Protein AF-A0A397AWR5-F1 (afdb_monomer_lite)

pLDDT: mean 70.23, std 21.74, range [22.42, 97.38]

Organism: Aphanomyces astaci (NCBI:txid112090)

Structure (mmCIF, N/CA/C/O backbone):
data_AF-A0A397AWR5-F1
#
_entry.id   AF-A0A397AWR5-F1
#
loop_
_atom_site.group_PDB
_atom_site.id
_atom_site.type_symbol
_atom_site.label_atom_id
_atom_site.label_alt_id
_atom_site.label_comp_id
_atom_site.label_asym_id
_atom_site.label_entity_id
_atom_site.label_seq_id
_atom_site.pdbx_PDB_ins_code
_atom_site.Cartn_x
_atom_site.Cartn_y
_atom_site.Cartn_z
_atom_site.occupancy
_atom_site.B_iso_or_equiv
_atom_site.auth_seq_id
_atom_site.auth_comp_id
_atom_site.auth_asym_id
_atom_site.auth_atom_id
_atom_site.pdbx_PDB_model_num
ATOM 1 N N . MET A 1 1 ? -27.448 18.896 12.924 1.00 33.09 1 MET A N 1
ATOM 2 C CA . MET A 1 1 ? -27.321 17.685 12.079 1.00 33.09 1 MET A CA 1
ATOM 3 C C . MET A 1 1 ? -27.452 18.061 10.604 1.00 33.09 1 MET A C 1
ATOM 5 O O . MET A 1 1 ? -28.469 18.652 10.256 1.00 33.09 1 MET A O 1
ATOM 9 N N . PRO A 1 2 ? -26.480 17.767 9.723 1.00 41.34 2 PRO A N 1
ATOM 10 C CA . PRO A 1 2 ? -26.682 17.944 8.291 1.00 41.34 2 PRO A CA 1
ATOM 11 C C . PRO A 1 2 ? -27.610 16.835 7.778 1.00 41.34 2 PRO A C 1
ATOM 13 O O . PRO A 1 2 ? -27.373 15.653 8.018 1.00 41.34 2 PRO A O 1
ATOM 16 N N . HIS A 1 3 ? -28.692 17.216 7.099 1.00 42.22 3 HIS A N 1
ATOM 17 C CA . HIS A 1 3 ? -29.672 16.297 6.518 1.00 42.22 3 HIS A CA 1
ATOM 18 C C . HIS A 1 3 ? -29.003 15.268 5.588 1.00 42.22 3 HIS A C 1
ATOM 20 O O . HIS A 1 3 ? -28.651 15.581 4.448 1.00 42.22 3 HIS A O 1
ATOM 26 N N . CYS A 1 4 ? -28.864 14.017 6.040 1.00 51.31 4 CYS A N 1
ATOM 27 C CA . CYS A 1 4 ? -28.499 12.908 5.159 1.00 51.31 4 CYS A CA 1
ATOM 28 C C . CYS A 1 4 ? -29.597 12.717 4.104 1.00 51.31 4 CYS A C 1
ATOM 30 O O . CYS A 1 4 ? -30.763 12.490 4.431 1.00 51.31 4 CYS A O 1
ATOM 32 N N . ARG A 1 5 ? -29.232 12.818 2.820 1.00 63.28 5 ARG A N 1
ATOM 33 C CA . ARG A 1 5 ? -30.176 12.642 1.708 1.00 63.28 5 ARG A CA 1
ATOM 34 C C . ARG A 1 5 ? -30.764 11.220 1.740 1.00 63.28 5 ARG A C 1
ATOM 36 O O . ARG A 1 5 ? -30.012 10.265 1.931 1.00 63.28 5 ARG A O 1
ATOM 43 N N . PRO A 1 6 ? -32.064 11.025 1.460 1.00 59.66 6 PRO A N 1
ATOM 44 C CA . PRO A 1 6 ? -32.711 9.707 1.505 1.00 59.66 6 PRO A CA 1
ATOM 45 C C . PRO A 1 6 ? -32.096 8.663 0.549 1.00 59.66 6 PRO A C 1
ATOM 47 O O . PRO A 1 6 ? -32.238 7.461 0.770 1.00 59.66 6 PRO A O 1
ATOM 50 N N . SER A 1 7 ? -31.374 9.094 -0.492 1.00 64.94 7 SER A N 1
ATOM 51 C CA . SER A 1 7 ? -30.586 8.211 -1.363 1.00 64.94 7 SER A CA 1
ATOM 52 C C . SER A 1 7 ? -29.365 7.600 -0.662 1.00 64.94 7 SER A C 1
ATOM 54 O O . SER A 1 7 ? -29.052 6.435 -0.894 1.00 64.94 7 SER A O 1
ATOM 56 N N . HIS A 1 8 ? -28.707 8.344 0.230 1.00 70.38 8 HIS A N 1
ATOM 57 C CA . HIS A 1 8 ? -27.519 7.892 0.961 1.00 70.38 8 HIS A CA 1
ATOM 58 C C . HIS A 1 8 ? -27.850 6.768 1.947 1.00 70.38 8 HIS A C 1
ATOM 60 O O . HIS A 1 8 ? -27.151 5.758 1.995 1.00 70.38 8 HIS A O 1
ATOM 66 N N . VAL A 1 9 ? -28.982 6.878 2.645 1.00 69.56 9 VAL A N 1
ATOM 67 C CA . VAL A 1 9 ? -29.452 5.857 3.596 1.00 69.56 9 VAL A CA 1
ATOM 68 C C . VAL A 1 9 ? -29.705 4.515 2.897 1.00 69.56 9 VAL A C 1
ATOM 70 O O . VAL A 1 9 ? -29.320 3.463 3.410 1.00 69.56 9 VAL A O 1
ATOM 73 N N . LYS A 1 10 ? -30.297 4.534 1.693 1.00 72.12 10 LYS A N 1
ATOM 74 C CA . LYS A 1 10 ? -30.529 3.317 0.893 1.00 72.12 10 LYS A CA 1
ATOM 75 C C . LYS A 1 10 ? -29.219 2.664 0.444 1.00 72.12 10 LYS A C 1
ATOM 77 O O . LYS A 1 10 ? -29.082 1.444 0.553 1.00 72.12 10 LYS A O 1
ATOM 82 N N . ILE A 1 11 ? -28.255 3.460 -0.022 1.00 75.19 11 ILE A N 1
ATOM 83 C CA . ILE A 1 11 ? -26.947 2.958 -0.468 1.00 75.19 11 ILE A CA 1
ATOM 84 C C . ILE A 1 11 ? -26.172 2.373 0.718 1.00 75.19 11 ILE A C 1
ATOM 86 O O . ILE A 1 11 ? -25.715 1.238 0.642 1.00 75.19 11 ILE A O 1
ATOM 90 N N . THR A 1 12 ? -26.116 3.080 1.846 1.00 73.12 12 THR A N 1
ATOM 91 C CA . THR A 1 12 ? -25.430 2.620 3.063 1.00 73.12 12 THR A CA 1
ATOM 92 C C . THR A 1 12 ? -26.022 1.319 3.608 1.00 73.12 12 THR A C 1
ATOM 94 O O . THR A 1 12 ? -25.282 0.417 4.000 1.00 73.12 12 THR A O 1
ATOM 97 N N . LYS A 1 13 ? -27.354 1.173 3.590 1.00 72.38 13 LYS A N 1
ATOM 98 C CA . LYS A 1 13 ? -28.022 -0.073 4.000 1.00 72.38 13 LYS A CA 1
ATOM 99 C C . LYS A 1 13 ? -27.678 -1.241 3.069 1.00 72.38 13 LYS A C 1
ATOM 101 O O . LYS A 1 13 ? -27.449 -2.351 3.540 1.00 72.38 13 LYS A O 1
ATOM 106 N N . THR A 1 14 ? -27.589 -0.972 1.768 1.00 73.88 14 THR A N 1
ATOM 107 C CA . THR A 1 14 ? -27.179 -1.966 0.765 1.00 73.88 14 THR A CA 1
ATOM 108 C C . THR A 1 14 ? -25.717 -2.373 0.966 1.00 73.88 14 THR A C 1
ATOM 110 O O . THR A 1 14 ? -25.419 -3.561 1.025 1.00 73.88 14 THR A O 1
ATOM 113 N N . LEU A 1 15 ? -24.813 -1.414 1.172 1.00 71.50 15 LEU A N 1
ATOM 114 C CA . LEU A 1 15 ? -23.390 -1.678 1.409 1.00 71.50 15 LEU A CA 1
ATOM 115 C C . LEU A 1 15 ? -23.154 -2.509 2.678 1.00 71.50 15 LEU A C 1
ATOM 117 O O . LEU A 1 15 ? -22.419 -3.489 2.621 1.00 71.50 15 LEU A O 1
ATOM 121 N N . ARG A 1 16 ? -23.838 -2.203 3.791 1.00 69.00 16 ARG A N 1
ATOM 122 C CA . ARG A 1 16 ? -23.760 -3.036 5.009 1.00 69.00 16 ARG A CA 1
ATOM 123 C C . ARG A 1 16 ? -24.299 -4.447 4.801 1.00 69.00 16 ARG A C 1
ATOM 125 O O . ARG A 1 16 ? -23.754 -5.392 5.351 1.00 69.00 16 ARG A O 1
ATOM 132 N N . SER A 1 17 ? -25.342 -4.621 3.987 1.00 71.12 17 SER A N 1
ATOM 133 C CA . SER A 1 17 ? -25.860 -5.966 3.688 1.00 71.12 17 SER A CA 1
ATOM 134 C C . SER A 1 17 ? -24.877 -6.834 2.888 1.00 71.12 17 SER A C 1
ATOM 136 O O . SER A 1 17 ? -24.981 -8.057 2.916 1.00 71.12 17 SER A O 1
ATOM 138 N N . LEU A 1 18 ? -23.909 -6.208 2.208 1.00 69.19 18 LEU A N 1
ATOM 139 C CA . LEU A 1 18 ? -22.863 -6.876 1.429 1.00 69.19 18 LEU A CA 1
ATOM 140 C C . LEU A 1 18 ? -21.582 -7.143 2.236 1.00 69.19 18 LEU A C 1
ATOM 142 O O . LEU A 1 18 ? -20.739 -7.914 1.787 1.00 69.19 18 LEU A O 1
ATOM 146 N N . GLU A 1 19 ? -21.440 -6.559 3.427 1.00 69.56 19 GLU A N 1
ATOM 147 C CA . GLU A 1 19 ? -20.264 -6.709 4.294 1.00 69.56 19 GLU A CA 1
ATOM 148 C C . GLU A 1 19 ? -19.907 -8.177 4.610 1.00 69.56 19 GLU A C 1
ATOM 150 O O . GLU A 1 19 ? -18.731 -8.526 4.466 1.00 69.56 19 GLU A O 1
ATOM 155 N N . PRO A 1 20 ? -20.864 -9.087 4.908 1.00 70.62 20 PRO A N 1
ATOM 156 C CA . PRO A 1 20 ? -20.555 -10.502 5.147 1.00 70.62 20 PRO A CA 1
ATOM 157 C C . PRO A 1 20 ? -19.980 -11.224 3.921 1.00 70.62 20 PRO A C 1
ATOM 159 O O . PRO A 1 20 ? -19.280 -12.224 4.054 1.00 70.62 20 PRO A O 1
ATOM 162 N N . TYR A 1 21 ? -20.268 -10.715 2.721 1.00 76.19 21 TYR A N 1
ATOM 163 C CA . TYR A 1 21 ? -19.825 -11.285 1.448 1.00 76.19 21 TYR A CA 1
ATOM 164 C C . TYR A 1 21 ? -18.586 -10.582 0.884 1.00 76.19 21 TYR A C 1
ATOM 166 O O . TYR A 1 21 ? -18.094 -10.974 -0.174 1.00 76.19 21 TYR A O 1
ATOM 174 N N . SER A 1 22 ? -18.067 -9.562 1.576 1.00 74.19 22 SER A N 1
ATOM 175 C CA . SER A 1 22 ? -16.965 -8.722 1.098 1.00 74.19 22 SER A CA 1
ATOM 176 C C . SER A 1 22 ? -15.702 -9.527 0.782 1.00 74.19 22 SER A C 1
ATOM 178 O O . SER A 1 22 ? -15.158 -9.381 -0.306 1.00 74.19 22 SER A O 1
ATOM 180 N N . GLY A 1 23 ? -15.283 -10.440 1.664 1.00 77.56 23 GLY A N 1
ATOM 181 C CA . GLY A 1 23 ? -14.113 -11.299 1.447 1.00 77.56 23 GLY A CA 1
ATOM 182 C C . GLY A 1 23 ? -14.228 -12.170 0.185 1.00 77.56 23 GLY A C 1
ATOM 183 O O . GLY A 1 23 ? -13.424 -12.006 -0.734 1.00 77.56 23 GLY A O 1
ATOM 184 N N . PRO A 1 24 ? -15.234 -13.062 0.080 1.00 82.12 24 PRO A N 1
ATOM 185 C CA . PRO A 1 24 ? -15.447 -13.872 -1.121 1.00 82.12 24 PRO A CA 1
ATOM 186 C C . PRO A 1 24 ? -15.609 -13.041 -2.399 1.00 82.12 24 PRO A C 1
ATOM 188 O O . PRO A 1 24 ? -15.050 -13.400 -3.434 1.00 82.12 24 PRO A O 1
ATOM 191 N N . ALA A 1 25 ? -16.320 -11.910 -2.332 1.00 83.62 25 ALA A N 1
ATOM 192 C CA . ALA A 1 25 ? -16.476 -11.006 -3.469 1.00 83.62 25 ALA A CA 1
ATOM 193 C C . ALA A 1 25 ? -15.140 -10.372 -3.892 1.00 83.62 25 ALA A C 1
ATOM 195 O O . ALA A 1 25 ? -14.872 -10.261 -5.090 1.00 83.62 25 ALA A O 1
ATOM 196 N N . MET A 1 26 ? -14.275 -10.003 -2.938 1.00 84.75 26 MET A N 1
ATOM 197 C CA . MET A 1 26 ? -12.928 -9.504 -3.226 1.00 84.75 26 MET A CA 1
ATOM 198 C C . MET A 1 26 ? -12.089 -10.561 -3.943 1.00 84.75 26 MET A C 1
ATOM 200 O O . MET A 1 26 ? -11.548 -10.274 -5.008 1.00 84.75 26 MET A O 1
ATOM 204 N N . PHE A 1 27 ? -12.033 -11.792 -3.428 1.00 85.75 27 PHE A N 1
ATOM 205 C CA . PHE A 1 27 ? -11.290 -12.879 -4.077 1.00 85.75 27 PHE A CA 1
ATOM 206 C C . PHE A 1 27 ? -11.827 -13.208 -5.471 1.00 85.75 27 PHE A C 1
ATOM 208 O O . PHE A 1 27 ? -11.045 -13.347 -6.411 1.00 85.75 27 PHE A O 1
ATOM 215 N N . ALA A 1 28 ? -13.151 -13.279 -5.629 1.00 89.00 28 ALA A N 1
ATOM 216 C CA . ALA A 1 28 ? -13.778 -13.507 -6.927 1.00 89.00 28 ALA A CA 1
ATOM 217 C C . ALA A 1 28 ? -13.440 -12.389 -7.924 1.00 89.00 28 ALA A C 1
ATOM 219 O O . ALA A 1 28 ? -13.155 -12.671 -9.088 1.00 89.00 28 ALA A O 1
ATOM 220 N N . THR A 1 29 ? -13.414 -11.133 -7.468 1.00 90.12 29 THR A N 1
ATOM 221 C CA . THR A 1 29 ? -13.026 -9.982 -8.295 1.00 90.12 29 THR A CA 1
ATOM 222 C C . THR A 1 29 ? -11.561 -10.078 -8.709 1.00 90.12 29 THR A C 1
ATOM 224 O O . THR A 1 29 ? -11.267 -9.951 -9.894 1.00 90.12 29 THR A O 1
ATOM 227 N N . ILE A 1 30 ? -10.653 -10.370 -7.772 1.00 93.00 30 ILE A N 1
ATOM 228 C CA . ILE A 1 30 ? -9.217 -10.529 -8.048 1.00 93.00 30 ILE A CA 1
ATOM 229 C C . ILE A 1 30 ? -8.986 -11.623 -9.091 1.00 93.00 30 ILE A C 1
ATOM 231 O O . ILE A 1 30 ? -8.312 -11.389 -10.092 1.00 93.00 30 ILE A O 1
ATOM 235 N N . PHE A 1 31 ? -9.593 -12.793 -8.888 1.00 92.12 31 PHE A N 1
ATOM 236 C CA . PHE A 1 31 ? -9.473 -13.919 -9.808 1.00 92.12 31 PHE A CA 1
ATOM 237 C C . PHE A 1 31 ? -10.040 -13.588 -11.193 1.00 92.12 31 PHE A C 1
ATOM 239 O O . PHE A 1 31 ? -9.384 -13.813 -12.208 1.00 92.12 31 PHE A O 1
ATOM 246 N N . THR A 1 32 ? -11.243 -13.012 -11.244 1.00 93.69 32 THR A N 1
ATOM 247 C CA . THR A 1 32 ? -11.913 -12.693 -12.511 1.00 93.69 32 THR A CA 1
ATOM 248 C C . THR A 1 32 ? -11.140 -11.637 -13.289 1.00 93.69 32 THR A C 1
ATOM 250 O O . THR A 1 32 ? -10.882 -11.830 -14.472 1.00 93.69 32 THR A O 1
ATOM 253 N N . VAL A 1 33 ? -10.733 -10.543 -12.641 1.00 93.44 33 VAL A N 1
ATOM 254 C CA . VAL A 1 33 ? -9.966 -9.469 -13.287 1.00 93.44 33 VAL A CA 1
ATOM 255 C C . VAL A 1 33 ? -8.600 -9.983 -13.741 1.00 93.44 33 VAL A C 1
ATOM 257 O O . VAL A 1 33 ? -8.220 -9.728 -14.881 1.00 93.44 33 VAL A O 1
ATOM 260 N N . GLY A 1 34 ? -7.900 -10.750 -12.900 1.00 93.12 34 GLY A N 1
ATOM 261 C CA . GLY A 1 34 ? -6.592 -11.316 -13.228 1.00 93.12 34 GLY A CA 1
ATOM 262 C C . GLY A 1 34 ? -6.623 -12.240 -14.444 1.00 93.12 34 GLY A C 1
ATOM 263 O O . GLY A 1 34 ? -5.813 -12.087 -15.357 1.00 93.12 34 GLY A O 1
ATOM 264 N N . ILE A 1 35 ? -7.602 -13.147 -14.509 1.00 93.62 35 ILE A N 1
ATOM 265 C CA . ILE A 1 35 ? -7.776 -14.050 -15.653 1.00 93.62 35 ILE A CA 1
ATOM 266 C C . ILE A 1 35 ? -8.260 -13.283 -16.886 1.00 93.62 35 ILE A C 1
ATOM 268 O O . ILE A 1 35 ? -7.649 -13.384 -17.947 1.00 93.62 35 ILE A O 1
ATOM 272 N N . VAL A 1 36 ? -9.336 -12.500 -16.775 1.00 94.69 36 VAL A N 1
ATOM 273 C CA . VAL A 1 36 ? -9.930 -11.822 -17.936 1.00 94.69 36 VAL A CA 1
ATOM 274 C C . VAL A 1 36 ? -8.934 -10.857 -18.565 1.00 94.69 36 VAL A C 1
ATOM 276 O O . VAL A 1 36 ? -8.697 -10.955 -19.764 1.00 94.69 36 VAL A O 1
ATOM 279 N N . LEU A 1 37 ? -8.316 -9.966 -17.786 1.00 93.31 37 LEU A N 1
ATOM 280 C CA . LEU A 1 37 ? -7.349 -9.011 -18.332 1.00 93.31 37 LEU A CA 1
ATOM 281 C C . LEU A 1 37 ? -6.042 -9.694 -18.748 1.00 93.31 37 LEU A C 1
ATOM 283 O O . LEU A 1 37 ? -5.503 -9.353 -19.797 1.00 93.31 37 LEU A O 1
ATOM 287 N N . GLY A 1 38 ? -5.588 -10.710 -18.007 1.00 91.12 38 GLY A N 1
ATOM 288 C CA . GLY A 1 38 ? -4.396 -11.489 -18.353 1.00 91.12 38 GLY A CA 1
ATOM 289 C C . GLY A 1 38 ? -4.481 -12.222 -19.691 1.00 91.12 38 GLY A C 1
ATOM 290 O O . GLY A 1 38 ? -3.471 -12.371 -20.383 1.00 91.12 38 GLY A O 1
ATOM 291 N N . PHE A 1 39 ? -5.677 -12.653 -20.096 1.00 91.88 39 PHE A N 1
ATOM 292 C CA . PHE A 1 39 ? -5.900 -13.261 -21.412 1.00 91.88 39 PHE A CA 1
ATOM 293 C C . PHE A 1 39 ? -6.364 -12.264 -22.481 1.00 91.88 39 PHE A C 1
ATOM 295 O O . PHE A 1 39 ? -6.053 -12.469 -23.652 1.00 91.88 39 PHE A O 1
ATOM 302 N N . ALA A 1 40 ? -7.097 -11.211 -22.110 1.00 90.69 40 ALA A N 1
ATOM 303 C CA . ALA A 1 40 ? -7.646 -10.247 -23.065 1.00 90.69 40 ALA A CA 1
ATOM 304 C C . ALA A 1 40 ? -6.628 -9.205 -23.544 1.00 90.69 40 ALA A C 1
ATOM 306 O O . ALA A 1 40 ? -6.765 -8.701 -24.656 1.00 90.69 40 ALA A O 1
ATOM 307 N N . LEU A 1 41 ? -5.644 -8.857 -22.713 1.00 88.69 41 LEU A N 1
ATOM 308 C CA . LEU A 1 41 ? -4.614 -7.877 -23.049 1.00 88.69 41 LEU A CA 1
ATOM 309 C C . LEU A 1 41 ? -3.351 -8.567 -23.564 1.00 88.69 41 LEU A C 1
ATOM 311 O O . LEU A 1 41 ? -3.155 -9.773 -23.375 1.00 88.69 41 LEU A O 1
ATOM 315 N N . ASP A 1 42 ? -2.507 -7.804 -24.255 1.00 81.31 42 ASP A N 1
ATOM 316 C CA . ASP A 1 42 ? -1.298 -8.340 -24.871 1.00 81.31 42 ASP A CA 1
ATOM 317 C C . ASP A 1 42 ? -0.385 -8.999 -23.827 1.00 81.31 42 ASP A C 1
ATOM 319 O O . ASP A 1 42 ? -0.245 -8.534 -22.692 1.00 81.31 42 ASP A O 1
ATOM 323 N N . ALA A 1 43 ? 0.206 -10.134 -24.213 1.00 78.38 43 ALA A N 1
ATOM 324 C CA . ALA A 1 43 ? 1.238 -10.777 -23.412 1.00 78.38 43 ALA A CA 1
ATOM 325 C C . ALA A 1 43 ? 2.477 -9.880 -23.367 1.00 78.38 43 ALA A C 1
ATOM 327 O O . ALA A 1 43 ? 2.726 -9.116 -24.301 1.00 78.38 43 ALA A O 1
ATOM 328 N N . THR A 1 44 ? 3.266 -9.991 -22.300 1.00 75.81 44 THR A N 1
ATOM 329 C CA . THR A 1 44 ? 4.487 -9.202 -22.137 1.00 75.81 44 THR A CA 1
ATOM 330 C C . THR A 1 44 ? 5.449 -9.522 -23.291 1.00 75.81 44 THR A C 1
ATOM 332 O O . THR A 1 44 ? 6.008 -10.619 -23.323 1.00 75.81 44 THR A O 1
ATOM 335 N N . PRO A 1 45 ? 5.659 -8.600 -24.253 1.00 71.12 45 PRO A N 1
ATOM 336 C CA . PRO A 1 45 ? 6.239 -8.940 -25.558 1.00 71.12 45 PRO A CA 1
ATOM 337 C C . PRO A 1 45 ? 7.719 -9.333 -25.486 1.00 71.12 45 PRO A C 1
ATOM 339 O O . PRO A 1 45 ? 8.264 -9.882 -26.438 1.00 71.12 45 PRO A O 1
ATOM 342 N N . ASN A 1 46 ? 8.370 -9.055 -24.356 1.00 78.50 46 ASN A N 1
ATOM 343 C CA . ASN A 1 46 ? 9.785 -9.331 -24.119 1.00 78.50 46 ASN A CA 1
ATOM 344 C C . ASN A 1 46 ? 10.027 -10.701 -23.468 1.00 78.50 46 ASN A C 1
ATOM 346 O O . ASN A 1 46 ? 11.174 -11.037 -23.192 1.00 78.50 46 ASN A O 1
ATOM 350 N N . ILE A 1 47 ? 8.970 -11.473 -23.200 1.00 84.62 47 ILE A N 1
ATOM 351 C CA . ILE A 1 47 ? 9.050 -12.748 -22.489 1.00 84.62 47 ILE A CA 1
ATOM 352 C C . ILE A 1 47 ? 8.637 -13.880 -23.440 1.00 84.62 47 ILE A C 1
ATOM 354 O O . ILE A 1 47 ? 7.557 -13.809 -24.031 1.00 84.62 47 ILE A O 1
ATOM 358 N N . PRO A 1 48 ? 9.455 -14.940 -23.584 1.00 87.38 48 PRO A N 1
ATOM 359 C CA . PRO A 1 48 ? 9.121 -16.105 -24.396 1.00 87.38 48 PRO A CA 1
ATOM 360 C C . PRO A 1 48 ? 7.772 -16.736 -24.023 1.00 87.38 48 PRO A C 1
ATOM 362 O O . PRO A 1 48 ? 7.434 -16.880 -22.847 1.00 87.38 48 PRO A O 1
ATOM 365 N N . GLU A 1 49 ? 7.009 -17.183 -25.020 1.00 86.38 49 GLU A N 1
ATOM 366 C CA . GLU A 1 49 ? 5.808 -17.996 -24.789 1.00 86.38 49 GLU A CA 1
ATOM 367 C C . GLU A 1 49 ? 6.196 -19.392 -24.254 1.00 86.38 49 GLU A C 1
ATOM 369 O O . GLU A 1 49 ? 7.190 -19.961 -24.715 1.00 86.38 49 GLU A O 1
ATOM 374 N N . PRO A 1 50 ? 5.443 -19.983 -23.301 1.00 89.50 50 PRO A N 1
ATOM 375 C CA . PRO A 1 50 ? 4.164 -19.525 -22.736 1.00 89.50 50 PRO A CA 1
ATOM 376 C C . PRO A 1 50 ? 4.294 -18.550 -21.546 1.00 89.50 50 PRO A C 1
ATOM 378 O O . PRO A 1 50 ? 3.289 -18.117 -20.975 1.00 89.50 50 PRO A O 1
ATOM 381 N N . TYR A 1 51 ? 5.519 -18.231 -21.122 1.00 90.56 51 TYR A N 1
ATOM 382 C CA . TYR A 1 51 ? 5.780 -17.456 -19.908 1.00 90.56 51 TYR A CA 1
ATOM 383 C C . TYR A 1 51 ? 5.308 -16.006 -20.017 1.00 90.56 51 TYR A C 1
ATOM 385 O O . TYR A 1 51 ? 4.860 -15.457 -19.015 1.00 90.56 51 TYR A O 1
ATOM 393 N N . GLY A 1 52 ? 5.298 -15.411 -21.214 1.00 90.44 52 GLY A N 1
ATOM 394 C CA . GLY A 1 52 ? 4.729 -14.075 -21.429 1.00 90.44 52 GLY A CA 1
ATOM 395 C C . GLY A 1 52 ? 3.239 -13.996 -21.079 1.00 90.44 52 GLY A C 1
ATOM 396 O O . GLY A 1 52 ? 2.795 -13.031 -20.448 1.00 90.44 52 GLY A O 1
ATOM 397 N N . ARG A 1 53 ? 2.459 -15.040 -21.396 1.00 92.69 53 ARG A N 1
ATOM 398 C CA . ARG A 1 53 ? 1.047 -15.118 -20.996 1.00 92.69 53 ARG A CA 1
ATOM 399 C C . ARG A 1 53 ? 0.885 -15.326 -19.493 1.00 92.69 53 ARG A C 1
ATOM 401 O O . ARG A 1 53 ? 0.032 -14.686 -18.881 1.00 92.69 53 ARG A O 1
ATOM 408 N N . ILE A 1 54 ? 1.703 -16.192 -18.897 1.00 92.50 54 ILE A N 1
ATOM 409 C CA . ILE A 1 54 ? 1.697 -16.434 -17.446 1.00 92.50 54 ILE A CA 1
ATOM 410 C C . ILE A 1 54 ? 2.050 -15.143 -16.695 1.00 92.50 54 ILE A C 1
ATOM 412 O O . ILE A 1 54 ? 1.357 -14.782 -15.746 1.00 92.50 54 ILE A O 1
ATOM 416 N N . SER A 1 55 ? 3.065 -14.415 -17.166 1.00 91.88 55 SER A N 1
ATOM 417 C CA . SER A 1 55 ? 3.494 -13.134 -16.605 1.00 91.88 55 SER A CA 1
ATOM 418 C C . SER A 1 55 ? 2.363 -12.116 -16.661 1.00 91.88 55 SER A C 1
ATOM 420 O O . SER A 1 55 ? 2.063 -11.500 -15.643 1.00 91.88 55 SER A O 1
ATOM 422 N N . SER A 1 56 ? 1.650 -12.017 -17.789 1.00 92.88 56 SER A N 1
ATOM 423 C CA . SER A 1 56 ? 0.477 -11.142 -17.916 1.00 92.88 56 SER A CA 1
ATOM 424 C C . SER A 1 56 ? -0.633 -11.504 -16.917 1.00 92.88 56 SER A C 1
ATOM 426 O O . SER A 1 56 ? -1.127 -10.633 -16.200 1.00 92.88 56 SER A O 1
ATOM 428 N N . VAL A 1 57 ? -0.987 -12.788 -16.778 1.00 94.44 57 VAL A N 1
ATOM 429 C CA . VAL A 1 57 ? -2.010 -13.233 -15.808 1.00 94.44 57 VAL A CA 1
ATOM 430 C C . VAL A 1 57 ? -1.604 -12.915 -14.368 1.00 94.44 57 VAL A C 1
ATOM 432 O O . VAL A 1 57 ? -2.417 -12.377 -13.613 1.00 94.44 57 VAL A O 1
ATOM 435 N N . ILE A 1 58 ? -0.359 -13.198 -13.976 1.00 94.06 58 ILE A N 1
ATOM 436 C CA . ILE A 1 58 ? 0.156 -12.834 -12.646 1.00 94.06 58 ILE A CA 1
ATOM 437 C C . ILE A 1 58 ? 0.092 -11.311 -12.466 1.00 94.06 58 ILE A C 1
ATOM 439 O O . ILE A 1 58 ? -0.423 -10.835 -11.452 1.00 94.06 58 ILE A O 1
ATOM 443 N N . GLY A 1 59 ? 0.524 -10.575 -13.492 1.00 92.81 59 GLY A N 1
ATOM 444 C CA . GLY A 1 59 ? 0.496 -9.124 -13.616 1.00 92.81 59 GLY A CA 1
ATOM 445 C C . GLY A 1 59 ? -0.844 -8.494 -13.259 1.00 92.81 59 GLY A C 1
ATOM 446 O O . GLY A 1 59 ? -0.965 -7.664 -12.351 1.00 92.81 59 GLY A O 1
ATOM 447 N N . TRP A 1 60 ? -1.881 -8.924 -13.969 1.00 95.56 60 TRP A N 1
ATOM 448 C CA . TRP A 1 60 ? -3.241 -8.433 -13.774 1.00 95.56 60 TRP A CA 1
ATOM 449 C C . TRP A 1 60 ? -3.881 -8.942 -12.482 1.00 95.56 60 TRP A C 1
ATOM 451 O O . TRP A 1 60 ? -4.731 -8.257 -11.909 1.00 95.56 60 TRP A O 1
ATOM 461 N N . THR A 1 61 ? -3.450 -10.102 -11.978 1.00 94.88 61 THR A N 1
ATOM 462 C CA . THR A 1 61 ? -3.919 -10.629 -10.689 1.00 94.88 61 THR A CA 1
ATOM 463 C C . THR A 1 61 ? -3.403 -9.784 -9.527 1.00 94.88 61 THR A C 1
ATOM 465 O O . THR A 1 61 ? -4.197 -9.414 -8.660 1.00 94.88 61 THR A O 1
ATOM 468 N N . TYR A 1 62 ? -2.116 -9.413 -9.501 1.00 94.00 62 TYR A N 1
ATOM 469 C CA . TYR A 1 62 ? -1.621 -8.540 -8.431 1.00 94.00 62 TYR A CA 1
ATOM 470 C C . TYR A 1 62 ? -2.122 -7.107 -8.563 1.00 94.00 62 TYR A C 1
ATOM 472 O O . TYR A 1 62 ? -2.419 -6.483 -7.545 1.00 94.00 62 TYR A O 1
ATOM 480 N N . PHE A 1 63 ? -2.290 -6.602 -9.793 1.00 94.31 63 PHE A N 1
ATOM 481 C CA . PHE A 1 63 ? -2.971 -5.329 -10.032 1.00 94.31 63 PHE A CA 1
ATOM 482 C C . PHE A 1 63 ? -4.348 -5.334 -9.362 1.00 94.31 63 PHE A C 1
ATOM 484 O O . PHE A 1 63 ? -4.683 -4.402 -8.627 1.00 94.31 63 PHE A O 1
ATOM 491 N N . ALA A 1 64 ? -5.133 -6.393 -9.585 1.00 94.00 64 ALA A N 1
ATOM 492 C CA . ALA A 1 64 ? -6.459 -6.520 -9.001 1.00 94.00 64 ALA A CA 1
ATOM 493 C C . ALA A 1 64 ? -6.387 -6.639 -7.475 1.00 94.00 64 ALA A C 1
ATOM 495 O O . ALA A 1 64 ? -7.134 -5.950 -6.786 1.00 94.00 64 ALA A O 1
ATOM 496 N N . ALA A 1 65 ? -5.466 -7.449 -6.943 1.00 92.06 65 ALA A N 1
ATOM 497 C CA . ALA A 1 65 ? -5.251 -7.580 -5.505 1.00 92.06 65 ALA A CA 1
ATOM 498 C C . ALA A 1 65 ? -4.972 -6.214 -4.863 1.00 92.06 65 ALA A C 1
ATOM 500 O O . ALA A 1 65 ? -5.791 -5.716 -4.088 1.00 92.06 65 ALA A O 1
ATOM 501 N N . TRP A 1 66 ? -3.895 -5.535 -5.254 1.00 91.38 66 TRP A N 1
ATOM 502 C CA . TRP A 1 66 ? -3.573 -4.233 -4.676 1.00 91.38 66 TRP A CA 1
ATOM 503 C C . TRP A 1 66 ? -4.672 -3.189 -4.896 1.00 91.38 66 TRP A C 1
ATOM 505 O O . TRP A 1 66 ? -4.956 -2.415 -3.983 1.00 91.38 66 TRP A O 1
ATOM 515 N N . SER A 1 67 ? -5.355 -3.190 -6.043 1.00 91.56 67 SER A N 1
ATOM 516 C CA . SER A 1 67 ? -6.480 -2.276 -6.290 1.00 91.56 67 SER A CA 1
ATOM 517 C C . SER A 1 67 ? -7.639 -2.497 -5.314 1.00 91.56 67 SER A C 1
ATOM 519 O O . SER A 1 67 ? -8.219 -1.536 -4.806 1.00 91.56 67 SER A O 1
ATOM 521 N N . MET A 1 68 ? -7.953 -3.751 -4.979 1.00 88.12 68 MET A N 1
ATOM 522 C CA . MET A 1 68 ? -9.025 -4.069 -4.031 1.00 88.12 68 MET A CA 1
ATOM 523 C C . MET A 1 68 ? -8.734 -3.583 -2.606 1.00 88.12 68 MET A C 1
ATOM 525 O O . MET A 1 68 ? -9.679 -3.390 -1.843 1.00 88.12 68 MET A O 1
ATOM 529 N N . SER A 1 69 ? -7.473 -3.314 -2.252 1.00 84.75 69 SER A N 1
ATOM 530 C CA . SER A 1 69 ? -7.107 -2.809 -0.921 1.00 84.75 69 SER A CA 1
ATOM 531 C C . SER A 1 69 ? -7.621 -1.386 -0.630 1.00 84.75 69 SER A C 1
ATOM 533 O O . SER A 1 69 ? -7.874 -1.054 0.528 1.00 84.75 69 SER A O 1
ATOM 535 N N . PHE A 1 70 ? -7.847 -0.553 -1.656 1.00 85.50 70 PHE A N 1
ATOM 536 C CA . PHE A 1 70 ? -8.274 0.845 -1.476 1.00 85.50 70 PHE A CA 1
ATOM 537 C C . PHE A 1 70 ? -9.778 1.002 -1.225 1.00 85.50 70 PHE A C 1
ATOM 539 O O . PHE A 1 70 ? -10.222 1.930 -0.543 1.00 85.50 70 PHE A O 1
ATOM 546 N N . TRP A 1 71 ? -10.582 0.109 -1.800 1.00 85.62 71 TRP A N 1
ATOM 547 C CA . TRP A 1 71 ? -12.038 0.244 -1.832 1.00 85.62 71 TRP A CA 1
ATOM 548 C C . TRP A 1 71 ? -12.721 0.163 -0.463 1.00 85.62 71 TRP A C 1
ATOM 550 O O . TRP A 1 71 ? -13.614 0.981 -0.231 1.00 85.62 71 TRP A O 1
ATOM 560 N N . PRO A 1 72 ? -12.329 -0.729 0.472 1.00 82.12 72 PRO A N 1
ATOM 561 C CA . PRO A 1 72 ? -12.956 -0.796 1.790 1.00 82.12 72 PRO A CA 1
ATOM 562 C C . PRO A 1 72 ? -12.954 0.552 2.518 1.00 82.12 72 PRO A C 1
ATOM 564 O O . PRO A 1 72 ? -13.979 0.960 3.066 1.00 82.12 72 PRO A O 1
ATOM 567 N N . GLN A 1 73 ? -11.838 1.285 2.461 1.00 82.75 73 GLN A N 1
ATOM 568 C CA . GLN A 1 73 ? -11.728 2.581 3.125 1.00 82.75 73 GLN A CA 1
ATOM 569 C C . GLN A 1 73 ? -12.585 3.651 2.440 1.00 82.75 73 GLN A C 1
ATOM 571 O O . GLN A 1 73 ? -13.328 4.366 3.114 1.00 82.75 73 GLN A O 1
ATOM 576 N N . ILE A 1 74 ? -12.554 3.718 1.103 1.00 87.25 74 ILE A N 1
ATOM 577 C CA . ILE A 1 74 ? -13.378 4.651 0.314 1.00 87.25 74 ILE A CA 1
ATOM 578 C C . ILE A 1 74 ? -14.868 4.441 0.608 1.00 87.25 74 ILE A C 1
ATOM 580 O O . ILE A 1 74 ? -15.609 5.406 0.832 1.00 87.25 74 ILE A O 1
ATOM 584 N N . ILE A 1 75 ? -15.305 3.181 0.630 1.00 84.94 75 ILE A N 1
ATOM 585 C CA . ILE A 1 75 ? -16.695 2.795 0.883 1.00 84.94 75 ILE A CA 1
ATOM 586 C C . ILE A 1 75 ? -17.089 3.106 2.330 1.00 84.94 75 ILE A C 1
ATOM 588 O O . ILE A 1 75 ? -18.192 3.606 2.563 1.00 84.94 75 ILE A O 1
ATOM 592 N N . SER A 1 76 ? -16.206 2.851 3.299 1.00 79.12 76 SER A N 1
ATOM 593 C CA . SER A 1 76 ? -16.450 3.152 4.714 1.00 79.12 76 SER A CA 1
ATOM 594 C C . SER A 1 76 ? -16.617 4.654 4.949 1.00 79.12 76 SER A C 1
ATOM 596 O O . SER A 1 76 ? -17.621 5.078 5.525 1.00 79.12 76 SER A O 1
ATOM 598 N N . ASN A 1 77 ? -15.710 5.470 4.405 1.00 83.88 77 ASN A N 1
ATOM 599 C CA . ASN A 1 77 ? -15.790 6.931 4.471 1.00 83.88 77 ASN A CA 1
ATOM 600 C C . ASN A 1 77 ? -17.101 7.443 3.858 1.00 83.88 77 ASN A C 1
ATOM 602 O O . ASN A 1 77 ? -17.795 8.269 4.453 1.00 83.88 77 ASN A O 1
ATOM 606 N N . PHE A 1 78 ? -17.482 6.908 2.692 1.00 85.06 78 PHE A N 1
ATOM 607 C CA . PHE A 1 78 ? -18.743 7.251 2.039 1.00 85.06 78 PHE A CA 1
ATOM 608 C C . PHE A 1 78 ? -19.956 6.831 2.878 1.00 85.06 78 PHE A C 1
ATOM 610 O O . PHE A 1 78 ? -20.885 7.613 3.060 1.00 85.06 78 PHE A O 1
ATOM 617 N N . SER A 1 79 ? -19.956 5.624 3.435 1.00 80.69 79 SER A N 1
ATOM 618 C CA . SER A 1 79 ? -21.075 5.096 4.227 1.00 80.69 79 SER A CA 1
ATOM 619 C C . SER A 1 79 ? -21.266 5.851 5.541 1.00 80.69 79 SER A C 1
ATOM 621 O O . SER A 1 79 ? -22.397 6.082 5.966 1.00 80.69 79 SER A O 1
ATOM 623 N N . ARG A 1 80 ? -20.164 6.249 6.184 1.00 79.62 80 ARG A N 1
ATOM 624 C CA . ARG A 1 80 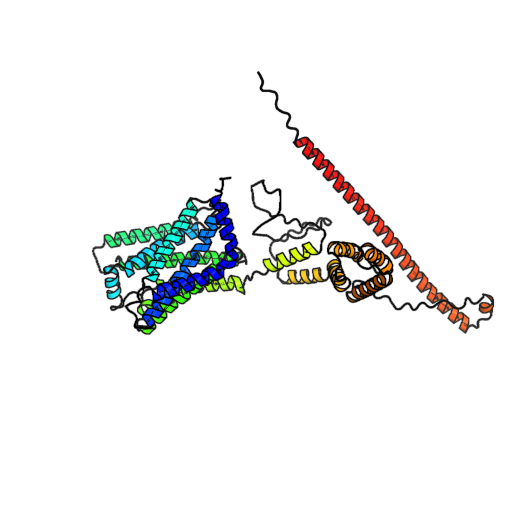? -20.171 6.972 7.462 1.00 79.62 80 ARG A CA 1
ATOM 625 C C . ARG A 1 80 ? -20.333 8.481 7.301 1.00 79.62 80 ARG A C 1
ATOM 627 O O . ARG A 1 80 ? -20.670 9.133 8.279 1.00 79.62 80 ARG A O 1
ATOM 634 N N . GLN A 1 81 ? -20.082 9.025 6.104 1.00 85.75 81 GLN A N 1
ATOM 635 C CA . GLN A 1 81 ? -19.970 10.474 5.869 1.00 85.75 81 GLN A CA 1
ATOM 636 C C . GLN A 1 81 ? -19.002 11.132 6.868 1.00 85.75 81 GLN A C 1
ATOM 638 O O . GLN A 1 81 ? -19.257 12.216 7.377 1.00 85.75 81 GLN A O 1
ATOM 643 N N . SER A 1 82 ? -17.915 10.438 7.206 1.00 79.44 82 SER A N 1
ATOM 644 C CA . SER A 1 82 ? -16.930 10.869 8.197 1.00 79.44 82 SER A CA 1
ATOM 645 C C . SER A 1 82 ? -15.595 10.196 7.907 1.00 79.44 82 SER A C 1
ATOM 647 O O . SER A 1 82 ? -15.564 9.012 7.559 1.00 79.44 82 SER A O 1
ATOM 649 N N . VAL A 1 83 ? -14.502 10.941 8.079 1.00 82.12 83 VAL A N 1
ATOM 650 C CA . VAL A 1 83 ? -13.125 10.439 7.938 1.00 82.12 83 VAL A CA 1
ATOM 651 C C . VAL A 1 83 ? -12.368 10.436 9.268 1.00 82.12 83 VAL A C 1
ATOM 653 O O . VAL A 1 83 ? -11.157 10.259 9.282 1.00 82.12 83 VAL A O 1
ATOM 656 N N . VAL A 1 84 ? -13.063 10.556 10.407 1.00 74.50 84 VAL A N 1
ATOM 657 C CA . VAL A 1 84 ? -12.447 10.494 11.753 1.00 74.50 84 VAL A CA 1
ATOM 658 C C . VAL A 1 84 ? -11.651 9.193 11.967 1.00 74.50 84 VAL A C 1
ATOM 660 O O . VAL A 1 84 ? -10.691 9.161 12.723 1.00 74.50 84 VAL A O 1
ATOM 663 N N . GLY A 1 85 ? -12.019 8.110 11.271 1.00 67.12 85 GLY A N 1
ATOM 664 C CA . GLY A 1 85 ? -11.292 6.835 11.323 1.00 67.12 85 GLY A CA 1
ATOM 665 C C . GLY A 1 85 ? -10.042 6.751 10.438 1.00 67.12 85 GLY A C 1
ATOM 666 O O . GLY A 1 85 ? -9.350 5.740 10.491 1.00 67.12 85 GLY A O 1
ATOM 667 N N . VAL A 1 86 ? -9.763 7.762 9.612 1.00 72.81 86 VAL A N 1
ATOM 668 C CA . VAL A 1 86 ? -8.605 7.804 8.710 1.00 72.81 86 VAL A CA 1
ATOM 669 C C . VAL A 1 86 ? -7.621 8.844 9.219 1.00 72.81 86 VAL A C 1
ATOM 671 O O . VAL A 1 86 ? -7.995 9.979 9.499 1.00 72.81 86 VAL A O 1
ATOM 674 N N . SER A 1 87 ? -6.347 8.464 9.306 1.00 83.31 87 SER A N 1
ATOM 675 C CA . SER A 1 87 ? -5.279 9.399 9.650 1.00 83.31 87 SER A CA 1
ATOM 676 C C . SER A 1 87 ? -5.000 10.348 8.479 1.00 83.31 87 SER A C 1
ATOM 678 O O . SER A 1 87 ? -4.673 9.909 7.373 1.00 83.31 87 SER A O 1
ATOM 680 N N . LEU A 1 88 ? -5.079 11.658 8.730 1.00 86.06 88 LEU A N 1
ATOM 681 C CA . LEU A 1 88 ? -4.738 12.678 7.730 1.00 86.06 88 LEU A CA 1
ATOM 682 C C . LEU A 1 88 ? -3.266 12.593 7.297 1.00 86.06 88 LEU A C 1
ATOM 684 O O . LEU A 1 88 ? -2.956 12.735 6.116 1.00 86.06 88 LEU A O 1
ATOM 688 N N . ASP A 1 89 ? -2.369 12.274 8.228 1.00 88.44 89 ASP A N 1
ATOM 689 C CA . ASP A 1 89 ? -0.949 12.053 7.944 1.00 88.44 89 ASP A CA 1
ATOM 690 C C . ASP A 1 89 ? -0.735 10.866 7.005 1.00 88.44 89 ASP A C 1
ATOM 692 O O . ASP A 1 89 ? 0.003 10.966 6.023 1.00 88.44 89 ASP A O 1
ATOM 696 N N . TYR A 1 90 ? -1.429 9.753 7.262 1.00 86.19 90 TYR A N 1
ATOM 697 C CA . TYR A 1 90 ? -1.408 8.589 6.378 1.00 86.19 90 TYR A CA 1
ATOM 698 C C . TYR A 1 90 ? -1.843 8.964 4.958 1.00 86.19 90 TYR A C 1
ATOM 700 O O . TYR A 1 90 ? -1.207 8.560 3.979 1.00 86.19 90 TYR A O 1
ATOM 708 N N . GLN A 1 91 ? -2.893 9.776 4.832 1.00 89.94 91 GLN A N 1
ATOM 709 C CA . GLN A 1 91 ? -3.374 10.240 3.537 1.00 89.94 91 GLN A CA 1
ATOM 710 C C . GLN A 1 91 ? -2.352 11.144 2.827 1.00 89.94 91 GLN A C 1
ATOM 712 O O . GLN A 1 91 ? -2.156 11.017 1.616 1.00 89.94 91 GLN A O 1
ATOM 717 N N . LEU A 1 92 ? -1.656 12.006 3.574 1.00 91.88 92 LEU A N 1
ATOM 718 C CA . LEU A 1 92 ? -0.618 12.891 3.044 1.00 91.88 92 LEU A CA 1
ATOM 719 C C . LEU A 1 92 ? 0.577 12.102 2.477 1.00 91.88 92 LEU A C 1
ATOM 721 O O . LEU A 1 92 ? 1.017 12.370 1.355 1.00 91.88 92 LEU A O 1
ATOM 725 N N . TYR A 1 93 ? 1.064 11.091 3.205 1.00 93.00 93 TYR A N 1
ATOM 726 C CA . TYR A 1 93 ? 2.149 10.224 2.729 1.00 93.00 93 TYR A CA 1
ATOM 727 C C . TYR A 1 93 ? 1.752 9.410 1.493 1.00 93.00 93 TYR A C 1
ATOM 729 O O . TYR A 1 93 ? 2.552 9.276 0.563 1.00 93.00 93 TYR A O 1
ATOM 737 N N . ASN A 1 94 ? 0.521 8.888 1.449 1.00 91.94 94 ASN A N 1
ATOM 738 C CA . ASN A 1 94 ? 0.035 8.153 0.279 1.00 91.94 94 ASN A CA 1
ATOM 739 C C . ASN A 1 94 ? -0.063 9.045 -0.956 1.00 91.94 94 ASN A C 1
ATOM 741 O O . ASN A 1 94 ? 0.325 8.604 -2.036 1.00 91.94 94 ASN A O 1
ATOM 745 N N . LEU A 1 95 ? -0.521 10.292 -0.807 1.00 94.25 95 LEU A N 1
ATOM 746 C CA . LEU A 1 95 ? -0.609 11.222 -1.929 1.00 94.25 95 LEU A CA 1
ATOM 747 C C . LEU A 1 95 ? 0.772 11.498 -2.534 1.00 94.25 95 LEU A C 1
ATOM 749 O O . LEU A 1 95 ? 0.947 11.312 -3.737 1.00 94.25 95 LEU A O 1
ATOM 753 N N . LEU A 1 96 ? 1.761 11.853 -1.704 1.00 95.12 96 LEU A N 1
ATOM 754 C CA . LEU A 1 96 ? 3.142 12.041 -2.162 1.00 95.12 96 LEU A CA 1
ATOM 755 C C . LEU A 1 96 ? 3.668 10.773 -2.847 1.00 95.12 96 LEU A C 1
ATOM 757 O O . LEU A 1 96 ? 4.176 10.830 -3.964 1.00 95.12 96 LEU A O 1
ATOM 761 N N . GLY A 1 97 ? 3.508 9.619 -2.196 1.00 94.50 97 GLY A N 1
ATOM 762 C CA . GLY A 1 97 ? 3.999 8.350 -2.713 1.00 94.50 97 GLY A CA 1
ATOM 763 C C . GLY A 1 97 ? 3.385 7.983 -4.066 1.00 94.50 97 GLY A C 1
ATOM 764 O O . GLY A 1 97 ? 4.119 7.663 -4.997 1.00 94.50 97 GLY A O 1
ATOM 765 N N . PHE A 1 98 ? 2.057 8.006 -4.200 1.00 95.25 98 PHE A N 1
ATOM 766 C CA . PHE A 1 98 ? 1.390 7.586 -5.437 1.00 95.25 98 PHE A CA 1
ATOM 767 C C . PHE A 1 98 ? 1.538 8.588 -6.582 1.00 95.25 98 PHE A C 1
ATOM 769 O O . PHE A 1 98 ? 1.566 8.150 -7.731 1.00 95.25 98 PHE A O 1
ATOM 776 N N . VAL A 1 99 ? 1.722 9.884 -6.308 1.00 97.06 99 VAL A N 1
ATOM 777 C CA . VAL A 1 99 ? 2.136 10.846 -7.345 1.00 97.06 99 VAL A CA 1
ATOM 778 C C . VAL A 1 99 ? 3.517 10.470 -7.883 1.00 97.06 99 VAL A C 1
ATOM 780 O O . VAL A 1 99 ? 3.658 10.257 -9.087 1.00 97.06 99 VAL A O 1
ATOM 783 N N . SER A 1 100 ? 4.509 10.297 -7.003 1.00 95.69 100 SER A N 1
ATOM 784 C CA . SER A 1 100 ? 5.870 9.914 -7.397 1.00 95.69 100 SER A CA 1
ATOM 785 C C . SER A 1 100 ? 5.904 8.587 -8.159 1.00 95.69 100 SER A C 1
ATOM 787 O O . SER A 1 100 ? 6.546 8.476 -9.201 1.00 95.69 100 SER A O 1
ATOM 789 N N . TYR A 1 101 ? 5.159 7.591 -7.676 1.00 94.81 101 TYR A N 1
ATOM 790 C CA . TYR A 1 101 ? 5.078 6.272 -8.300 1.00 94.81 101 TYR A CA 1
ATOM 791 C C . TYR A 1 101 ? 4.384 6.301 -9.665 1.00 94.81 101 TYR A C 1
ATOM 793 O O . TYR A 1 101 ? 4.801 5.591 -10.576 1.00 94.81 101 TYR A O 1
ATOM 801 N N . THR A 1 102 ? 3.353 7.133 -9.834 1.00 96.81 102 THR A N 1
ATOM 802 C CA . THR A 1 102 ? 2.674 7.296 -11.128 1.00 96.81 102 THR A CA 1
ATOM 803 C C . THR A 1 102 ? 3.600 7.928 -12.153 1.00 96.81 102 THR A C 1
ATOM 805 O O . THR A 1 102 ? 3.724 7.398 -13.251 1.00 96.81 102 THR A O 1
ATOM 808 N N . ILE A 1 103 ? 4.293 9.013 -11.792 1.00 96.50 103 ILE A N 1
ATOM 809 C CA . ILE A 1 103 ? 5.262 9.659 -12.689 1.00 96.50 103 ILE A CA 1
ATOM 810 C C . ILE A 1 103 ? 6.344 8.653 -13.099 1.00 96.50 103 ILE A C 1
ATOM 812 O O . ILE A 1 103 ? 6.596 8.490 -14.288 1.00 96.50 103 ILE A O 1
ATOM 816 N N . PHE A 1 104 ? 6.908 7.918 -12.135 1.00 94.31 104 PHE A N 1
ATOM 817 C CA . PHE A 1 104 ? 7.915 6.888 -12.388 1.00 94.31 104 PHE A CA 1
ATOM 818 C C . PHE A 1 104 ? 7.450 5.830 -13.401 1.00 94.31 104 PHE A C 1
ATOM 820 O O . PHE A 1 104 ? 8.089 5.662 -14.438 1.00 94.31 104 PHE A O 1
ATOM 827 N N . ASN A 1 105 ? 6.326 5.150 -13.140 1.00 94.19 105 ASN A N 1
ATOM 828 C CA . ASN A 1 105 ? 5.861 4.060 -14.007 1.00 94.19 105 ASN A CA 1
ATOM 829 C C . ASN A 1 105 ? 5.457 4.564 -15.397 1.00 94.19 105 ASN A C 1
ATOM 831 O O . ASN A 1 105 ? 5.801 3.939 -16.396 1.00 94.19 105 ASN A O 1
ATOM 835 N N . CYS A 1 106 ? 4.766 5.705 -15.479 1.00 96.12 106 CYS A N 1
ATOM 836 C CA . CYS A 1 106 ? 4.378 6.289 -16.762 1.00 96.12 106 CYS A CA 1
ATOM 837 C C . CYS A 1 106 ? 5.605 6.660 -17.607 1.00 96.12 106 CYS A C 1
ATOM 839 O O . CYS A 1 106 ? 5.631 6.357 -18.798 1.00 96.12 106 CYS A O 1
ATOM 841 N N . SER A 1 107 ? 6.628 7.278 -17.006 1.00 94.56 107 SER A N 1
ATOM 842 C CA . SER A 1 107 ? 7.861 7.637 -17.714 1.00 94.56 107 SER A CA 1
ATOM 843 C C . SER A 1 107 ? 8.644 6.405 -18.166 1.00 94.56 107 SER A C 1
ATOM 845 O O . SER A 1 107 ? 9.013 6.324 -19.331 1.00 94.56 107 SER A O 1
ATOM 847 N N . PHE A 1 108 ? 8.843 5.409 -17.299 1.00 91.94 108 PHE A N 1
ATOM 848 C CA . PHE A 1 108 ? 9.570 4.184 -17.657 1.00 91.94 108 PHE A CA 1
ATOM 849 C C . PHE A 1 108 ? 8.862 3.347 -18.736 1.00 91.94 108 PHE A C 1
ATOM 851 O O . PHE A 1 108 ? 9.522 2.662 -19.525 1.00 91.94 108 PHE A O 1
ATOM 858 N N . PHE A 1 109 ? 7.530 3.414 -18.798 1.00 92.12 109 PHE A N 1
ATOM 859 C CA . PHE A 1 109 ? 6.741 2.639 -19.753 1.00 92.12 109 PHE A CA 1
ATOM 860 C C . PHE A 1 109 ? 6.496 3.352 -21.095 1.00 92.12 109 PHE A C 1
ATOM 862 O O . PHE A 1 109 ? 6.525 2.695 -22.136 1.00 92.12 109 PHE A O 1
ATOM 869 N N . TRP A 1 110 ? 6.249 4.667 -21.108 1.00 94.06 110 TRP A N 1
ATOM 870 C CA . TRP A 1 110 ? 5.888 5.393 -22.338 1.00 94.06 110 TRP A CA 1
ATOM 871 C C . TRP A 1 110 ? 6.992 6.282 -22.914 1.00 94.06 110 TRP A C 1
ATOM 873 O O . TRP A 1 110 ? 6.967 6.542 -24.117 1.00 94.06 110 TRP A O 1
ATOM 883 N N . ASP A 1 111 ? 7.939 6.766 -22.108 1.00 93.88 111 ASP A N 1
ATOM 884 C CA . ASP A 1 111 ? 8.991 7.652 -22.609 1.00 93.88 111 ASP A CA 1
ATOM 885 C C . ASP A 1 111 ? 10.149 6.836 -23.197 1.00 93.88 111 ASP A C 1
ATOM 887 O O . ASP A 1 111 ? 10.944 6.216 -22.487 1.00 93.88 111 ASP A O 1
ATOM 891 N N . THR A 1 112 ? 10.263 6.859 -24.525 1.00 93.25 112 THR A N 1
ATOM 892 C CA . THR A 1 112 ? 11.317 6.146 -25.257 1.00 93.25 112 THR A CA 1
ATOM 893 C C . THR A 1 112 ? 12.717 6.661 -24.932 1.00 93.25 112 THR A C 1
ATOM 895 O O . THR A 1 112 ? 13.681 5.909 -25.049 1.00 93.25 112 THR A O 1
ATOM 898 N N . THR A 1 113 ? 12.845 7.927 -24.524 1.00 92.00 113 THR A N 1
ATOM 899 C CA . THR A 1 113 ? 14.129 8.526 -24.130 1.00 92.00 113 THR A CA 1
ATOM 900 C C . THR A 1 113 ? 14.583 7.942 -22.801 1.00 92.00 113 THR A C 1
ATOM 902 O O . THR A 1 113 ? 15.704 7.461 -22.694 1.00 92.00 113 THR A O 1
ATOM 905 N N . VAL A 1 114 ? 13.677 7.877 -21.821 1.00 91.44 114 VAL A N 1
ATOM 906 C CA . VAL A 1 114 ? 13.944 7.251 -20.514 1.00 91.44 114 VAL A CA 1
ATOM 907 C C . VAL A 1 114 ? 14.292 5.773 -20.678 1.00 91.44 114 VAL A C 1
ATOM 909 O O . VAL A 1 114 ? 15.205 5.280 -20.021 1.00 91.44 114 VAL A O 1
ATOM 912 N N . GLN A 1 115 ? 13.603 5.063 -21.574 1.00 91.38 115 GLN A N 1
ATOM 913 C CA . GLN A 1 115 ? 13.923 3.668 -21.887 1.00 91.38 115 GLN A CA 1
ATOM 914 C C . GLN A 1 115 ? 15.318 3.515 -22.495 1.00 91.38 115 GLN A C 1
ATOM 916 O O . GLN A 1 115 ? 16.052 2.612 -22.096 1.00 91.38 115 GLN A O 1
ATOM 921 N N . ALA A 1 116 ? 15.695 4.393 -23.427 1.00 90.94 116 ALA A N 1
ATOM 922 C CA . ALA A 1 116 ? 17.020 4.381 -24.036 1.00 90.94 116 ALA A CA 1
ATOM 923 C C . ALA A 1 116 ? 18.123 4.700 -23.012 1.00 90.94 116 ALA A C 1
ATOM 925 O O . ALA A 1 116 ? 19.120 3.983 -22.963 1.00 90.94 116 ALA A O 1
ATOM 926 N N . ASP A 1 117 ? 17.917 5.707 -22.160 1.00 89.56 117 ASP A N 1
ATOM 927 C CA . ASP A 1 117 ? 18.852 6.080 -21.092 1.00 89.56 117 ASP A CA 1
ATOM 928 C C . ASP A 1 117 ? 19.010 4.951 -20.064 1.00 89.56 117 ASP A C 1
ATOM 930 O O . ASP A 1 117 ? 20.122 4.646 -19.630 1.00 89.56 117 ASP A O 1
ATOM 934 N N . TYR A 1 118 ? 17.908 4.285 -19.700 1.00 88.31 118 TYR A N 1
ATOM 935 C CA . TYR A 1 118 ? 17.938 3.110 -18.830 1.00 88.31 118 TYR A CA 1
ATOM 936 C C . TYR A 1 118 ? 18.741 1.971 -19.464 1.00 88.31 118 TYR A C 1
ATOM 938 O O . TYR A 1 118 ? 19.638 1.425 -18.827 1.00 88.31 118 TYR A O 1
ATOM 946 N N . MET A 1 119 ? 18.457 1.637 -20.727 1.00 88.88 119 MET A N 1
ATOM 947 C CA . MET A 1 119 ? 19.184 0.591 -21.449 1.00 88.88 119 MET A CA 1
ATOM 948 C C . MET A 1 119 ? 20.674 0.925 -21.568 1.00 88.88 119 MET A C 1
ATOM 950 O O . MET A 1 119 ? 21.505 0.035 -21.428 1.00 88.88 119 MET A O 1
ATOM 954 N N . ALA A 1 120 ? 21.033 2.191 -21.788 1.00 89.12 120 ALA A N 1
ATOM 955 C CA . ALA A 1 120 ? 22.429 2.617 -21.843 1.00 89.12 120 ALA A CA 1
ATOM 956 C C . ALA A 1 120 ? 23.156 2.431 -20.499 1.00 89.12 120 ALA A C 1
ATOM 958 O O . ALA A 1 120 ? 24.342 2.105 -20.492 1.00 89.12 120 ALA A O 1
ATOM 959 N N . LEU A 1 121 ? 22.454 2.614 -19.375 1.00 85.25 121 LEU A N 1
ATOM 960 C CA . LEU A 1 121 ? 23.005 2.432 -18.030 1.00 85.25 121 LEU A CA 1
ATOM 961 C C . LEU A 1 121 ? 23.101 0.956 -17.607 1.00 85.25 121 LEU A C 1
ATOM 963 O O . LEU A 1 121 ? 23.977 0.607 -16.821 1.00 85.25 121 LEU A O 1
ATOM 967 N N . HIS A 1 122 ? 22.209 0.105 -18.114 1.00 84.88 122 HIS A N 1
ATOM 968 C CA . HIS A 1 122 ? 22.065 -1.297 -17.707 1.00 84.88 122 HIS A CA 1
ATOM 969 C C . HIS A 1 122 ? 22.463 -2.274 -18.820 1.00 84.88 122 HIS A C 1
ATOM 971 O O . HIS A 1 122 ? 21.761 -3.246 -19.063 1.00 84.88 122 HIS A O 1
ATOM 977 N N . ASP A 1 123 ? 23.567 -2.032 -19.532 1.00 85.38 123 ASP A N 1
ATOM 978 C CA . ASP A 1 123 ? 24.136 -2.954 -20.539 1.00 85.38 123 ASP A CA 1
ATOM 979 C C . ASP A 1 123 ? 23.155 -3.419 -21.642 1.00 85.38 123 ASP A C 1
ATOM 981 O O . ASP A 1 123 ? 23.238 -4.530 -22.165 1.00 85.38 123 ASP A O 1
ATOM 985 N N . GLY A 1 124 ? 22.208 -2.561 -22.018 1.00 83.88 124 GLY A N 1
ATOM 986 C CA . GLY A 1 124 ? 21.185 -2.838 -23.028 1.00 83.88 124 GLY A CA 1
ATOM 987 C C . GLY A 1 124 ? 19.933 -3.546 -22.501 1.00 83.88 124 GLY A C 1
ATOM 988 O O . GLY A 1 124 ? 19.011 -3.784 -23.286 1.00 83.88 124 GLY A O 1
ATOM 989 N N . HIS A 1 125 ? 19.861 -3.852 -21.203 1.00 84.31 125 HIS A N 1
ATOM 990 C CA . HIS A 1 125 ? 18.699 -4.494 -20.590 1.00 84.31 125 HIS A CA 1
ATOM 991 C C . HIS A 1 125 ? 17.516 -3.527 -20.478 1.00 84.31 125 HIS A C 1
ATOM 993 O O . HIS A 1 125 ? 17.665 -2.321 -20.260 1.00 84.31 125 HIS A O 1
ATOM 999 N N . ARG A 1 126 ? 16.306 -4.062 -20.661 1.00 84.25 126 ARG A N 1
ATOM 1000 C CA . ARG A 1 126 ? 15.064 -3.282 -20.585 1.00 84.25 126 ARG A CA 1
ATOM 1001 C C . ARG A 1 126 ? 14.608 -3.173 -19.137 1.00 84.25 126 ARG A C 1
ATOM 1003 O O . ARG A 1 126 ? 14.807 -4.084 -18.346 1.00 84.25 126 ARG A O 1
ATOM 1010 N N . ASN A 1 127 ? 13.934 -2.076 -18.808 1.00 85.50 127 ASN A N 1
ATOM 1011 C CA . ASN A 1 127 ? 13.327 -1.950 -17.490 1.00 85.50 127 ASN A CA 1
ATOM 1012 C C . ASN A 1 127 ? 12.169 -2.949 -17.310 1.00 85.50 127 ASN A C 1
ATOM 1014 O O . ASN A 1 127 ? 11.542 -3.385 -18.278 1.00 85.50 127 ASN A O 1
ATOM 1018 N N . ALA A 1 128 ? 11.872 -3.282 -16.055 1.00 84.75 128 ALA A N 1
ATOM 1019 C CA . ALA A 1 128 ? 10.863 -4.278 -15.693 1.00 84.75 128 ALA A CA 1
ATOM 1020 C C . ALA A 1 128 ? 9.451 -3.715 -15.468 1.00 84.75 128 ALA A C 1
ATOM 1022 O O . ALA A 1 128 ? 8.575 -4.439 -14.979 1.00 84.75 128 ALA A O 1
ATOM 1023 N N . VAL A 1 129 ? 9.220 -2.436 -15.788 1.00 88.88 129 VAL A N 1
ATOM 1024 C CA . VAL A 1 129 ? 7.893 -1.824 -15.671 1.00 88.88 129 VAL A CA 1
ATOM 1025 C C . VAL A 1 129 ? 7.001 -2.380 -16.773 1.00 88.88 129 VAL A C 1
ATOM 1027 O O . VAL A 1 129 ? 7.290 -2.254 -17.963 1.00 88.88 129 VAL A O 1
ATOM 1030 N N . GLN A 1 130 ? 5.890 -2.991 -16.372 1.00 89.31 130 GLN A N 1
ATOM 1031 C CA . GLN A 1 130 ? 4.890 -3.527 -17.288 1.00 89.31 130 GLN A CA 1
ATOM 1032 C C . GLN A 1 130 ? 3.623 -2.666 -17.288 1.00 89.31 130 GLN A C 1
ATOM 1034 O O . GLN A 1 130 ? 3.400 -1.826 -16.416 1.00 89.31 130 GLN A O 1
ATOM 1039 N N . ILE A 1 131 ? 2.750 -2.877 -18.275 1.00 91.94 131 ILE A N 1
ATOM 1040 C CA . ILE A 1 131 ? 1.536 -2.065 -18.438 1.00 91.94 131 ILE A CA 1
ATOM 1041 C C . ILE A 1 131 ? 0.610 -2.146 -17.216 1.00 91.94 131 ILE A C 1
ATOM 1043 O O . ILE A 1 131 ? 0.015 -1.151 -16.810 1.00 91.94 131 ILE A O 1
ATOM 1047 N N . ASN A 1 132 ? 0.517 -3.307 -16.577 1.00 92.50 132 ASN A N 1
ATOM 1048 C CA . ASN A 1 132 ? -0.281 -3.502 -15.372 1.00 92.50 132 ASN A CA 1
ATOM 1049 C C . ASN A 1 132 ? 0.271 -2.708 -14.167 1.00 92.50 132 ASN A C 1
ATOM 1051 O O . ASN A 1 132 ? -0.523 -2.269 -13.336 1.00 92.50 132 ASN A O 1
ATOM 1055 N N . ASP A 1 133 ? 1.582 -2.434 -14.108 1.00 92.06 133 ASP A N 1
ATOM 1056 C CA . ASP A 1 133 ? 2.177 -1.533 -13.105 1.00 92.06 133 ASP A CA 1
ATOM 1057 C C . ASP A 1 133 ? 1.732 -0.078 -13.324 1.00 92.06 133 ASP A C 1
ATOM 1059 O O . ASP A 1 133 ? 1.389 0.630 -12.374 1.00 92.06 133 ASP A O 1
ATOM 1063 N N . VAL A 1 134 ? 1.655 0.358 -14.586 1.00 93.69 134 VAL A N 1
ATOM 1064 C CA . VAL A 1 134 ? 1.147 1.690 -14.959 1.00 93.69 134 VAL A CA 1
ATOM 1065 C C . VAL A 1 134 ? -0.328 1.835 -14.585 1.00 93.69 134 VAL A C 1
ATOM 1067 O O . VAL A 1 134 ? -0.716 2.813 -13.941 1.00 93.69 134 VAL A O 1
ATOM 1070 N N . PHE A 1 135 ? -1.153 0.843 -14.936 1.00 94.62 135 PHE A N 1
ATOM 1071 C CA . PHE A 1 135 ? -2.567 0.822 -14.553 1.00 94.62 135 PHE A CA 1
ATOM 1072 C C . PHE A 1 135 ? -2.738 0.824 -13.034 1.00 94.62 135 PHE A C 1
ATOM 1074 O O . PHE A 1 135 ? -3.589 1.555 -12.520 1.00 94.62 135 PHE A O 1
ATOM 1081 N N . PHE A 1 136 ? -1.918 0.057 -12.311 1.00 93.94 136 PHE A N 1
ATOM 1082 C CA . PHE A 1 136 ? -1.924 0.053 -10.853 1.00 93.94 136 PHE A CA 1
ATOM 1083 C C . PHE A 1 136 ? -1.617 1.442 -10.290 1.00 93.94 136 PHE A C 1
ATOM 1085 O O . PHE A 1 136 ? -2.385 1.950 -9.473 1.00 93.94 136 PHE A O 1
ATOM 1092 N N . ALA A 1 137 ? -0.538 2.079 -10.747 1.00 94.88 137 ALA A N 1
ATOM 1093 C CA . ALA A 1 137 ? -0.124 3.385 -10.246 1.00 94.88 137 ALA A CA 1
ATOM 1094 C C . ALA A 1 137 ? -1.203 4.458 -10.484 1.00 94.88 137 ALA A C 1
ATOM 1096 O O . ALA A 1 137 ? -1.567 5.183 -9.554 1.00 94.88 137 ALA A O 1
ATOM 1097 N N . LEU A 1 138 ? -1.789 4.492 -11.686 1.00 96.94 138 LEU A N 1
ATOM 1098 C CA . LEU A 1 138 ? -2.878 5.410 -12.039 1.00 96.94 138 LEU A CA 1
ATOM 1099 C C . LEU A 1 138 ? -4.147 5.158 -11.216 1.00 96.94 138 LEU A C 1
ATOM 1101 O O . LEU A 1 138 ? -4.768 6.105 -10.718 1.00 96.94 138 LEU A O 1
ATOM 1105 N N . HIS A 1 139 ? -4.535 3.891 -11.047 1.00 96.19 139 HIS A N 1
ATOM 1106 C CA . HIS A 1 139 ? -5.685 3.525 -10.224 1.00 96.19 139 HIS A CA 1
ATOM 1107 C C . HIS A 1 139 ? -5.466 3.922 -8.760 1.00 96.19 139 HIS A C 1
ATOM 1109 O O . HIS A 1 139 ? -6.327 4.565 -8.160 1.00 96.19 139 HIS A O 1
ATOM 1115 N N . ALA A 1 140 ? -4.297 3.606 -8.203 1.00 94.50 140 ALA A N 1
ATOM 1116 C CA . ALA A 1 140 ? -3.946 3.915 -6.825 1.00 94.50 140 ALA A CA 1
ATOM 1117 C C . ALA A 1 140 ? -3.880 5.426 -6.561 1.00 94.50 140 ALA A C 1
ATOM 1119 O O . ALA A 1 140 ? -4.381 5.892 -5.535 1.00 94.50 140 ALA A O 1
ATOM 1120 N N . LEU A 1 141 ? -3.334 6.215 -7.494 1.00 97.00 141 LEU A N 1
ATOM 1121 C CA . LEU A 1 141 ? -3.383 7.675 -7.419 1.00 97.00 141 LEU A CA 1
ATOM 1122 C C . LEU A 1 141 ? -4.829 8.179 -7.448 1.00 97.00 141 LEU A C 1
ATOM 1124 O O . LEU A 1 141 ? -5.203 8.994 -6.610 1.00 97.00 141 LEU A O 1
ATOM 1128 N N . THR A 1 142 ? -5.663 7.655 -8.346 1.00 97.38 142 THR A N 1
ATOM 1129 C CA . THR A 1 142 ? -7.081 8.038 -8.436 1.00 97.38 142 THR A CA 1
ATOM 1130 C C . THR A 1 142 ? -7.827 7.718 -7.140 1.00 97.38 142 THR A C 1
ATOM 1132 O O . THR A 1 142 ? -8.510 8.578 -6.587 1.00 97.38 142 THR A O 1
ATOM 1135 N N . ALA A 1 143 ? -7.653 6.512 -6.601 1.00 94.94 143 ALA A N 1
ATOM 1136 C CA . ALA A 1 143 ? -8.247 6.091 -5.337 1.00 94.94 143 ALA A CA 1
ATOM 1137 C C . ALA A 1 143 ? -7.759 6.956 -4.159 1.00 94.94 143 ALA A C 1
ATOM 1139 O O . ALA A 1 143 ? -8.535 7.312 -3.270 1.00 94.94 143 ALA A O 1
ATOM 1140 N N . THR A 1 144 ? -6.484 7.348 -4.174 1.00 94.31 144 THR A N 1
ATOM 11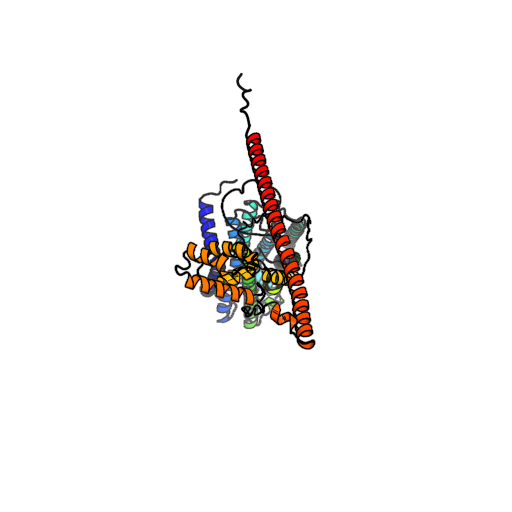41 C CA . THR A 1 144 ? -5.894 8.254 -3.180 1.00 94.31 144 THR A CA 1
ATOM 1142 C C . THR A 1 144 ? -6.468 9.664 -3.308 1.00 94.31 144 THR A C 1
ATOM 1144 O O . THR A 1 144 ? -6.797 10.274 -2.298 1.00 94.31 144 THR A O 1
ATOM 1147 N N . LEU A 1 145 ? -6.677 10.177 -4.520 1.00 96.50 145 LEU A N 1
ATOM 1148 C CA . LEU A 1 145 ? -7.332 11.470 -4.741 1.00 96.50 145 LEU A CA 1
ATOM 1149 C C . LEU A 1 145 ? -8.796 11.455 -4.291 1.00 96.50 145 LEU A C 1
ATOM 1151 O O . LEU A 1 145 ? -9.255 12.427 -3.695 1.00 96.50 145 LEU A O 1
ATOM 1155 N N . VAL A 1 146 ? -9.516 10.349 -4.503 1.00 95.31 146 VAL A N 1
ATOM 1156 C CA . VAL A 1 146 ? -10.880 10.172 -3.977 1.00 95.31 146 VAL A CA 1
ATOM 1157 C C . VAL A 1 146 ? -10.882 10.232 -2.451 1.00 95.31 146 VAL A C 1
ATOM 1159 O O . VAL A 1 146 ? -11.700 10.945 -1.874 1.00 95.31 146 VAL A O 1
ATOM 1162 N N . GLN A 1 147 ? -9.954 9.544 -1.784 1.00 91.19 147 GLN A N 1
ATOM 1163 C CA . GLN A 1 147 ? -9.837 9.610 -0.323 1.00 91.19 147 GLN A CA 1
ATOM 1164 C C . GLN A 1 147 ? -9.428 11.006 0.160 1.00 91.19 147 GLN A C 1
ATOM 1166 O O . GLN A 1 147 ? -9.999 11.507 1.122 1.00 91.19 147 GLN A O 1
ATOM 1171 N N . ALA A 1 148 ? -8.511 11.680 -0.539 1.00 92.19 148 ALA A N 1
ATOM 1172 C CA . ALA A 1 148 ? -8.140 13.059 -0.232 1.00 92.19 148 ALA A CA 1
ATOM 1173 C C . ALA A 1 148 ? -9.349 13.998 -0.354 1.00 92.19 148 ALA A C 1
ATOM 1175 O O . ALA A 1 148 ? -9.582 14.817 0.529 1.00 92.19 148 ALA A O 1
ATOM 1176 N N . TYR A 1 149 ? -10.166 13.832 -1.397 1.00 93.81 149 TYR A N 1
ATOM 1177 C CA . TYR A 1 149 ? -11.420 14.564 -1.553 1.00 93.81 149 TYR A CA 1
ATOM 1178 C C . TYR A 1 149 ? -12.404 14.272 -0.412 1.00 93.81 149 TYR A C 1
ATOM 1180 O O . TYR A 1 149 ? -12.993 15.201 0.138 1.00 93.81 149 TYR A O 1
ATOM 1188 N N . GLN A 1 150 ? -12.546 13.009 0.004 1.00 90.25 150 GLN A N 1
ATOM 1189 C CA . GLN A 1 150 ? -13.363 12.657 1.170 1.00 90.25 150 GLN A CA 1
ATOM 1190 C C . GLN A 1 150 ? -12.868 13.356 2.443 1.00 90.25 150 GLN A C 1
ATOM 1192 O O . GLN A 1 150 ? -13.697 13.832 3.211 1.00 90.25 150 GLN A O 1
ATOM 1197 N N . CYS A 1 151 ? -11.553 13.496 2.633 1.00 88.31 151 CYS A N 1
ATOM 1198 C CA . CYS A 1 151 ? -10.987 14.239 3.761 1.00 88.31 151 CYS A CA 1
ATOM 1199 C C . CYS A 1 151 ? -11.219 15.757 3.697 1.00 88.31 151 CYS A C 1
ATOM 1201 O O . CYS A 1 151 ? -11.121 16.424 4.720 1.00 88.31 151 CYS A O 1
ATOM 1203 N N . LEU A 1 152 ? -11.513 16.319 2.522 1.00 88.69 152 LEU A N 1
ATOM 1204 C CA . LEU A 1 152 ? -11.860 17.738 2.382 1.00 88.69 152 LEU A CA 1
ATOM 1205 C C . LEU A 1 152 ? -13.354 18.004 2.610 1.00 88.69 152 LEU A C 1
ATOM 1207 O O . LEU A 1 152 ? -13.728 19.107 2.997 1.00 88.69 152 LEU A O 1
ATOM 1211 N N . VAL A 1 153 ? -14.208 17.019 2.321 1.00 90.62 153 VAL A N 1
ATOM 1212 C CA . VAL A 1 153 ? -15.671 17.180 2.343 1.00 90.62 153 VAL A CA 1
ATOM 1213 C C . VAL A 1 153 ? -16.301 16.654 3.627 1.00 90.62 153 VAL A C 1
ATOM 1215 O O . VAL A 1 153 ? -17.276 17.230 4.110 1.00 90.62 153 VAL A O 1
ATOM 1218 N N . TYR A 1 154 ? -15.800 15.543 4.161 1.00 87.31 154 TYR A N 1
ATOM 1219 C CA . TYR A 1 154 ? -16.360 14.913 5.351 1.00 87.31 154 TYR A CA 1
ATOM 1220 C C . TYR A 1 154 ? -15.692 15.431 6.628 1.00 87.31 154 TYR A C 1
ATOM 1222 O O . TYR A 1 154 ? -14.518 15.791 6.604 1.00 87.31 154 TYR A O 1
ATOM 1230 N N . PRO A 1 155 ? -16.413 15.445 7.763 1.00 82.88 155 PRO A N 1
ATOM 1231 C CA . PRO A 1 155 ? -15.851 15.839 9.046 1.00 82.88 155 PRO A CA 1
ATOM 1232 C C . PRO A 1 155 ? -14.666 14.947 9.440 1.00 82.88 155 PRO A C 1
ATOM 1234 O O . PRO A 1 155 ? -14.779 13.714 9.483 1.00 82.88 155 PRO A O 1
ATOM 1237 N N . CYS A 1 156 ? -13.552 15.605 9.766 1.00 80.25 156 CYS A N 1
ATOM 1238 C CA . CYS A 1 156 ? -12.304 14.999 10.240 1.00 80.25 156 CYS A CA 1
ATOM 1239 C C . CYS A 1 156 ? -12.185 14.958 11.771 1.00 80.25 156 CYS A C 1
ATOM 1241 O O . CYS A 1 156 ? -11.243 14.354 12.286 1.00 80.25 156 CYS A O 1
ATOM 1243 N N . GLY A 1 157 ? -13.135 15.569 12.489 1.00 81.25 157 GLY A N 1
ATOM 1244 C CA . GLY A 1 157 ? -13.014 15.836 13.926 1.00 81.25 157 GLY A CA 1
ATOM 1245 C C . GLY A 1 157 ? -11.889 16.835 14.200 1.00 81.25 157 GLY A C 1
ATOM 1246 O O . GLY A 1 157 ? -11.587 17.667 13.345 1.00 81.25 157 GLY A O 1
ATOM 1247 N N . ASP A 1 158 ? -11.221 16.693 15.342 1.00 83.00 158 ASP A N 1
ATOM 1248 C CA . ASP A 1 158 ? -10.106 17.562 15.759 1.00 83.00 158 ASP A CA 1
ATOM 1249 C C . ASP A 1 158 ? -8.748 17.170 15.148 1.00 83.00 158 ASP A C 1
ATOM 1251 O O . ASP A 1 158 ? -7.688 17.636 15.577 1.00 83.00 158 ASP A O 1
ATOM 1255 N N . GLN A 1 159 ? -8.745 16.282 14.148 1.00 83.00 159 GLN A N 1
ATOM 1256 C CA . GLN A 1 159 ? -7.512 15.857 13.497 1.00 83.00 159 GLN A CA 1
ATOM 1257 C C . GLN A 1 159 ? -6.878 17.003 12.712 1.00 83.00 159 GLN A C 1
ATOM 1259 O O . GLN A 1 159 ? -7.495 17.630 11.852 1.00 83.00 159 GLN A O 1
ATOM 1264 N N . THR A 1 160 ? -5.588 17.201 12.947 1.00 86.31 160 THR A N 1
ATOM 1265 C CA . THR A 1 160 ? -4.732 18.084 12.157 1.00 86.31 160 THR A CA 1
ATOM 1266 C C . THR A 1 160 ? -3.548 17.289 11.623 1.00 86.31 160 THR A C 1
ATOM 1268 O O . THR A 1 160 ? -3.215 16.221 12.138 1.00 86.31 160 THR A O 1
ATOM 1271 N N . PHE A 1 161 ? -2.922 17.786 10.559 1.00 86.75 161 PHE A N 1
ATOM 1272 C CA . PHE A 1 161 ? -1.684 17.193 10.064 1.00 86.75 161 PHE A CA 1
ATOM 1273 C C . PHE A 1 161 ? -0.564 17.398 11.087 1.00 86.75 161 PHE A C 1
ATOM 1275 O O . PHE A 1 161 ? -0.343 18.520 11.551 1.00 86.75 161 PHE A O 1
ATOM 1282 N N . SER A 1 162 ? 0.185 16.341 11.392 1.00 88.81 162 SER A N 1
ATOM 1283 C CA . SER A 1 162 ? 1.358 16.448 12.254 1.00 88.81 162 SER A CA 1
ATOM 1284 C C . SER A 1 162 ? 2.432 17.307 11.598 1.00 88.81 162 SER A C 1
ATOM 1286 O O . SER A 1 162 ? 2.726 17.168 10.408 1.00 88.81 162 SER A O 1
ATOM 1288 N N . VAL A 1 163 ? 3.090 18.146 12.400 1.00 91.19 163 VAL A N 1
ATOM 1289 C CA . VAL A 1 163 ? 4.234 18.962 11.963 1.00 91.19 163 VAL A CA 1
ATOM 1290 C C . VAL A 1 163 ? 5.326 18.082 11.355 1.00 91.19 163 VAL A C 1
ATOM 1292 O O . VAL A 1 163 ? 5.905 18.438 10.333 1.00 91.19 163 VAL A O 1
ATOM 1295 N N . LEU A 1 164 ? 5.577 16.903 11.935 1.00 89.81 164 LEU A N 1
ATOM 1296 C CA . LEU A 1 164 ? 6.564 15.968 11.395 1.00 89.81 164 LEU A CA 1
ATOM 1297 C C . LEU A 1 164 ? 6.171 15.507 9.986 1.00 89.81 164 LEU A C 1
ATOM 1299 O O . LEU A 1 164 ? 7.001 15.524 9.080 1.00 89.81 164 LEU A O 1
ATOM 1303 N N . SER A 1 165 ? 4.906 15.142 9.794 1.00 90.38 165 SER A N 1
ATOM 1304 C CA . SER A 1 165 ? 4.375 14.685 8.509 1.00 90.38 165 SER A CA 1
ATOM 1305 C C . SER A 1 165 ? 4.440 15.782 7.452 1.00 90.38 165 SER A C 1
ATOM 1307 O O . SER A 1 165 ? 4.918 15.540 6.342 1.00 90.38 165 SER A O 1
ATOM 1309 N N . GLN A 1 166 ? 4.074 17.011 7.818 1.00 92.25 166 GLN A N 1
ATOM 1310 C CA . GLN A 1 166 ? 4.205 18.183 6.953 1.00 92.25 166 GLN A CA 1
ATOM 1311 C C . GLN A 1 166 ? 5.660 18.463 6.568 1.00 92.25 166 GLN A C 1
ATOM 1313 O O . GLN A 1 166 ? 5.940 18.708 5.397 1.00 92.25 166 GLN A O 1
ATOM 1318 N N . VAL A 1 167 ? 6.594 18.401 7.522 1.00 93.81 167 VAL A N 1
ATOM 1319 C CA . VAL A 1 167 ? 8.021 18.640 7.263 1.00 93.81 167 VAL A CA 1
ATOM 1320 C C . VAL A 1 167 ? 8.596 17.550 6.365 1.00 93.81 167 VAL A C 1
ATOM 1322 O O . VAL A 1 167 ? 9.253 17.873 5.381 1.00 93.81 167 VAL A O 1
ATOM 1325 N N . VAL A 1 168 ? 8.336 16.271 6.644 1.00 92.25 168 VAL A N 1
ATOM 1326 C CA . VAL A 1 168 ? 8.841 15.156 5.823 1.00 92.25 168 VAL A CA 1
ATOM 1327 C C . VAL A 1 168 ? 8.297 15.238 4.397 1.00 92.25 168 VAL A C 1
ATOM 1329 O O . VAL A 1 168 ? 9.056 15.105 3.436 1.00 92.25 168 VAL A O 1
ATOM 1332 N N . VAL A 1 169 ? 7.000 15.497 4.236 1.00 93.94 169 VAL A N 1
ATOM 1333 C CA . VAL A 1 169 ? 6.376 15.572 2.907 1.00 93.94 169 VAL A CA 1
ATOM 1334 C C . VAL A 1 169 ? 6.800 16.838 2.171 1.00 93.94 169 VAL A C 1
ATOM 1336 O O . VAL A 1 169 ? 7.168 16.766 1.000 1.00 93.94 169 VAL A O 1
ATOM 1339 N N . GLY A 1 170 ? 6.817 17.979 2.858 1.00 95.12 170 GLY A N 1
ATOM 1340 C CA . GLY A 1 170 ? 7.236 19.259 2.298 1.00 95.12 170 GLY A CA 1
ATOM 1341 C C . GLY A 1 170 ? 8.699 19.256 1.866 1.00 95.12 170 GLY A C 1
ATOM 1342 O O . GLY A 1 170 ? 9.003 19.687 0.757 1.00 95.12 170 GLY A O 1
ATOM 1343 N N . THR A 1 171 ? 9.600 18.707 2.686 1.00 95.00 171 THR A N 1
ATOM 1344 C CA . THR A 1 171 ? 11.017 18.562 2.315 1.00 95.00 171 THR A CA 1
ATOM 1345 C C . THR A 1 171 ? 11.193 17.598 1.148 1.00 95.00 171 THR A C 1
ATOM 1347 O O . THR A 1 171 ? 11.862 17.956 0.187 1.00 95.00 171 THR A O 1
ATOM 1350 N N . SER A 1 172 ? 10.530 16.437 1.157 1.00 95.38 172 SER A N 1
ATOM 1351 C CA . SER A 1 172 ? 10.599 15.477 0.043 1.00 95.38 172 SER A CA 1
ATOM 1352 C C . SER A 1 172 ? 10.117 16.092 -1.275 1.00 95.38 172 SER A C 1
ATOM 1354 O O . SER A 1 172 ? 10.785 15.964 -2.302 1.00 95.38 172 SER A O 1
ATOM 1356 N N . ALA A 1 173 ? 8.990 16.810 -1.248 1.00 95.56 173 ALA A N 1
ATOM 1357 C CA . ALA A 1 173 ? 8.449 17.500 -2.415 1.00 95.56 173 ALA A CA 1
ATOM 1358 C C . ALA A 1 173 ? 9.375 18.630 -2.895 1.00 95.56 173 ALA A C 1
ATOM 1360 O O . ALA A 1 173 ? 9.627 18.743 -4.094 1.00 95.56 173 ALA A O 1
ATOM 1361 N N . ALA A 1 174 ? 9.930 19.425 -1.974 1.00 96.31 174 ALA A N 1
ATOM 1362 C CA . ALA A 1 174 ? 10.886 20.481 -2.297 1.00 96.31 174 ALA A CA 1
ATOM 1363 C C . ALA A 1 174 ? 12.181 19.921 -2.903 1.00 96.31 174 ALA A C 1
ATOM 1365 O O . ALA A 1 174 ? 12.672 20.464 -3.890 1.00 96.31 174 ALA A O 1
ATOM 1366 N N . THR A 1 175 ? 12.707 18.814 -2.371 1.00 95.75 175 THR A N 1
ATOM 1367 C CA . THR A 1 175 ? 13.875 18.123 -2.930 1.00 95.75 175 THR A CA 1
ATOM 1368 C C . THR A 1 175 ? 13.589 17.610 -4.337 1.00 95.75 175 THR A C 1
ATOM 1370 O O . THR A 1 175 ? 14.402 17.838 -5.227 1.00 95.75 175 THR A O 1
ATOM 1373 N N . CYS A 1 176 ? 12.429 16.988 -4.573 1.00 95.44 176 CYS A N 1
ATOM 1374 C CA . CYS A 1 176 ? 12.041 16.534 -5.911 1.00 95.44 176 CYS A CA 1
ATOM 1375 C C . CYS A 1 176 ? 11.913 17.708 -6.892 1.00 95.44 176 CYS A C 1
ATOM 1377 O O . CYS A 1 176 ? 12.450 17.647 -7.995 1.00 95.44 176 CYS A O 1
ATOM 1379 N N . ALA A 1 177 ? 11.251 18.793 -6.482 1.00 94.44 177 ALA A N 1
ATOM 1380 C CA . ALA A 1 177 ? 11.085 19.981 -7.312 1.00 94.44 177 ALA A CA 1
ATOM 1381 C C . ALA A 1 177 ? 12.432 20.638 -7.643 1.00 94.44 177 ALA A C 1
ATOM 1383 O O . ALA A 1 177 ? 12.697 20.942 -8.804 1.00 94.44 177 ALA A O 1
ATOM 1384 N N . LEU A 1 178 ? 13.309 20.809 -6.649 1.00 93.81 178 LEU A N 1
ATOM 1385 C CA . LEU A 1 178 ? 14.643 21.368 -6.851 1.00 93.81 178 LEU A CA 1
ATOM 1386 C C . LEU A 1 178 ? 15.488 20.474 -7.763 1.00 93.81 178 LEU A C 1
ATOM 1388 O O . LEU A 1 178 ? 16.115 20.984 -8.685 1.00 93.81 178 LEU A O 1
ATOM 1392 N N . PHE A 1 179 ? 15.478 19.157 -7.545 1.00 94.06 179 PHE A N 1
ATOM 1393 C CA . PHE A 1 179 ? 16.208 18.211 -8.386 1.00 94.06 179 PHE A CA 1
ATOM 1394 C C . PHE A 1 179 ? 15.740 18.297 -9.841 1.00 94.06 179 PHE A C 1
ATOM 1396 O O . PHE A 1 179 ? 16.567 18.394 -10.745 1.00 94.06 179 PHE A O 1
ATOM 1403 N N . TYR A 1 180 ? 14.423 18.330 -10.067 1.00 91.38 180 TYR A N 1
ATOM 1404 C CA . TYR A 1 180 ? 13.857 18.472 -11.405 1.00 91.38 180 TYR A CA 1
ATOM 1405 C C . TYR A 1 180 ? 14.254 19.803 -12.058 1.00 91.38 180 TYR A C 1
ATOM 1407 O O . TYR A 1 180 ? 14.720 19.815 -13.195 1.00 91.38 180 TYR A O 1
ATOM 1415 N N . LEU A 1 181 ? 14.162 20.923 -11.333 1.00 90.62 181 LEU A N 1
ATOM 1416 C CA . LEU A 1 181 ? 14.577 22.235 -11.844 1.00 90.62 181 LEU A CA 1
ATOM 1417 C C . LEU A 1 181 ? 16.065 22.275 -12.209 1.00 90.62 181 LEU A C 1
ATOM 1419 O O . LEU A 1 181 ? 16.420 22.820 -13.253 1.00 90.62 181 LEU A O 1
ATOM 1423 N N . VAL A 1 182 ? 16.927 21.677 -11.383 1.00 89.81 182 VAL A N 1
ATOM 1424 C CA . VAL A 1 182 ? 18.356 21.558 -11.695 1.00 89.81 182 VAL A CA 1
ATOM 1425 C C . VAL A 1 182 ? 18.559 20.671 -12.921 1.00 89.81 182 VAL A C 1
ATOM 1427 O O . VAL A 1 182 ? 19.329 21.064 -13.788 1.00 89.81 182 VAL A O 1
ATOM 1430 N N . SER A 1 183 ? 17.826 19.556 -13.045 1.00 86.81 183 SER A N 1
ATOM 1431 C CA . SER A 1 183 ? 17.916 18.664 -14.212 1.00 86.81 183 SER A CA 1
ATOM 1432 C C . SER A 1 183 ? 17.534 19.353 -15.527 1.00 86.81 183 SER A C 1
ATOM 1434 O O . SER A 1 183 ? 18.157 19.106 -16.555 1.00 86.81 183 SER A O 1
ATOM 1436 N N . LEU A 1 184 ? 16.569 20.281 -15.489 1.00 84.50 184 LEU A N 1
ATOM 1437 C CA . LEU A 1 184 ? 16.197 21.102 -16.646 1.00 84.50 184 LEU A CA 1
ATOM 1438 C C . LEU A 1 184 ? 17.258 22.159 -16.986 1.00 84.50 184 LEU A C 1
ATOM 1440 O O . LEU A 1 184 ? 17.419 22.519 -18.150 1.00 84.50 184 LEU A O 1
ATOM 1444 N N . ALA A 1 185 ? 17.947 22.693 -15.975 1.00 82.56 185 ALA A N 1
ATOM 1445 C CA . ALA A 1 185 ? 18.969 23.724 -16.147 1.00 82.56 185 ALA A CA 1
ATOM 1446 C C . ALA A 1 185 ? 20.338 23.147 -16.545 1.00 82.56 185 ALA A C 1
ATOM 1448 O O . ALA A 1 185 ? 21.149 23.843 -17.160 1.00 82.56 185 ALA A O 1
ATOM 1449 N N . SER A 1 186 ? 20.618 21.893 -16.193 1.00 73.12 186 SER A N 1
ATOM 1450 C CA . SER A 1 186 ? 21.850 21.209 -16.563 1.00 73.12 186 SER A CA 1
ATOM 1451 C C . SER A 1 186 ? 21.815 20.787 -18.031 1.00 73.12 186 SER A C 1
ATOM 1453 O O . SER A 1 186 ? 21.130 19.845 -18.407 1.00 73.12 186 SER A O 1
ATOM 1455 N N . SER A 1 187 ? 22.629 21.436 -18.863 1.00 59.69 187 SER A N 1
ATOM 1456 C CA . SER A 1 187 ? 22.886 21.050 -20.260 1.00 59.69 187 SER A CA 1
ATOM 1457 C C . SER A 1 187 ? 23.827 19.842 -20.412 1.00 59.69 187 SER A C 1
ATOM 1459 O O . SER A 1 187 ? 24.280 19.541 -21.514 1.00 59.69 187 SER A O 1
ATOM 1461 N N . MET A 1 188 ? 24.168 19.169 -19.310 1.00 56.66 188 MET A N 1
ATOM 1462 C CA . MET A 1 188 ? 25.174 18.108 -19.253 1.00 56.66 188 MET A CA 1
ATOM 1463 C C . MET A 1 188 ? 24.484 16.749 -19.105 1.00 56.66 188 MET A C 1
ATOM 1465 O O . MET A 1 188 ? 23.943 16.454 -18.041 1.00 56.66 188 MET A O 1
ATOM 1469 N N . SER A 1 189 ? 24.535 15.910 -20.145 1.00 57.59 189 SER A N 1
ATOM 1470 C CA . SER A 1 189 ? 23.923 14.570 -20.140 1.00 57.59 189 SER A CA 1
ATOM 1471 C C . SER A 1 189 ? 24.647 13.549 -19.250 1.00 57.59 189 SER A C 1
ATOM 1473 O O . SER A 1 189 ? 24.091 12.495 -18.979 1.00 57.59 189 SER A O 1
ATOM 1475 N N . GLU A 1 190 ? 25.858 13.851 -18.768 1.00 61.44 190 GLU A N 1
ATOM 1476 C CA . GLU A 1 190 ? 26.678 12.940 -17.942 1.00 61.44 190 GLU A CA 1
ATOM 1477 C C . GLU A 1 190 ? 26.735 13.330 -16.448 1.00 61.44 190 GLU A C 1
ATOM 1479 O O . GLU A 1 190 ? 27.562 12.829 -15.687 1.00 61.44 190 GLU A O 1
ATOM 1484 N N . GLY A 1 191 ? 25.882 14.259 -16.003 1.00 72.25 191 GLY A N 1
ATOM 1485 C CA . GLY A 1 191 ? 25.842 14.720 -14.611 1.00 72.25 191 GLY A CA 1
ATOM 1486 C C . GLY A 1 191 ? 24.962 13.868 -13.686 1.00 72.25 191 GLY A C 1
ATOM 1487 O O . GLY A 1 191 ? 24.211 13.006 -14.117 1.00 72.25 191 GLY A O 1
ATOM 1488 N N . LEU A 1 192 ? 24.981 14.163 -12.380 1.00 80.62 192 LEU A N 1
ATOM 1489 C CA . LEU A 1 192 ? 24.054 13.548 -11.413 1.00 80.62 192 LEU A CA 1
ATOM 1490 C C . LEU A 1 192 ? 22.583 13.924 -11.669 1.00 80.62 192 LEU A C 1
ATOM 1492 O O . LEU A 1 192 ? 21.684 13.159 -11.332 1.00 80.62 192 LEU A O 1
ATOM 1496 N N . PHE A 1 193 ? 22.329 15.090 -12.263 1.00 84.56 193 PHE A N 1
ATOM 1497 C CA . PHE A 1 193 ? 20.993 15.658 -12.453 1.00 84.56 193 PHE A CA 1
ATOM 1498 C C . PHE A 1 193 ? 20.400 15.291 -13.819 1.00 84.56 193 PHE A C 1
ATOM 1500 O O . PHE A 1 193 ? 20.137 16.157 -14.644 1.00 84.56 193 PHE A O 1
ATOM 1507 N N . THR A 1 194 ? 20.191 13.999 -14.063 1.00 88.56 194 THR A N 1
ATOM 1508 C CA . THR A 1 194 ? 19.487 13.508 -15.258 1.00 88.56 194 THR A CA 1
ATOM 1509 C C . THR A 1 194 ? 18.011 13.250 -14.972 1.00 88.56 194 THR A C 1
ATOM 1511 O O . THR A 1 194 ? 17.609 13.042 -13.822 1.00 88.56 194 THR A O 1
ATOM 1514 N N . THR A 1 195 ? 17.197 13.197 -16.030 1.00 89.31 195 THR A N 1
ATOM 1515 C CA . THR A 1 195 ? 15.797 12.759 -15.941 1.00 89.31 195 THR A CA 1
ATOM 1516 C C . THR A 1 195 ? 15.695 11.354 -15.348 1.00 89.31 195 THR A C 1
ATOM 1518 O O . THR A 1 195 ? 14.860 11.122 -14.479 1.00 89.31 195 THR A O 1
ATOM 1521 N N . LEU A 1 196 ? 16.589 10.436 -15.728 1.00 88.94 196 LEU A N 1
ATOM 1522 C CA . LEU A 1 196 ? 16.615 9.077 -15.185 1.00 88.94 196 LEU A CA 1
ATOM 1523 C C . LEU A 1 196 ? 16.862 9.061 -13.662 1.00 88.94 196 LEU A C 1
ATOM 1525 O O . LEU A 1 196 ? 16.114 8.423 -12.921 1.00 88.94 196 LEU A O 1
ATOM 1529 N N . ASN A 1 197 ? 17.840 9.828 -13.167 1.00 90.50 197 ASN A N 1
ATOM 1530 C CA . ASN A 1 197 ? 18.112 9.934 -11.727 1.00 90.50 197 ASN A CA 1
ATOM 1531 C C . ASN A 1 197 ? 16.982 10.630 -10.959 1.00 90.50 197 ASN A C 1
ATOM 1533 O O . ASN A 1 197 ? 16.706 10.271 -9.814 1.00 90.50 197 ASN A O 1
ATOM 1537 N N . PHE A 1 198 ? 16.293 11.589 -11.583 1.00 92.62 198 PHE A N 1
ATOM 1538 C CA . PHE A 1 198 ? 15.089 12.185 -11.007 1.00 92.62 198 PHE A CA 1
ATOM 1539 C C . PHE A 1 198 ? 13.975 11.145 -10.825 1.00 92.62 198 PHE A C 1
ATOM 1541 O O . PHE A 1 198 ? 13.331 11.102 -9.776 1.00 92.62 198 PHE A O 1
ATOM 1548 N N . LEU A 1 199 ? 13.769 10.270 -11.809 1.00 92.38 199 LEU A N 1
ATOM 1549 C CA . LEU A 1 199 ? 12.779 9.201 -11.701 1.00 92.38 199 LEU A CA 1
ATOM 1550 C C . LEU A 1 199 ? 13.163 8.188 -10.608 1.00 92.38 199 LEU A C 1
ATOM 1552 O O . LEU A 1 199 ? 12.301 7.818 -9.809 1.00 92.38 199 LEU A O 1
ATOM 1556 N N . TYR A 1 200 ? 14.443 7.819 -10.479 1.00 91.00 200 TYR A N 1
ATOM 1557 C CA . TYR A 1 200 ? 14.903 7.017 -9.336 1.00 91.00 200 TYR A CA 1
ATOM 1558 C C . TYR A 1 200 ? 14.691 7.731 -7.991 1.00 91.00 200 TYR A C 1
ATOM 1560 O O . TYR A 1 200 ? 14.287 7.111 -7.012 1.00 91.00 200 TYR A O 1
ATOM 1568 N N . LEU A 1 201 ? 14.893 9.049 -7.910 1.00 93.44 201 LEU A N 1
ATOM 1569 C CA . LEU A 1 201 ? 14.574 9.806 -6.695 1.00 93.44 201 LEU A CA 1
ATOM 1570 C C . LEU A 1 201 ? 13.085 9.683 -6.330 1.00 93.44 201 LEU A C 1
ATOM 1572 O O . LEU A 1 201 ? 12.758 9.407 -5.174 1.00 93.44 201 LEU A O 1
ATOM 1576 N N . LEU A 1 202 ? 12.178 9.846 -7.298 1.00 94.25 202 LEU A N 1
ATOM 1577 C CA . LEU A 1 202 ? 10.736 9.682 -7.078 1.00 94.25 202 LEU A CA 1
ATOM 1578 C C . LEU A 1 202 ? 10.388 8.273 -6.585 1.00 94.25 202 LEU A C 1
ATOM 1580 O O . LEU A 1 202 ? 9.548 8.100 -5.694 1.00 94.25 202 LEU A O 1
ATOM 1584 N N . SER A 1 203 ? 11.049 7.267 -7.142 1.00 91.12 203 SER A N 1
ATOM 1585 C CA . SER A 1 203 ? 10.825 5.874 -6.794 1.00 91.12 203 SER A CA 1
ATOM 1586 C C . SER A 1 203 ? 11.300 5.574 -5.355 1.00 91.12 203 SER A C 1
ATOM 1588 O O . SER A 1 203 ? 10.558 4.962 -4.576 1.00 91.12 203 SER A O 1
ATOM 1590 N N . TYR A 1 204 ? 12.432 6.138 -4.918 1.00 91.50 204 TYR A N 1
ATOM 1591 C CA . TYR A 1 204 ? 12.861 6.104 -3.512 1.00 91.50 204 TYR A CA 1
ATOM 1592 C C . TYR A 1 204 ? 11.920 6.863 -2.572 1.00 91.50 204 TYR A C 1
ATOM 1594 O O . TYR A 1 204 ? 11.643 6.384 -1.471 1.00 91.50 204 TYR A O 1
ATOM 1602 N N . VAL A 1 205 ? 11.376 8.011 -2.991 1.00 93.44 205 VAL A N 1
ATOM 1603 C CA . VAL A 1 205 ? 10.372 8.748 -2.201 1.00 93.44 205 VAL A CA 1
ATOM 1604 C C . VAL A 1 205 ? 9.121 7.894 -1.980 1.00 93.44 205 VAL A C 1
ATOM 1606 O O . VAL A 1 205 ? 8.602 7.849 -0.862 1.00 93.44 205 VAL A O 1
ATOM 1609 N N . LYS A 1 206 ? 8.661 7.152 -2.997 1.00 91.88 206 LYS A N 1
ATOM 1610 C CA . LYS A 1 206 ? 7.556 6.191 -2.841 1.00 91.88 206 LYS A CA 1
ATOM 1611 C C . LYS A 1 206 ? 7.892 5.091 -1.830 1.00 91.88 206 LYS A C 1
ATOM 1613 O O . LYS A 1 206 ? 7.051 4.778 -0.978 1.00 91.88 206 LYS A O 1
ATOM 1618 N N . LEU A 1 207 ? 9.085 4.502 -1.911 1.00 90.00 207 LEU A N 1
ATOM 1619 C CA . LEU A 1 207 ? 9.524 3.485 -0.950 1.00 90.00 207 LEU A CA 1
ATOM 1620 C C . LEU A 1 207 ? 9.575 4.053 0.474 1.00 90.00 207 LEU A C 1
ATOM 1622 O O . LEU A 1 207 ? 9.011 3.460 1.393 1.00 90.00 207 LEU A O 1
ATOM 1626 N N . GLY A 1 208 ? 10.157 5.240 0.649 1.00 90.19 208 GLY A N 1
ATOM 1627 C CA . GLY A 1 208 ? 10.220 5.938 1.933 1.00 90.19 208 GLY A CA 1
ATOM 1628 C C . GLY A 1 208 ? 8.835 6.216 2.520 1.00 90.19 208 GLY A C 1
ATOM 1629 O O . GLY A 1 208 ? 8.576 5.873 3.672 1.00 90.19 208 GLY A O 1
ATOM 1630 N N . ALA A 1 209 ? 7.905 6.744 1.718 1.00 89.12 209 ALA A N 1
ATOM 1631 C CA . ALA A 1 209 ? 6.520 6.964 2.142 1.00 89.12 209 ALA A CA 1
ATOM 1632 C C . ALA A 1 209 ? 5.834 5.658 2.588 1.00 89.12 209 ALA A C 1
ATOM 1634 O O . ALA A 1 209 ? 5.061 5.649 3.547 1.00 89.12 209 ALA A O 1
ATOM 1635 N N . THR A 1 210 ? 6.155 4.542 1.928 1.00 86.38 210 THR A N 1
ATOM 1636 C CA . THR A 1 210 ? 5.639 3.207 2.265 1.00 86.38 210 THR A CA 1
ATOM 1637 C C . THR A 1 210 ? 6.207 2.689 3.594 1.00 86.38 210 THR A C 1
ATOM 1639 O O . THR A 1 210 ? 5.477 2.094 4.383 1.00 86.38 210 THR A O 1
ATOM 1642 N N . LEU A 1 211 ? 7.475 2.960 3.901 1.00 84.94 211 LEU A N 1
ATOM 1643 C CA . LEU A 1 211 ? 8.071 2.609 5.196 1.00 84.94 211 LEU A CA 1
ATOM 1644 C C . LEU A 1 211 ? 7.469 3.430 6.341 1.00 84.94 211 LEU A C 1
ATOM 1646 O O . LEU A 1 211 ? 7.079 2.883 7.376 1.00 84.94 211 LEU A O 1
ATOM 1650 N N . VAL A 1 212 ? 7.354 4.744 6.137 1.00 83.62 212 VAL A N 1
ATOM 1651 C CA . VAL A 1 212 ? 6.856 5.676 7.156 1.00 83.62 212 VAL A CA 1
ATOM 1652 C C . VAL A 1 212 ? 5.399 5.388 7.523 1.00 83.62 212 VAL A C 1
ATOM 1654 O O . VAL A 1 212 ? 5.039 5.564 8.683 1.00 83.62 212 VAL A O 1
ATOM 1657 N N . LYS A 1 213 ? 4.566 4.883 6.598 1.00 78.00 213 LYS A N 1
ATOM 1658 C CA . LYS A 1 213 ? 3.170 4.524 6.916 1.00 78.00 213 LYS A CA 1
ATOM 1659 C C . LYS A 1 213 ? 3.038 3.257 7.773 1.00 78.00 213 LYS A C 1
ATOM 1661 O O . LYS A 1 213 ? 2.133 3.190 8.601 1.00 78.00 213 LYS A O 1
ATOM 1666 N N . TYR A 1 214 ? 3.898 2.249 7.594 1.00 80.88 214 TYR A N 1
ATOM 1667 C CA . TYR A 1 214 ? 3.717 0.958 8.268 1.00 80.88 214 TYR A CA 1
ATOM 1668 C C . TYR A 1 214 ? 4.247 0.965 9.708 1.00 80.88 214 TYR A C 1
ATOM 1670 O O . TYR A 1 214 ? 3.626 0.376 10.595 1.00 80.88 214 TYR A O 1
ATOM 1678 N N . ILE A 1 215 ? 5.350 1.675 9.973 1.00 83.88 215 ILE A N 1
ATOM 1679 C CA . ILE A 1 215 ? 6.000 1.705 11.297 1.00 83.88 215 ILE A CA 1
ATOM 1680 C C . ILE A 1 215 ? 5.054 2.185 12.420 1.00 83.88 215 ILE A C 1
ATOM 1682 O O . ILE A 1 215 ? 4.955 1.488 13.437 1.00 83.88 215 ILE A O 1
ATOM 1686 N N . PRO A 1 216 ? 4.319 3.309 12.278 1.00 78.81 216 PRO A N 1
ATOM 1687 C CA . PRO A 1 216 ? 3.386 3.765 13.304 1.00 78.81 216 PRO A CA 1
ATOM 1688 C C . PRO A 1 216 ? 2.293 2.739 13.592 1.00 78.81 216 PRO A C 1
ATOM 1690 O O . PRO A 1 216 ? 1.954 2.523 14.753 1.00 78.81 216 PRO A O 1
ATOM 1693 N N . GLN A 1 217 ? 1.779 2.060 12.562 1.00 78.88 217 GLN A N 1
ATOM 1694 C CA . GLN A 1 217 ? 0.736 1.054 12.741 1.00 78.88 217 GLN A CA 1
ATOM 1695 C C . GLN A 1 217 ? 1.255 -0.162 13.518 1.00 78.88 217 GLN A C 1
ATOM 1697 O O . GLN A 1 217 ? 0.592 -0.621 14.450 1.00 78.88 217 GLN A O 1
ATOM 1702 N N . VAL A 1 218 ? 2.466 -0.641 13.207 1.00 83.88 218 VAL A N 1
ATOM 1703 C CA . VAL A 1 218 ? 3.110 -1.733 13.961 1.00 83.88 218 VAL A CA 1
ATOM 1704 C C . VAL A 1 218 ? 3.273 -1.347 15.431 1.00 83.88 218 VAL A C 1
ATOM 1706 O O . VAL A 1 218 ? 2.964 -2.150 16.320 1.00 83.88 218 VAL A O 1
ATOM 1709 N N . TYR A 1 219 ? 3.728 -0.117 15.693 1.00 81.31 219 TYR A N 1
ATOM 1710 C CA . TYR A 1 219 ? 3.887 0.402 17.049 1.00 81.31 219 TYR A CA 1
ATOM 1711 C C . TYR A 1 219 ? 2.547 0.503 17.782 1.00 81.31 219 TYR A C 1
ATOM 1713 O O . TYR A 1 219 ? 2.449 0.054 18.923 1.00 81.31 219 TYR A O 1
ATOM 1721 N N . LEU A 1 220 ? 1.506 1.039 17.140 1.00 71.81 220 LEU A N 1
ATOM 1722 C CA . LEU A 1 220 ? 0.181 1.189 17.741 1.00 71.81 220 LEU A CA 1
ATOM 1723 C C . LEU A 1 220 ? -0.437 -0.161 18.102 1.00 71.81 220 LEU A C 1
ATOM 1725 O O . LEU A 1 220 ? -0.916 -0.315 19.225 1.00 71.81 220 LEU A O 1
ATOM 1729 N N . ASN A 1 221 ? -0.360 -1.150 17.210 1.00 77.81 221 ASN A N 1
ATOM 1730 C CA . ASN A 1 221 ? -0.815 -2.513 17.494 1.00 77.81 221 ASN A CA 1
ATOM 1731 C C . ASN A 1 221 ? -0.072 -3.094 18.708 1.00 77.81 221 ASN A C 1
ATOM 1733 O O . ASN A 1 221 ? -0.675 -3.693 19.600 1.00 77.81 221 ASN A O 1
ATOM 1737 N N . HIS A 1 222 ? 1.243 -2.865 18.793 1.00 78.31 222 HIS A N 1
ATOM 1738 C CA . HIS A 1 222 ? 2.041 -3.314 19.930 1.00 78.31 222 HIS A CA 1
ATOM 1739 C C . HIS A 1 222 ? 1.692 -2.586 21.236 1.00 78.31 222 HIS A C 1
ATOM 1741 O O . HIS A 1 222 ? 1.553 -3.224 22.280 1.00 78.31 222 HIS A O 1
ATOM 1747 N N . ALA A 1 223 ? 1.538 -1.265 21.189 1.00 71.69 223 ALA A N 1
ATOM 1748 C CA . ALA A 1 223 ? 1.228 -0.434 22.347 1.00 71.69 223 ALA A CA 1
ATOM 1749 C C . ALA A 1 223 ? -0.178 -0.719 22.898 1.00 71.69 223 ALA A C 1
ATOM 1751 O O . ALA A 1 223 ? -0.367 -0.746 24.116 1.00 71.69 223 ALA A O 1
ATOM 1752 N N . ARG A 1 224 ? -1.150 -0.961 22.009 1.00 71.12 224 ARG A N 1
ATOM 1753 C CA . ARG A 1 224 ? -2.541 -1.289 22.358 1.00 71.12 224 ARG A CA 1
ATOM 1754 C C . ARG A 1 224 ? -2.734 -2.753 22.742 1.00 71.12 224 ARG A C 1
ATOM 1756 O O . ARG A 1 224 ? -3.707 -3.052 23.422 1.00 71.12 224 ARG A O 1
ATOM 1763 N N . ARG A 1 225 ? -1.818 -3.645 22.339 1.00 77.38 225 ARG A N 1
ATOM 1764 C CA . ARG A 1 225 ? -1.952 -5.107 22.495 1.00 77.38 225 ARG A CA 1
ATOM 1765 C C . ARG A 1 225 ? -3.246 -5.650 21.873 1.00 77.38 225 ARG A C 1
ATOM 1767 O O . ARG A 1 225 ? -3.817 -6.611 22.367 1.00 77.38 225 ARG A O 1
ATOM 1774 N N . SER A 1 226 ? -3.712 -5.002 20.810 1.00 68.12 226 SER A N 1
ATOM 1775 C CA . SER A 1 226 ? -4.954 -5.320 20.112 1.00 68.12 226 SER A CA 1
ATOM 1776 C C . SER A 1 226 ? -4.826 -4.904 18.651 1.00 68.12 226 SER A C 1
ATOM 1778 O O . SER A 1 226 ? -4.128 -3.936 18.335 1.00 68.12 226 SER A O 1
ATOM 1780 N N . THR A 1 227 ? -5.502 -5.644 17.775 1.00 66.81 227 THR A N 1
ATOM 1781 C CA . THR A 1 227 ? -5.640 -5.328 16.346 1.00 66.81 227 THR A CA 1
ATOM 1782 C C . THR A 1 227 ? -7.094 -5.023 15.957 1.00 66.81 227 THR A C 1
ATOM 1784 O O . THR A 1 227 ? -7.407 -4.885 14.776 1.00 66.81 227 THR A O 1
ATOM 1787 N N . VAL A 1 228 ? -7.978 -4.853 16.948 1.00 56.16 228 VAL A N 1
ATOM 1788 C CA . VAL A 1 228 ? -9.394 -4.513 16.751 1.00 56.16 228 VAL A CA 1
ATOM 1789 C C . VAL A 1 228 ? -9.522 -3.132 16.098 1.00 56.16 228 VAL A C 1
ATOM 1791 O O . VAL A 1 228 ? -8.850 -2.175 16.488 1.00 56.16 228 VAL A O 1
ATOM 1794 N N . GLY A 1 229 ? -10.394 -3.028 15.090 1.00 51.25 229 GLY A N 1
ATOM 1795 C CA . GLY A 1 229 ? -10.600 -1.813 14.289 1.00 51.25 229 GLY A CA 1
ATOM 1796 C C . GLY A 1 229 ? -9.721 -1.717 13.035 1.00 51.25 229 GLY A C 1
ATOM 1797 O O . GLY A 1 229 ? -9.862 -0.767 12.267 1.00 51.25 229 GLY A O 1
ATOM 1798 N N . TYR A 1 230 ? -8.850 -2.701 12.799 1.00 59.31 230 TYR A N 1
ATOM 1799 C CA . TYR A 1 230 ? -8.014 -2.812 11.606 1.00 59.31 230 TYR A CA 1
ATOM 1800 C C . TYR A 1 230 ? -8.439 -4.028 10.766 1.00 59.31 230 TYR A C 1
ATOM 1802 O O . TYR A 1 230 ? -8.485 -5.150 11.263 1.00 59.31 230 TYR A O 1
ATOM 1810 N N . SER A 1 231 ? -8.782 -3.818 9.489 1.00 67.94 231 SER A N 1
ATOM 1811 C CA . SER A 1 231 ? -9.238 -4.909 8.613 1.00 67.94 231 SER A CA 1
ATOM 1812 C C . SER A 1 231 ? -8.068 -5.776 8.150 1.00 67.94 231 SER A C 1
ATOM 1814 O O . SER A 1 231 ? -7.265 -5.356 7.314 1.00 67.94 231 SER A O 1
ATOM 1816 N N . ILE A 1 232 ? -8.015 -7.020 8.634 1.00 77.50 232 ILE A N 1
ATOM 1817 C CA . ILE A 1 232 ? -6.992 -7.996 8.232 1.00 77.50 232 ILE A CA 1
ATOM 1818 C C . ILE A 1 232 ? -7.083 -8.369 6.746 1.00 77.50 232 ILE A C 1
ATOM 1820 O O . ILE A 1 232 ? -6.071 -8.675 6.124 1.00 77.50 232 ILE A O 1
ATOM 1824 N N . TYR A 1 233 ? -8.271 -8.291 6.136 1.00 78.00 233 TYR A N 1
ATOM 1825 C CA . TYR A 1 233 ? -8.448 -8.602 4.715 1.00 78.00 233 TYR A CA 1
ATOM 1826 C C . TYR A 1 233 ? -7.626 -7.676 3.815 1.00 78.00 233 TYR A C 1
ATOM 1828 O O . TYR A 1 233 ? -7.083 -8.138 2.817 1.00 78.00 233 TYR A O 1
ATOM 1836 N N . GLY A 1 234 ? -7.482 -6.399 4.187 1.00 80.50 234 GLY A N 1
ATOM 1837 C CA . GLY A 1 234 ? -6.622 -5.463 3.460 1.00 80.50 234 GLY A CA 1
ATOM 1838 C C . GLY A 1 234 ? -5.164 -5.925 3.437 1.00 80.50 234 GLY A C 1
ATOM 1839 O O . GLY A 1 234 ? -4.562 -5.959 2.370 1.00 80.50 234 GLY A O 1
ATOM 1840 N N . VAL A 1 235 ? -4.642 -6.370 4.586 1.00 84.31 235 VAL A N 1
ATOM 1841 C CA . VAL A 1 235 ? -3.280 -6.924 4.716 1.00 84.31 235 VAL A CA 1
ATOM 1842 C C . VAL A 1 235 ? -3.105 -8.190 3.894 1.00 84.31 235 VAL A C 1
ATOM 1844 O O . VAL A 1 235 ? -2.114 -8.339 3.197 1.00 84.31 235 VAL A O 1
ATOM 1847 N N . LEU A 1 236 ? -4.063 -9.119 3.957 1.00 88.00 236 LEU A N 1
ATOM 1848 C CA . LEU A 1 236 ? -3.963 -10.384 3.223 1.00 88.00 236 LEU A CA 1
ATOM 1849 C C . LEU A 1 236 ? -3.919 -10.162 1.709 1.00 88.00 236 LEU A C 1
ATOM 1851 O O . LEU A 1 236 ? -3.193 -10.854 0.996 1.00 88.00 236 LEU A O 1
ATOM 1855 N N . VAL A 1 237 ? -4.701 -9.200 1.221 1.00 88.25 237 VAL A N 1
ATOM 1856 C CA . VAL A 1 237 ? -4.722 -8.846 -0.195 1.00 88.25 237 VAL A CA 1
ATOM 1857 C C . VAL A 1 237 ? -3.468 -8.055 -0.602 1.00 88.25 237 VAL A C 1
ATOM 1859 O O . VAL A 1 237 ? -2.951 -8.299 -1.693 1.00 88.25 237 VAL A O 1
ATOM 1862 N N . ASP A 1 238 ? -2.940 -7.175 0.257 1.00 89.50 238 ASP A N 1
ATOM 1863 C CA . ASP A 1 238 ? -1.653 -6.486 0.034 1.00 89.50 238 ASP A CA 1
ATOM 1864 C C . ASP A 1 238 ? -0.486 -7.485 -0.041 1.00 89.50 238 ASP A C 1
ATOM 1866 O O . ASP A 1 238 ? 0.323 -7.459 -0.975 1.00 89.50 238 ASP A O 1
ATOM 1870 N N . PHE A 1 239 ? -0.487 -8.466 0.863 1.00 91.44 239 PHE A N 1
ATOM 1871 C CA . PHE A 1 239 ? 0.481 -9.556 0.899 1.00 91.44 239 PHE A CA 1
ATOM 1872 C C . PHE A 1 239 ? 0.414 -10.425 -0.360 1.00 91.44 239 PHE A C 1
ATOM 1874 O O . PHE A 1 239 ? 1.446 -10.725 -0.964 1.00 91.44 239 PHE A O 1
ATOM 1881 N N . LEU A 1 240 ? -0.798 -10.797 -0.793 1.00 92.62 240 LEU A N 1
ATOM 1882 C CA . LEU A 1 240 ? -1.010 -11.546 -2.034 1.00 92.62 240 LEU A CA 1
ATOM 1883 C C . LEU A 1 240 ? -0.494 -10.765 -3.248 1.00 92.62 240 LEU A C 1
ATOM 1885 O O . LEU A 1 240 ? 0.231 -11.329 -4.067 1.00 92.62 240 LEU A O 1
ATOM 1889 N N . GLY A 1 241 ? -0.838 -9.478 -3.353 1.00 92.06 241 GLY A N 1
ATOM 1890 C CA . GLY A 1 241 ? -0.348 -8.613 -4.425 1.00 92.06 241 GLY A CA 1
ATOM 1891 C C . GLY A 1 241 ? 1.179 -8.528 -4.438 1.00 92.06 241 GLY A C 1
ATOM 1892 O O . GLY A 1 241 ? 1.802 -8.685 -5.486 1.00 92.06 241 GLY A O 1
ATOM 1893 N N . SER A 1 242 ? 1.794 -8.403 -3.265 1.00 92.38 242 SER A N 1
ATOM 1894 C CA . SER A 1 242 ? 3.247 -8.291 -3.124 1.00 92.38 242 SER A CA 1
ATOM 1895 C C . SER A 1 242 ? 3.984 -9.582 -3.486 1.00 92.38 242 SER A C 1
ATOM 1897 O O . SER A 1 242 ? 4.985 -9.533 -4.205 1.00 92.38 242 SER A O 1
ATOM 1899 N N . ILE A 1 243 ? 3.474 -10.745 -3.062 1.00 94.56 243 ILE A N 1
ATOM 1900 C CA . ILE A 1 243 ? 4.027 -12.050 -3.458 1.00 94.56 243 ILE A CA 1
ATOM 1901 C C . ILE A 1 243 ? 3.927 -12.240 -4.965 1.00 94.56 243 ILE A C 1
ATOM 1903 O O . ILE A 1 243 ? 4.898 -12.659 -5.589 1.00 94.56 243 ILE A O 1
ATOM 1907 N N . LEU A 1 244 ? 2.771 -11.941 -5.557 1.00 93.50 244 LEU A N 1
ATOM 1908 C CA . LEU A 1 244 ? 2.564 -12.102 -6.993 1.00 93.50 244 LEU A CA 1
ATOM 1909 C C . LEU A 1 244 ? 3.431 -11.128 -7.804 1.00 93.50 244 LEU A C 1
ATOM 1911 O O . LEU A 1 244 ? 3.999 -11.538 -8.810 1.00 93.50 244 LEU A O 1
ATOM 1915 N N . SER A 1 245 ? 3.602 -9.883 -7.351 1.00 91.62 245 SER A N 1
ATOM 1916 C CA . SER A 1 245 ? 4.479 -8.896 -7.998 1.00 91.62 245 SER A CA 1
ATOM 1917 C C . SER A 1 245 ? 5.947 -9.334 -7.991 1.00 91.62 245 SER A C 1
ATOM 1919 O O . SER A 1 245 ? 6.617 -9.250 -9.021 1.00 91.62 245 SER A O 1
ATOM 1921 N N . ILE A 1 246 ? 6.468 -9.818 -6.855 1.00 91.75 246 ILE A N 1
ATOM 1922 C CA . ILE A 1 246 ? 7.835 -10.367 -6.808 1.00 91.75 246 ILE A CA 1
ATOM 1923 C C . ILE A 1 246 ? 7.917 -11.677 -7.592 1.00 91.75 246 ILE A C 1
ATOM 1925 O O . ILE A 1 246 ? 8.895 -11.904 -8.294 1.00 91.75 246 ILE A O 1
ATOM 1929 N N . GLY A 1 247 ? 6.897 -12.530 -7.504 1.00 91.56 247 GLY A N 1
ATOM 1930 C CA . GLY A 1 247 ? 6.831 -13.792 -8.235 1.00 91.56 247 GLY A CA 1
ATOM 1931 C C . GLY A 1 247 ? 6.894 -13.588 -9.748 1.00 91.56 247 GLY A C 1
ATOM 1932 O O . GLY A 1 247 ? 7.641 -14.298 -10.415 1.00 91.56 247 GLY A O 1
ATOM 1933 N N . GLN A 1 248 ? 6.183 -12.581 -10.269 1.00 91.31 248 GLN A N 1
ATOM 1934 C CA . GLN A 1 248 ? 6.291 -12.155 -11.665 1.00 91.31 248 GLN A CA 1
ATOM 1935 C C . GLN A 1 248 ? 7.733 -11.754 -11.988 1.00 91.31 248 GLN A C 1
ATOM 1937 O O . GLN A 1 248 ? 8.325 -12.299 -12.909 1.00 91.31 248 GLN A O 1
ATOM 1942 N N . LEU A 1 249 ? 8.322 -10.866 -11.181 1.00 89.69 249 LEU A N 1
ATOM 1943 C CA . LEU A 1 249 ? 9.676 -10.351 -11.394 1.00 89.69 249 LEU A CA 1
ATOM 1944 C C . LEU A 1 249 ? 10.746 -11.460 -11.400 1.00 89.69 249 LEU A C 1
ATOM 1946 O O . LEU A 1 249 ? 11.634 -11.461 -12.247 1.00 89.69 249 LEU A O 1
ATOM 1950 N N . VAL A 1 250 ? 10.648 -12.415 -10.471 1.00 91.25 250 VAL A N 1
ATOM 1951 C CA . VAL A 1 250 ? 11.560 -13.567 -10.370 1.00 91.25 250 VAL A CA 1
ATOM 1952 C C . VAL A 1 250 ? 11.384 -14.516 -11.549 1.00 91.25 250 VAL A C 1
ATOM 1954 O O . VAL A 1 250 ? 12.374 -15.004 -12.087 1.00 91.25 250 VAL A O 1
ATOM 1957 N N . MET A 1 251 ? 10.142 -14.794 -11.951 1.00 91.88 251 MET A N 1
ATOM 1958 C CA . MET A 1 251 ? 9.869 -15.657 -13.098 1.00 91.88 251 MET A CA 1
ATOM 1959 C C . MET A 1 251 ? 10.389 -15.029 -14.390 1.00 91.88 251 MET A C 1
ATOM 1961 O O . MET A 1 251 ? 11.064 -15.712 -15.157 1.00 91.88 251 MET A O 1
ATOM 1965 N N . ASP A 1 252 ? 10.096 -13.749 -14.614 1.00 89.19 252 ASP A N 1
ATOM 1966 C CA . ASP A 1 252 ? 10.512 -13.025 -15.809 1.00 89.19 252 ASP A CA 1
ATOM 1967 C C . ASP A 1 252 ? 12.041 -13.049 -15.925 1.00 89.19 252 ASP A C 1
ATOM 1969 O O . ASP A 1 252 ? 12.554 -13.526 -16.935 1.00 89.19 252 ASP A O 1
ATOM 1973 N N . GLY A 1 253 ? 12.759 -12.678 -14.856 1.00 88.56 253 GLY A N 1
ATOM 1974 C CA . GLY A 1 253 ? 14.225 -12.688 -14.851 1.00 88.56 253 GLY A CA 1
ATOM 1975 C C . GLY A 1 253 ? 14.841 -14.080 -15.014 1.00 88.56 253 GLY A C 1
ATOM 1976 O O . GLY A 1 253 ? 15.836 -14.236 -15.719 1.00 88.56 253 GLY A O 1
ATOM 1977 N N . ALA A 1 254 ? 14.223 -15.119 -14.442 1.00 89.75 254 ALA A N 1
ATOM 1978 C CA . ALA A 1 254 ? 14.678 -16.498 -14.618 1.00 89.75 254 ALA A CA 1
ATOM 1979 C C . ALA A 1 254 ? 14.491 -17.015 -16.055 1.00 89.75 254 ALA A C 1
ATOM 1981 O O . ALA A 1 254 ? 15.282 -17.835 -16.518 1.00 89.75 254 ALA A O 1
ATOM 1982 N N . VAL A 1 255 ? 13.444 -16.569 -16.754 1.00 90.56 255 VAL A N 1
ATOM 1983 C CA . VAL A 1 255 ? 13.147 -16.997 -18.130 1.00 90.56 255 VAL A CA 1
ATOM 1984 C C . VAL A 1 255 ? 13.980 -16.221 -19.150 1.00 90.56 255 VAL A C 1
ATOM 1986 O O . VAL A 1 255 ? 14.375 -16.793 -20.167 1.00 90.56 255 VAL A O 1
ATOM 1989 N N . THR A 1 256 ? 14.247 -14.939 -18.903 1.00 86.81 256 THR A N 1
ATOM 1990 C CA . THR A 1 256 ? 15.040 -14.093 -19.806 1.00 86.81 256 THR A CA 1
ATOM 1991 C C . THR A 1 256 ? 16.541 -14.119 -19.510 1.00 86.81 256 THR A C 1
ATOM 1993 O O . THR A 1 256 ? 17.292 -13.483 -20.241 1.00 86.81 256 THR A O 1
ATOM 1996 N N . ASP A 1 257 ? 16.970 -14.848 -18.469 1.00 86.38 257 ASP A N 1
ATOM 1997 C CA . ASP A 1 257 ? 18.335 -14.828 -17.909 1.00 86.38 257 ASP A CA 1
ATOM 1998 C C . ASP A 1 257 ? 18.822 -13.398 -17.598 1.00 86.38 257 ASP A C 1
ATOM 2000 O O . ASP A 1 257 ? 20.000 -13.065 -17.713 1.00 86.38 257 ASP A O 1
ATOM 2004 N N . ASP A 1 258 ? 17.877 -12.534 -17.210 1.00 83.50 258 ASP A N 1
ATOM 2005 C CA . ASP A 1 258 ? 18.095 -11.115 -16.941 1.00 83.50 258 ASP A CA 1
ATOM 2006 C C . ASP A 1 258 ? 17.631 -10.773 -15.523 1.00 83.50 258 ASP A C 1
ATOM 2008 O O . ASP A 1 258 ? 16.450 -10.568 -15.240 1.00 83.50 258 ASP A O 1
ATOM 2012 N N . TRP A 1 259 ? 18.597 -10.699 -14.612 1.00 84.50 259 TRP A N 1
ATOM 2013 C CA . TRP A 1 259 ? 18.368 -10.362 -13.208 1.00 84.50 259 TRP A CA 1
ATOM 2014 C C . TRP A 1 259 ? 18.531 -8.865 -12.924 1.00 84.50 259 TRP A C 1
ATOM 2016 O O . TRP A 1 259 ? 18.341 -8.447 -11.776 1.00 84.50 259 TRP A O 1
ATOM 2026 N N . SER A 1 260 ? 18.841 -8.049 -13.943 1.00 77.38 260 SER A N 1
ATOM 2027 C CA . SER A 1 260 ? 19.048 -6.600 -13.802 1.00 77.38 260 SER A CA 1
ATOM 2028 C C . SER A 1 260 ? 17.812 -5.900 -13.234 1.00 77.38 260 SER A C 1
ATOM 2030 O O . SER A 1 260 ? 17.922 -4.956 -12.461 1.00 77.38 260 SER A O 1
ATOM 2032 N N . ALA A 1 261 ? 16.626 -6.439 -13.498 1.00 71.31 261 ALA A N 1
ATOM 2033 C CA . ALA A 1 261 ? 15.366 -5.981 -12.934 1.00 71.31 261 ALA A CA 1
ATOM 2034 C C . ALA A 1 261 ? 15.263 -6.122 -11.399 1.00 71.31 261 ALA A C 1
ATOM 2036 O O . ALA A 1 261 ? 14.533 -5.370 -10.756 1.00 71.31 261 ALA A O 1
ATOM 2037 N N . ILE A 1 262 ? 15.974 -7.087 -10.806 1.00 77.62 262 ILE A N 1
ATOM 2038 C CA . ILE A 1 262 ? 16.009 -7.327 -9.353 1.00 77.62 262 ILE A CA 1
ATOM 2039 C C . ILE A 1 262 ? 17.209 -6.618 -8.719 1.00 77.62 262 ILE A C 1
ATOM 2041 O O . ILE A 1 262 ? 17.087 -6.063 -7.627 1.00 77.62 262 ILE A O 1
ATOM 2045 N N . SER A 1 263 ? 18.368 -6.631 -9.386 1.00 67.25 263 SER A N 1
ATOM 2046 C CA . SER A 1 263 ? 19.610 -6.053 -8.857 1.00 67.25 263 SER A CA 1
ATOM 2047 C C . SER A 1 263 ? 19.806 -4.568 -9.178 1.00 67.25 263 SER A C 1
ATOM 2049 O O . SER A 1 263 ? 20.541 -3.892 -8.463 1.00 67.25 263 SER A O 1
ATOM 2051 N N . GLY A 1 264 ? 19.198 -4.074 -10.257 1.00 56.72 264 GLY A N 1
ATOM 2052 C CA . GLY A 1 264 ? 19.479 -2.777 -10.882 1.00 56.72 264 GLY A CA 1
ATOM 2053 C C . GLY A 1 264 ? 18.399 -1.707 -10.702 1.00 56.72 264 GLY A C 1
ATOM 2054 O O . GLY A 1 264 ? 18.724 -0.526 -10.794 1.00 56.72 264 GLY A O 1
ATOM 2055 N N . ASP A 1 265 ? 17.148 -2.071 -10.390 1.00 60.22 265 ASP A N 1
ATOM 2056 C CA . ASP A 1 265 ? 16.077 -1.106 -10.092 1.00 60.22 265 ASP A CA 1
ATOM 2057 C C . ASP A 1 265 ? 15.252 -1.522 -8.854 1.00 60.22 265 ASP A C 1
ATOM 2059 O O . ASP A 1 265 ? 14.436 -2.448 -8.905 1.00 60.22 265 ASP A O 1
ATOM 2063 N N . PRO A 1 266 ? 15.445 -0.857 -7.703 1.00 64.75 266 PRO A N 1
ATOM 2064 C CA . PRO A 1 266 ? 15.018 -1.389 -6.417 1.00 64.75 266 PRO A CA 1
ATOM 2065 C C . PRO A 1 266 ? 13.535 -1.187 -6.113 1.00 64.75 266 PRO A C 1
ATOM 2067 O O . PRO A 1 266 ? 13.103 -1.573 -5.029 1.00 64.75 266 PRO A O 1
ATOM 2070 N N . VAL A 1 267 ? 12.728 -0.571 -6.983 1.00 74.69 267 VAL A N 1
ATOM 2071 C CA . VAL A 1 267 ? 11.395 -0.120 -6.541 1.00 74.69 267 VAL A CA 1
ATOM 2072 C C . VAL A 1 267 ? 10.323 -1.172 -6.668 1.00 74.69 267 VAL A C 1
ATOM 2074 O O . VAL A 1 267 ? 9.594 -1.361 -5.701 1.00 74.69 267 VAL A O 1
ATOM 2077 N N . LYS A 1 268 ? 10.236 -1.910 -7.776 1.00 81.06 268 LYS A N 1
ATOM 2078 C CA . LYS A 1 268 ? 9.260 -3.011 -7.870 1.00 81.06 268 LYS A CA 1
ATOM 2079 C C . LYS A 1 268 ? 9.592 -4.114 -6.860 1.00 81.06 268 LYS A C 1
ATOM 2081 O O . LYS A 1 268 ? 8.729 -4.519 -6.082 1.00 81.06 268 LYS A O 1
ATOM 2086 N N . PHE A 1 269 ? 10.862 -4.523 -6.808 1.00 86.56 269 PHE A N 1
ATOM 2087 C CA . PHE A 1 269 ? 11.350 -5.501 -5.835 1.00 86.56 269 PHE A CA 1
ATOM 2088 C C . PHE A 1 269 ? 11.238 -4.991 -4.391 1.00 86.56 269 PHE A C 1
ATOM 2090 O O . PHE A 1 269 ? 10.645 -5.653 -3.541 1.00 86.56 269 PHE A O 1
ATOM 2097 N N . GLY A 1 270 ? 11.765 -3.798 -4.109 1.00 86.12 270 GLY A N 1
ATOM 2098 C CA . GLY A 1 270 ? 11.793 -3.221 -2.767 1.00 86.12 270 GLY A CA 1
ATOM 2099 C C . GLY A 1 270 ? 10.407 -2.889 -2.230 1.00 86.12 270 GLY A C 1
ATOM 2100 O O . GLY A 1 270 ? 10.154 -3.115 -1.049 1.00 86.12 270 GLY A O 1
ATOM 2101 N N . LEU A 1 271 ? 9.482 -2.426 -3.079 1.00 86.44 271 LEU A N 1
ATOM 2102 C CA . LEU A 1 271 ? 8.099 -2.171 -2.674 1.00 86.44 271 LEU A CA 1
ATOM 2103 C C . LEU A 1 271 ? 7.437 -3.479 -2.247 1.00 86.44 271 LEU A C 1
ATOM 2105 O O . LEU A 1 271 ? 6.905 -3.543 -1.140 1.00 86.44 271 LEU A O 1
ATOM 2109 N N . GLY A 1 272 ? 7.534 -4.526 -3.073 1.00 88.31 272 GLY A N 1
ATOM 2110 C CA . GLY A 1 272 ? 7.005 -5.845 -2.734 1.00 88.31 272 GLY A CA 1
ATOM 2111 C C . GLY A 1 272 ? 7.640 -6.419 -1.464 1.00 88.31 272 GLY A C 1
ATOM 2112 O O . GLY A 1 272 ? 6.931 -6.920 -0.596 1.00 88.31 272 GLY A O 1
ATOM 2113 N N . ALA A 1 273 ? 8.962 -6.305 -1.308 1.00 90.56 273 ALA A N 1
ATOM 2114 C CA . ALA A 1 273 ? 9.683 -6.881 -0.174 1.00 90.56 273 ALA A CA 1
ATOM 2115 C C . ALA A 1 273 ? 9.322 -6.188 1.148 1.00 90.56 273 ALA A C 1
ATOM 2117 O O . ALA A 1 273 ? 9.097 -6.852 2.162 1.00 90.56 273 ALA A O 1
ATOM 2118 N N . VAL A 1 274 ? 9.219 -4.855 1.128 1.00 90.31 274 VAL A N 1
ATOM 2119 C CA . VAL A 1 274 ? 8.774 -4.062 2.279 1.00 90.31 274 VAL A CA 1
ATOM 2120 C C . VAL A 1 274 ? 7.343 -4.430 2.664 1.00 90.31 274 VAL A C 1
ATOM 2122 O O . VAL A 1 274 ? 7.086 -4.653 3.846 1.00 90.31 274 VAL A O 1
ATOM 2125 N N . CYS A 1 275 ? 6.428 -4.535 1.696 1.00 91.00 275 CYS A N 1
ATOM 2126 C CA . CYS A 1 275 ? 5.038 -4.902 1.978 1.00 91.00 275 CYS A CA 1
ATOM 2127 C C . CYS A 1 275 ? 4.952 -6.320 2.562 1.00 91.00 275 CYS A C 1
ATOM 2129 O O . CYS A 1 275 ? 4.427 -6.476 3.657 1.00 91.00 275 CYS A O 1
ATOM 2131 N N . ILE A 1 276 ? 5.605 -7.322 1.952 1.00 93.62 276 ILE A N 1
ATOM 2132 C CA . ILE A 1 276 ? 5.677 -8.698 2.489 1.00 93.62 276 ILE A CA 1
ATOM 2133 C C . ILE A 1 276 ? 6.165 -8.715 3.940 1.00 93.62 276 ILE A C 1
ATOM 2135 O O . ILE A 1 276 ? 5.584 -9.407 4.778 1.00 93.62 276 ILE A O 1
ATOM 2139 N N . PHE A 1 277 ? 7.225 -7.964 4.250 1.00 93.94 277 PHE A N 1
ATOM 2140 C CA . PHE A 1 277 ? 7.772 -7.902 5.602 1.00 93.94 277 PHE A CA 1
ATOM 2141 C C . PHE A 1 277 ? 6.770 -7.312 6.604 1.00 93.94 277 PHE A C 1
ATOM 2143 O O . PHE A 1 277 ? 6.511 -7.921 7.644 1.00 93.94 277 PHE A O 1
ATOM 2150 N N . PHE A 1 278 ? 6.196 -6.143 6.311 1.00 90.88 278 PHE A N 1
ATOM 2151 C CA . PHE A 1 278 ? 5.258 -5.491 7.228 1.00 90.88 278 PHE A CA 1
ATOM 2152 C C . PHE A 1 278 ? 3.931 -6.241 7.339 1.00 90.88 278 PHE A C 1
ATOM 2154 O O . PHE A 1 278 ? 3.405 -6.370 8.443 1.00 90.88 278 PHE A O 1
ATOM 2161 N N . ASP A 1 279 ? 3.437 -6.813 6.248 1.00 92.06 279 ASP A N 1
ATOM 2162 C CA . ASP A 1 279 ? 2.232 -7.636 6.248 1.00 92.06 279 ASP A CA 1
ATOM 2163 C C . ASP A 1 279 ? 2.431 -8.913 7.063 1.00 92.06 279 ASP A C 1
ATOM 2165 O O . ASP A 1 279 ? 1.555 -9.283 7.845 1.00 92.06 279 ASP A O 1
ATOM 2169 N N . ALA A 1 280 ? 3.605 -9.550 6.979 1.00 93.56 280 ALA A N 1
ATOM 2170 C CA . ALA A 1 280 ? 3.971 -10.650 7.869 1.00 93.56 280 ALA A CA 1
ATOM 2171 C C . ALA A 1 280 ? 3.952 -10.217 9.340 1.00 93.56 280 ALA A C 1
ATOM 2173 O O . ALA A 1 280 ? 3.397 -10.927 10.182 1.00 93.56 280 ALA A O 1
ATOM 2174 N N . VAL A 1 281 ? 4.482 -9.031 9.656 1.00 92.31 281 VAL A N 1
ATOM 2175 C CA . VAL A 1 281 ? 4.403 -8.470 11.013 1.00 92.31 281 VAL A CA 1
ATOM 2176 C C . VAL A 1 281 ? 2.948 -8.253 11.437 1.00 92.31 281 VAL A C 1
ATOM 2178 O O . VAL A 1 281 ? 2.590 -8.648 12.547 1.00 92.31 281 VAL A O 1
ATOM 2181 N N . PHE A 1 282 ? 2.091 -7.685 10.585 1.00 89.75 282 PHE A N 1
ATOM 2182 C CA . PHE A 1 282 ? 0.674 -7.478 10.900 1.00 89.75 282 PHE A CA 1
ATOM 2183 C C . PHE A 1 282 ? -0.084 -8.794 11.080 1.00 89.75 282 PHE A C 1
ATOM 2185 O O . PHE A 1 282 ? -0.853 -8.920 12.032 1.00 89.75 282 PHE A O 1
ATOM 2192 N N . MET A 1 283 ? 0.168 -9.796 10.237 1.00 89.81 283 MET A N 1
ATOM 2193 C CA . MET A 1 283 ? -0.416 -11.132 10.373 1.00 89.81 283 MET A CA 1
ATOM 2194 C C . MET A 1 283 ? 0.028 -11.816 11.668 1.00 89.81 283 MET A C 1
ATOM 2196 O O . MET A 1 283 ? -0.801 -12.398 12.364 1.00 89.81 283 MET A O 1
ATOM 2200 N N . VAL A 1 284 ? 1.306 -11.706 12.046 1.00 91.44 284 VAL A N 1
ATOM 2201 C CA . VAL A 1 284 ? 1.804 -12.211 13.338 1.00 91.44 284 VAL A CA 1
ATOM 2202 C C . VAL A 1 284 ? 1.164 -11.450 14.501 1.00 91.44 284 VAL A C 1
ATOM 2204 O O . VAL A 1 284 ? 0.740 -12.065 15.480 1.00 91.44 284 VAL A O 1
ATOM 2207 N N . GLN A 1 285 ? 1.043 -10.123 14.406 1.00 86.62 285 GLN A N 1
ATOM 2208 C CA . GLN A 1 285 ? 0.360 -9.324 15.423 1.00 86.62 285 GLN A CA 1
ATOM 2209 C C . GLN A 1 285 ? -1.111 -9.727 15.577 1.00 86.62 285 GLN A C 1
ATOM 2211 O O . GLN A 1 285 ? -1.569 -9.839 16.708 1.00 86.62 285 GLN A O 1
ATOM 2216 N N . HIS A 1 286 ? -1.821 -9.977 14.479 1.00 84.62 286 HIS A N 1
ATOM 2217 C CA . HIS A 1 286 ? -3.253 -10.279 14.480 1.00 84.62 286 HIS A CA 1
ATOM 2218 C C . HIS A 1 286 ? -3.564 -11.732 14.869 1.00 84.62 286 HIS A C 1
ATOM 2220 O O . HIS A 1 286 ? -4.406 -11.967 15.725 1.00 84.62 286 HIS A O 1
ATOM 2226 N N . TYR A 1 287 ? -2.876 -12.721 14.291 1.00 86.31 287 TYR A N 1
ATOM 2227 C CA . TYR A 1 287 ? -3.206 -14.138 14.502 1.00 86.31 287 TYR A CA 1
ATOM 2228 C C . TYR A 1 287 ? -2.436 -14.804 15.646 1.00 86.31 287 TYR A C 1
ATOM 2230 O O . TYR A 1 287 ? -2.907 -15.804 16.184 1.00 86.31 287 TYR A O 1
ATOM 2238 N N . VAL A 1 288 ? -1.252 -14.294 16.006 1.00 88.75 288 VAL A N 1
ATOM 2239 C CA . VAL A 1 288 ? -0.358 -14.961 16.972 1.00 88.75 288 VAL A CA 1
ATOM 2240 C C . VAL A 1 288 ? -0.232 -14.180 18.276 1.00 88.75 288 VAL A C 1
ATOM 2242 O O . VAL A 1 288 ? -0.395 -14.759 19.347 1.00 88.75 288 VAL A O 1
ATOM 2245 N N . LEU A 1 289 ? 0.076 -12.880 18.215 1.00 83.69 289 LEU A N 1
ATOM 2246 C CA . LEU A 1 289 ? 0.362 -12.084 19.418 1.00 83.69 289 LEU A CA 1
ATOM 2247 C C . LEU A 1 289 ? -0.894 -11.520 20.080 1.00 83.69 289 LEU A C 1
ATOM 2249 O O . LEU A 1 289 ? -0.984 -11.528 21.308 1.00 83.69 289 LEU A O 1
ATOM 2253 N N . TYR A 1 290 ? -1.827 -11.015 19.275 1.00 82.31 290 TYR A N 1
ATOM 2254 C CA . TYR A 1 290 ? -3.082 -10.409 19.719 1.00 82.31 290 TYR A CA 1
ATOM 2255 C C . TYR A 1 290 ? -4.292 -11.063 19.031 1.00 82.31 290 TYR A C 1
ATOM 2257 O O . TYR A 1 290 ? -5.111 -10.334 18.468 1.00 82.31 290 TYR A O 1
ATOM 2265 N N . PRO A 1 291 ? -4.408 -12.411 19.043 1.00 70.00 291 PRO A N 1
ATOM 2266 C CA . PRO A 1 291 ? -5.613 -13.070 18.560 1.00 70.00 291 PRO A CA 1
ATOM 2267 C C . PRO A 1 291 ? -6.791 -12.548 19.375 1.00 70.00 291 PRO A C 1
ATOM 2269 O O . PRO A 1 291 ? -6.687 -12.446 20.598 1.00 70.00 291 PRO A O 1
ATOM 2272 N N . ASP A 1 292 ? -7.885 -12.187 18.706 1.00 58.56 292 ASP A N 1
ATOM 2273 C CA . ASP A 1 292 ? -9.084 -11.642 19.345 1.00 58.56 292 ASP A CA 1
ATOM 2274 C C . ASP A 1 292 ? -9.705 -12.672 20.300 1.00 58.56 292 ASP A C 1
ATOM 2276 O O . ASP A 1 292 ? -10.616 -13.429 19.959 1.00 58.56 292 ASP A O 1
ATOM 2280 N N . THR A 1 293 ? -9.191 -12.713 21.528 1.00 48.78 293 THR A N 1
ATOM 2281 C CA . THR A 1 293 ? -9.714 -13.554 22.604 1.00 48.78 293 THR A CA 1
ATOM 2282 C C . THR A 1 293 ? -10.986 -12.976 23.217 1.00 48.78 293 THR A C 1
ATOM 2284 O O . THR A 1 293 ? -11.720 -13.726 23.850 1.00 48.78 293 THR A O 1
ATOM 2287 N N . ASP A 1 294 ? -11.300 -11.699 22.985 1.00 50.34 294 ASP A N 1
ATOM 2288 C CA . ASP A 1 294 ? -12.240 -10.958 23.834 1.00 50.34 294 ASP A CA 1
ATOM 2289 C C . ASP A 1 294 ? -13.626 -10.698 23.227 1.00 50.34 294 ASP A C 1
ATOM 2291 O O . ASP A 1 294 ? -14.583 -10.569 23.983 1.00 50.34 294 ASP A O 1
ATOM 2295 N N . GLU A 1 295 ? -13.812 -10.683 21.903 1.00 43.38 295 GLU A N 1
ATOM 2296 C CA . GLU A 1 295 ? -15.135 -10.357 21.336 1.00 43.38 295 GLU A CA 1
ATOM 2297 C C . GLU A 1 295 ? -16.083 -11.565 21.352 1.00 43.38 295 GLU A C 1
ATOM 2299 O O . GLU A 1 295 ? -17.202 -11.483 21.854 1.00 43.38 295 GLU A O 1
ATOM 2304 N N . LYS A 1 296 ? -15.622 -12.737 20.894 1.00 38.34 296 LYS A N 1
ATOM 2305 C CA . LYS A 1 296 ? -16.441 -13.963 20.908 1.00 38.34 296 LYS A CA 1
ATOM 2306 C C . LYS A 1 296 ? -16.641 -14.513 22.320 1.00 38.34 296 LYS A C 1
ATOM 2308 O O . LYS A 1 296 ? -17.726 -15.001 22.612 1.00 38.34 296 LYS A O 1
ATOM 2313 N N . HIS A 1 297 ? -15.640 -14.398 23.199 1.00 38.09 297 HIS A N 1
ATOM 2314 C CA . HIS A 1 297 ? -15.779 -14.797 24.603 1.00 38.09 297 HIS A CA 1
ATOM 2315 C C . HIS A 1 297 ? -16.516 -13.748 25.432 1.00 38.09 297 HIS A C 1
ATOM 2317 O O . HIS A 1 297 ? -17.310 -14.134 26.275 1.00 38.09 297 HIS A O 1
ATOM 2323 N N . GLY A 1 298 ? -16.318 -12.450 25.183 1.00 41.78 298 GLY A N 1
ATOM 2324 C CA . GLY A 1 298 ? -17.034 -11.375 25.871 1.00 41.78 298 GLY A CA 1
ATOM 2325 C C . GLY A 1 298 ? -18.519 -11.360 25.524 1.00 41.78 298 GLY A C 1
ATOM 2326 O O . GLY A 1 298 ? -19.341 -11.298 26.430 1.00 41.78 298 GLY A O 1
ATOM 2327 N N . LEU A 1 299 ? -18.893 -11.522 24.247 1.00 42.97 299 LEU A N 1
ATOM 2328 C CA . LEU A 1 299 ? -20.301 -11.693 23.871 1.00 42.97 299 LEU A CA 1
ATOM 2329 C C . LEU A 1 299 ? -20.879 -13.027 24.348 1.00 42.97 299 LEU A C 1
ATOM 2331 O O . LEU A 1 299 ? -22.043 -13.051 24.728 1.00 42.97 299 LEU A O 1
ATOM 2335 N N . ALA A 1 300 ? -20.108 -14.119 24.351 1.00 40.22 300 ALA A N 1
ATOM 2336 C CA . ALA A 1 300 ? -20.573 -15.386 24.915 1.00 40.22 300 ALA A CA 1
ATOM 2337 C C . ALA A 1 300 ? -20.778 -15.287 26.433 1.00 40.22 300 ALA A C 1
ATOM 2339 O O . ALA A 1 300 ? -21.775 -15.791 26.932 1.00 40.22 300 ALA A O 1
ATOM 2340 N N . LEU A 1 301 ? -19.895 -14.585 27.146 1.00 41.31 301 LEU A N 1
ATOM 2341 C CA . LEU A 1 301 ? -19.975 -14.358 28.587 1.00 41.31 301 LEU A CA 1
ATOM 2342 C C . LEU A 1 301 ? -21.106 -13.387 28.935 1.00 41.31 301 LEU A C 1
ATOM 2344 O O . LEU A 1 301 ? -21.862 -13.657 29.853 1.00 41.31 301 LEU A O 1
ATOM 2348 N N . VAL A 1 302 ? -21.288 -12.300 28.181 1.00 47.31 302 VAL A N 1
ATOM 2349 C CA . VAL A 1 302 ? -22.428 -11.379 28.344 1.00 47.31 302 VAL A CA 1
ATOM 2350 C C . VAL A 1 302 ? -23.739 -12.074 27.983 1.00 47.31 302 VAL A C 1
ATOM 2352 O O . VAL A 1 302 ? -24.731 -11.875 28.672 1.00 47.31 302 VAL A O 1
ATOM 2355 N N . ALA A 1 303 ? -23.761 -12.934 26.961 1.00 44.91 303 ALA A N 1
ATOM 2356 C CA . ALA A 1 303 ? -24.927 -13.755 26.644 1.00 44.91 303 ALA A CA 1
ATOM 2357 C C . ALA A 1 303 ? -25.194 -14.820 27.715 1.00 44.91 303 ALA A C 1
ATOM 2359 O O . ALA A 1 303 ? -26.350 -15.133 27.957 1.00 44.91 303 ALA A O 1
ATOM 2360 N N . GLN A 1 304 ? -24.163 -15.365 28.364 1.00 42.62 304 GLN A N 1
ATOM 2361 C CA . GLN A 1 304 ? -24.309 -16.296 29.486 1.00 42.62 304 GLN A CA 1
ATOM 2362 C C . GLN A 1 304 ? -24.784 -15.585 30.760 1.00 42.62 304 GLN A C 1
ATOM 2364 O O . GLN A 1 304 ? -25.720 -16.059 31.387 1.00 42.62 304 GLN A O 1
ATOM 2369 N N . LEU A 1 305 ? -24.219 -14.424 31.098 1.00 39.75 305 LEU A N 1
ATOM 2370 C CA . LEU A 1 305 ? -24.595 -13.618 32.266 1.00 39.75 305 LEU A CA 1
ATOM 2371 C C . LEU A 1 305 ? -25.984 -12.984 32.108 1.00 39.75 305 LEU A C 1
ATOM 2373 O O . LEU A 1 305 ? -26.756 -12.949 33.057 1.00 39.75 305 LEU A O 1
ATOM 2377 N N . SER A 1 306 ? -26.338 -12.544 30.897 1.00 40.47 306 SER A N 1
ATOM 2378 C CA . SER A 1 306 ? -27.692 -12.074 30.569 1.00 40.47 306 SER A CA 1
ATOM 2379 C C . SER A 1 306 ? -28.732 -13.197 30.582 1.00 40.47 306 SER A C 1
ATOM 2381 O O . SER A 1 306 ? -29.919 -12.892 30.611 1.00 40.47 306 SER A O 1
ATOM 2383 N N . ARG A 1 307 ? -28.304 -14.464 30.506 1.00 42.66 307 ARG A N 1
ATOM 2384 C CA . ARG A 1 307 ? -29.168 -15.650 30.612 1.00 42.66 307 ARG A CA 1
ATOM 2385 C C . ARG A 1 307 ? -29.203 -16.243 32.021 1.00 42.66 307 ARG A C 1
ATOM 2387 O O . ARG A 1 307 ? -29.993 -17.137 32.251 1.00 42.66 307 ARG A O 1
ATOM 2394 N N . SER A 1 308 ? -28.341 -15.796 32.940 1.00 36.47 308 SER A N 1
ATOM 2395 C CA . SER A 1 308 ? -28.248 -16.343 34.303 1.00 36.47 308 SER A CA 1
ATOM 2396 C C . SER A 1 308 ? -28.621 -15.335 35.392 1.00 36.47 308 SER A C 1
ATOM 2398 O O . SER A 1 308 ? -28.355 -15.566 36.571 1.00 36.47 308 SER A O 1
ATOM 2400 N N . SER A 1 309 ? -29.131 -14.159 35.035 1.00 30.55 309 SER A N 1
ATOM 2401 C CA . SER A 1 309 ? -29.492 -13.123 35.999 1.00 30.55 309 SER A CA 1
ATOM 2402 C C . SER A 1 309 ? -30.697 -12.341 35.504 1.00 30.55 309 SER A C 1
ATOM 2404 O O . SER A 1 309 ? -30.626 -11.685 34.469 1.00 30.55 309 SER A O 1
ATOM 2406 N N . SER A 1 310 ? -31.761 -12.297 36.309 1.00 30.27 310 SER A N 1
ATOM 2407 C CA . SER A 1 310 ? -32.916 -11.400 36.125 1.00 30.27 310 SER A CA 1
ATOM 2408 C C . SER A 1 310 ? -32.573 -9.908 36.322 1.00 30.27 310 SER A C 1
ATOM 2410 O O . SER A 1 310 ? -33.459 -9.066 36.454 1.00 30.27 310 SER A O 1
ATOM 2412 N N . THR A 1 311 ? -31.284 -9.564 36.354 1.00 30.36 311 THR A N 1
ATOM 2413 C CA . THR A 1 311 ? -30.768 -8.205 36.488 1.00 30.36 311 THR A CA 1
ATOM 2414 C C . THR A 1 311 ? -30.469 -7.653 35.103 1.00 30.36 311 THR A C 1
ATOM 2416 O O . THR A 1 311 ? -29.622 -8.177 34.380 1.00 30.36 311 THR A O 1
ATOM 2419 N N . THR A 1 312 ? -31.120 -6.550 34.742 1.00 32.62 312 THR A N 1
ATOM 2420 C CA . THR A 1 312 ? -30.775 -5.766 33.554 1.00 32.62 312 THR A CA 1
ATOM 2421 C C . THR A 1 312 ? -29.313 -5.330 33.639 1.00 32.62 312 THR A C 1
ATOM 2423 O O . THR A 1 312 ? -28.961 -4.437 34.408 1.00 32.62 312 THR A O 1
ATOM 2426 N N . VAL A 1 313 ? -28.442 -5.946 32.840 1.00 33.09 313 VAL A N 1
ATOM 2427 C CA . VAL A 1 313 ? -27.045 -5.520 32.714 1.00 33.09 313 VAL A CA 1
ATOM 2428 C C . VAL A 1 313 ? -27.011 -4.245 31.868 1.00 33.09 313 VAL A C 1
ATOM 2430 O O . VAL A 1 313 ? -27.075 -4.295 30.639 1.00 33.09 313 VAL A O 1
ATOM 2433 N N . ILE A 1 314 ? -26.944 -3.082 32.522 1.00 31.89 314 ILE A N 1
ATOM 2434 C CA . ILE A 1 314 ? -26.784 -1.791 31.843 1.00 31.89 314 ILE A CA 1
ATOM 2435 C C . ILE A 1 314 ? -25.299 -1.595 31.520 1.00 31.89 314 ILE A C 1
ATOM 2437 O O . ILE A 1 314 ? -24.472 -1.369 32.399 1.00 31.89 314 ILE A O 1
ATOM 2441 N N . VAL A 1 315 ? -24.959 -1.682 30.234 1.00 34.25 315 VAL A N 1
ATOM 2442 C CA . VAL A 1 315 ? -23.620 -1.370 29.717 1.00 34.25 315 VAL A CA 1
ATOM 2443 C C . VAL A 1 315 ? -23.545 0.137 29.475 1.00 34.25 315 VAL A C 1
ATOM 2445 O O . VAL A 1 315 ? -24.086 0.634 28.488 1.00 34.25 315 VAL A O 1
ATOM 2448 N N . GLN A 1 316 ? -22.898 0.874 30.378 1.00 28.05 316 GLN A N 1
ATOM 2449 C CA . GLN A 1 316 ? -22.702 2.316 30.229 1.00 28.05 316 GLN A CA 1
ATOM 2450 C C . GLN A 1 316 ? -21.388 2.588 29.479 1.00 28.05 316 GLN A C 1
ATOM 2452 O O . GLN A 1 316 ? -20.304 2.230 29.939 1.00 28.05 316 GLN A O 1
ATOM 2457 N N . VAL A 1 317 ? -21.500 3.187 28.293 1.00 30.36 317 VAL A N 1
ATOM 2458 C CA . VAL A 1 317 ? -20.369 3.599 27.452 1.00 30.36 317 VAL A CA 1
ATOM 2459 C C . VAL A 1 317 ? -19.932 4.991 27.901 1.00 30.36 317 VAL A C 1
ATOM 2461 O O . VAL A 1 317 ? -20.732 5.922 27.882 1.00 30.36 317 VAL A O 1
ATOM 2464 N N . ALA A 1 318 ? -18.681 5.132 28.334 1.00 25.52 318 ALA A N 1
ATOM 2465 C CA . ALA A 1 318 ? -18.073 6.439 28.540 1.00 25.52 318 ALA A CA 1
ATOM 2466 C C . ALA A 1 318 ? -17.524 6.931 27.197 1.00 25.52 318 ALA A C 1
ATOM 2468 O O . ALA A 1 318 ? -16.426 6.533 26.808 1.00 25.52 318 ALA A O 1
ATOM 2469 N N . ASP A 1 319 ? -18.288 7.769 26.500 1.00 28.98 319 ASP A N 1
ATOM 2470 C CA . ASP A 1 319 ? -17.710 8.680 25.517 1.00 28.98 319 ASP A CA 1
ATOM 2471 C C . ASP A 1 319 ? -17.234 9.940 26.246 1.00 28.98 319 ASP A C 1
ATOM 2473 O O . ASP A 1 319 ? -17.911 10.502 27.109 1.00 28.98 319 ASP A O 1
ATOM 2477 N N . THR A 1 320 ? -16.012 10.343 25.920 1.00 31.45 320 THR A N 1
ATOM 2478 C CA . THR A 1 320 ? -15.478 11.676 26.177 1.00 31.45 320 THR A CA 1
ATOM 2479 C C . THR A 1 320 ? -16.355 12.721 25.490 1.00 31.45 320 THR A C 1
ATOM 2481 O O . THR A 1 320 ? -16.505 12.647 24.278 1.00 31.45 320 THR A O 1
ATOM 2484 N N . GLU A 1 321 ? -16.877 13.641 26.305 1.00 35.06 321 GLU A N 1
ATOM 2485 C CA . GLU A 1 321 ? -17.392 14.995 26.031 1.00 35.06 321 GLU A CA 1
ATOM 2486 C C . GLU A 1 321 ? -18.269 15.206 24.772 1.00 35.06 321 GLU A C 1
ATOM 2488 O O . GLU A 1 321 ? -17.819 15.098 23.638 1.00 35.06 321 GLU A O 1
ATOM 2493 N N . ASP A 1 322 ? -19.519 15.613 25.042 1.00 35.78 322 ASP A N 1
ATOM 2494 C CA . ASP A 1 322 ? -20.569 16.114 24.138 1.00 35.78 322 ASP A CA 1
ATOM 2495 C C . ASP A 1 322 ? -21.290 15.097 23.224 1.00 35.78 322 ASP A C 1
ATOM 2497 O O . ASP A 1 322 ? -20.839 14.779 22.131 1.00 35.78 322 ASP A O 1
ATOM 2501 N N . ASP A 1 323 ? -22.486 14.636 23.625 1.00 31.00 323 ASP A N 1
ATOM 2502 C CA . ASP A 1 323 ? -23.760 15.122 23.049 1.00 31.00 323 ASP A CA 1
ATOM 2503 C C . ASP A 1 323 ? -24.981 14.417 23.687 1.00 31.00 323 ASP A C 1
ATOM 2505 O O . ASP A 1 323 ? -25.039 13.197 23.880 1.00 31.00 323 ASP A O 1
ATOM 2509 N N . ALA A 1 324 ? -25.995 15.210 24.010 1.00 30.05 324 ALA A N 1
ATOM 2510 C CA . ALA A 1 324 ? -27.216 14.804 24.686 1.00 30.05 324 ALA A CA 1
ATOM 2511 C C . ALA A 1 324 ? -28.276 14.367 23.664 1.00 30.05 324 ALA A C 1
ATOM 2513 O O . ALA A 1 324 ? -29.059 15.206 23.239 1.00 30.05 324 ALA A O 1
ATOM 2514 N N . LEU A 1 325 ? -28.340 13.085 23.256 1.00 27.88 325 LEU A N 1
ATOM 2515 C CA . LEU A 1 325 ? -29.481 12.583 22.448 1.00 27.88 325 LEU A CA 1
ATOM 2516 C C . LEU A 1 325 ? -29.661 11.048 22.331 1.00 27.88 325 LEU A C 1
ATOM 2518 O O . LEU A 1 325 ? -30.329 10.580 21.412 1.00 27.88 325 LEU A O 1
ATOM 2522 N N . LEU A 1 326 ? -29.145 10.234 23.261 1.00 26.22 326 LEU A N 1
ATOM 2523 C CA . LEU A 1 326 ? -29.350 8.769 23.258 1.00 26.22 326 LEU A CA 1
ATOM 2524 C C . LEU A 1 326 ? -30.255 8.294 24.410 1.00 26.22 326 LEU A C 1
ATOM 2526 O O . LEU A 1 326 ? -29.847 7.542 25.291 1.00 26.22 326 LEU A O 1
ATOM 2530 N N . LYS A 1 327 ? -31.527 8.705 24.375 1.00 29.47 327 LYS A N 1
ATOM 2531 C CA . LYS A 1 327 ? -32.632 7.988 25.031 1.00 29.47 327 LYS A CA 1
ATOM 2532 C C . LYS A 1 327 ? -33.546 7.442 23.933 1.00 29.47 327 LYS A C 1
ATOM 2534 O O . LYS A 1 327 ? -33.972 8.202 23.074 1.00 29.47 327 LYS A O 1
ATOM 2539 N N . HIS A 1 328 ? -33.849 6.147 24.030 1.00 26.14 328 HIS A N 1
ATOM 2540 C CA . HIS A 1 328 ? -34.841 5.357 23.282 1.00 26.14 328 HIS A CA 1
ATOM 2541 C C . HIS A 1 328 ? -34.322 4.359 22.222 1.00 26.14 328 HIS A C 1
ATOM 2543 O O . HIS A 1 328 ? -33.979 4.703 21.100 1.00 26.14 328 HIS A O 1
ATOM 2549 N N . VAL A 1 329 ? -34.452 3.080 22.610 1.00 25.17 329 VAL A N 1
ATOM 2550 C CA . VAL A 1 329 ? -34.761 1.898 21.781 1.00 25.17 329 VAL A CA 1
ATOM 2551 C C . VAL A 1 329 ? -33.611 1.301 20.942 1.00 25.17 329 VAL A C 1
ATOM 2553 O O . VAL A 1 329 ? -33.357 1.681 19.812 1.00 25.17 329 VAL A O 1
ATOM 2556 N N . VAL A 1 330 ? -32.981 0.272 21.528 1.00 25.31 330 VAL A N 1
ATOM 2557 C CA . VAL A 1 330 ? -32.382 -0.942 20.920 1.00 25.31 330 VAL A CA 1
ATOM 2558 C C . VAL A 1 330 ? -31.596 -0.814 19.588 1.00 25.31 330 VAL A C 1
ATOM 2560 O O . VAL A 1 330 ? -32.188 -0.850 18.515 1.00 25.31 330 VAL A O 1
ATOM 2563 N N . LYS A 1 331 ? -30.252 -0.932 19.723 1.00 24.34 331 LYS A N 1
ATOM 2564 C CA . LYS A 1 331 ? -29.180 -1.416 18.792 1.00 24.34 331 LYS A CA 1
ATOM 2565 C C . LYS A 1 331 ? -28.977 -0.675 17.441 1.00 24.34 331 LYS A C 1
ATOM 2567 O O . LYS A 1 331 ? -29.949 -0.179 16.891 1.00 24.34 331 LYS A O 1
ATOM 2572 N N . PRO A 1 332 ? -27.771 -0.688 16.799 1.00 34.75 332 PRO A N 1
ATOM 2573 C CA . PRO A 1 332 ? -26.556 -1.486 17.077 1.00 34.75 332 PRO A CA 1
ATOM 2574 C C . PRO A 1 332 ? -25.182 -0.751 16.933 1.00 34.75 332 PRO A C 1
ATOM 2576 O O . PRO A 1 332 ? -25.0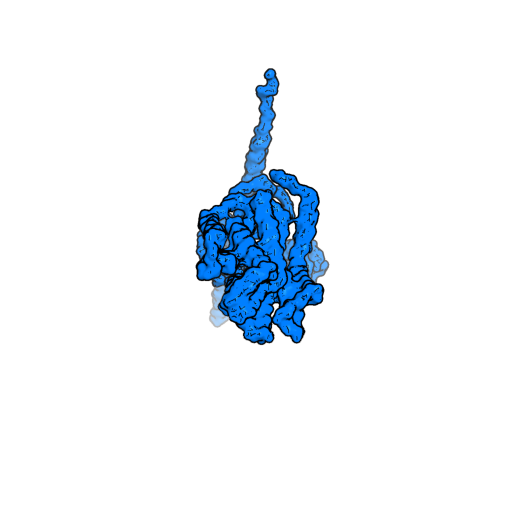77 0.359 16.421 1.00 34.75 332 PRO A O 1
ATOM 2579 N N . THR A 1 333 ? -24.115 -1.517 17.206 1.00 26.17 333 THR A N 1
ATOM 2580 C CA . THR A 1 333 ? -22.768 -1.521 16.572 1.00 26.17 333 THR A CA 1
ATOM 2581 C C . THR A 1 333 ? -21.623 -0.620 17.077 1.00 26.17 333 THR A C 1
ATOM 2583 O O . THR A 1 333 ? -21.516 0.555 16.747 1.00 26.17 333 THR A O 1
ATOM 2586 N N . SER A 1 334 ? -20.644 -1.343 17.639 1.00 26.41 334 SER A N 1
ATOM 2587 C CA . SER A 1 334 ? -19.183 -1.161 17.645 1.00 26.41 334 SER A CA 1
ATOM 2588 C C . SER A 1 334 ? -18.531 -0.349 18.769 1.00 26.41 334 SER A C 1
ATOM 2590 O O . SER A 1 334 ? -18.839 0.815 18.985 1.00 26.41 334 SER A O 1
ATOM 2592 N N . SER A 1 335 ? -17.511 -1.005 19.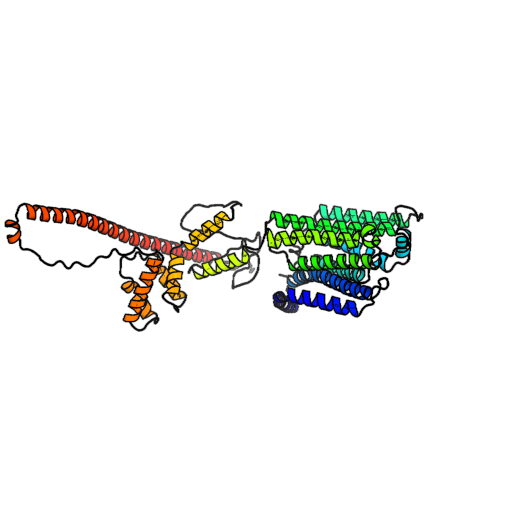341 1.00 23.67 335 SER A N 1
ATOM 2593 C CA . SER A 1 335 ? -16.470 -0.533 20.267 1.00 23.67 335 SER A CA 1
ATOM 2594 C C . SER A 1 335 ? -16.873 -0.507 21.744 1.00 23.67 335 SER A C 1
ATOM 2596 O O . SER A 1 335 ? -17.498 0.434 22.215 1.00 23.67 335 SER A O 1
ATOM 2598 N N . TYR A 1 336 ? -16.477 -1.548 22.488 1.00 30.17 336 TYR A N 1
ATOM 2599 C CA . TYR A 1 336 ? -16.735 -1.659 23.926 1.00 30.17 336 TYR A CA 1
ATOM 2600 C C . TYR A 1 336 ? -15.443 -1.809 24.729 1.00 30.17 336 TYR A C 1
ATOM 2602 O O . TYR A 1 336 ? -14.577 -2.626 24.417 1.00 30.17 336 TYR A O 1
ATOM 2610 N N . THR A 1 337 ? -15.372 -1.026 25.803 1.00 22.72 337 THR A N 1
ATOM 2611 C CA . THR A 1 337 ? -14.409 -1.138 26.900 1.00 22.72 337 THR A CA 1
ATOM 2612 C C . THR A 1 337 ? -15.048 -1.974 28.013 1.00 22.72 337 THR A C 1
ATOM 2614 O O . THR A 1 337 ? -16.212 -1.765 28.346 1.00 22.72 337 THR A O 1
ATOM 2617 N N . PHE A 1 338 ? -14.307 -2.921 28.594 1.00 23.67 338 PHE A N 1
ATOM 2618 C CA . PHE A 1 338 ? -14.767 -3.754 29.712 1.00 23.67 338 PHE A CA 1
ATOM 2619 C C . PHE A 1 338 ? -15.005 -2.924 30.988 1.00 23.67 338 PHE A C 1
ATOM 2621 O O . PHE A 1 338 ? -14.111 -2.190 31.412 1.00 23.67 338 PHE A O 1
ATOM 2628 N N . VAL A 1 339 ? -16.162 -3.100 31.642 1.00 26.52 339 VAL A N 1
ATOM 2629 C CA . VAL A 1 339 ? -16.447 -2.580 32.994 1.00 26.52 339 VAL A CA 1
ATOM 2630 C C . VAL A 1 339 ? -16.795 -3.735 33.934 1.00 26.52 339 VAL A C 1
ATOM 2632 O O . VAL A 1 339 ? -17.493 -4.676 33.564 1.00 26.52 339 VAL A O 1
ATOM 2635 N N . ALA A 1 340 ? -16.240 -3.657 35.144 1.00 26.91 340 ALA A N 1
ATOM 2636 C CA . ALA A 1 340 ? -16.450 -4.569 36.256 1.00 26.91 340 ALA A CA 1
ATOM 2637 C C . ALA A 1 340 ? -17.875 -4.461 36.825 1.00 26.91 340 ALA A C 1
ATOM 2639 O O . ALA A 1 340 ? -18.423 -3.367 36.925 1.00 26.91 340 ALA A O 1
ATOM 2640 N N . ALA A 1 341 ? -18.435 -5.589 37.262 1.00 24.95 341 ALA A N 1
ATOM 2641 C CA . ALA A 1 341 ? -19.629 -5.609 38.097 1.00 24.95 341 ALA A CA 1
ATOM 2642 C C . ALA A 1 341 ? -19.331 -4.902 39.431 1.00 24.95 341 ALA A C 1
ATOM 2644 O O . ALA A 1 341 ? -18.435 -5.320 40.168 1.00 24.95 341 ALA A O 1
ATOM 2645 N N . ALA A 1 342 ? -20.055 -3.823 39.725 1.00 26.41 342 ALA A N 1
ATOM 2646 C CA . ALA A 1 342 ? -20.103 -3.241 41.057 1.00 26.41 342 ALA A CA 1
ATOM 2647 C C . ALA A 1 342 ? -21.212 -3.945 41.849 1.00 26.41 342 ALA A C 1
ATOM 2649 O O . ALA A 1 342 ? -22.387 -3.858 41.504 1.00 26.41 342 ALA A O 1
ATOM 2650 N N . ASP A 1 343 ? -20.818 -4.661 42.898 1.00 25.66 343 ASP A N 1
ATOM 2651 C CA . ASP A 1 343 ? -21.706 -5.125 43.959 1.00 25.66 343 ASP A CA 1
ATOM 2652 C C . ASP A 1 343 ? -22.018 -3.919 44.860 1.00 25.66 343 ASP A C 1
ATOM 2654 O O . ASP A 1 343 ? -21.122 -3.354 45.494 1.00 25.66 343 ASP A O 1
ATOM 2658 N N . HIS A 1 344 ? -23.276 -3.479 44.887 1.00 30.00 344 HIS A N 1
ATOM 2659 C CA . HIS A 1 344 ? -23.701 -2.267 45.598 1.00 30.00 344 HIS A CA 1
ATOM 2660 C C . HIS A 1 344 ? -23.725 -2.404 47.134 1.00 30.00 344 HIS A C 1
ATOM 2662 O O . HIS A 1 344 ? -24.235 -1.523 47.823 1.00 30.00 344 HIS A O 1
ATOM 2668 N N . THR A 1 345 ? -23.143 -3.464 47.702 1.00 28.09 345 THR A N 1
ATOM 2669 C CA . THR A 1 345 ? -23.172 -3.718 49.152 1.00 28.09 345 THR A CA 1
ATOM 2670 C C . THR A 1 345 ? -21.842 -3.504 49.882 1.00 28.09 345 THR A C 1
ATOM 2672 O O . THR A 1 345 ? -21.803 -3.595 51.112 1.00 28.09 345 THR A O 1
ATOM 2675 N N . LYS A 1 346 ? -20.748 -3.148 49.190 1.00 28.02 346 LYS A N 1
ATOM 2676 C CA . LYS A 1 346 ? -19.461 -2.832 49.842 1.00 28.02 346 LYS A CA 1
ATOM 2677 C C . LYS A 1 346 ? -18.823 -1.562 49.294 1.00 28.02 346 LYS A C 1
ATOM 2679 O O . LYS A 1 346 ? -18.452 -1.470 48.131 1.00 28.02 346 LYS A O 1
ATOM 2684 N N . ASN A 1 347 ? -18.643 -0.596 50.188 1.00 27.86 347 ASN A N 1
ATOM 2685 C CA . ASN A 1 347 ? -18.028 0.700 49.931 1.00 27.86 347 ASN A CA 1
ATOM 2686 C C . ASN A 1 347 ? -16.488 0.587 49.840 1.00 27.86 347 ASN A C 1
ATOM 2688 O O . ASN A 1 347 ? -15.763 1.167 50.645 1.00 27.86 347 ASN A O 1
ATOM 2692 N N . GLU A 1 348 ? -15.979 -0.193 48.883 1.00 23.95 348 GLU A N 1
ATOM 2693 C CA . GLU A 1 348 ? -14.555 -0.231 48.525 1.00 23.95 348 GLU A CA 1
ATOM 2694 C C . GLU A 1 348 ? -14.389 0.021 47.023 1.00 23.95 348 GLU A C 1
ATOM 2696 O O . GLU A 1 348 ? -14.546 -0.858 46.177 1.00 23.95 348 GLU A O 1
ATOM 2701 N N . SER A 1 349 ? -14.038 1.259 46.680 1.00 22.42 349 SER A N 1
ATOM 2702 C CA . SER A 1 349 ? -13.658 1.660 45.329 1.00 22.42 349 SER A CA 1
ATOM 2703 C C . SER A 1 349 ? -12.310 1.037 44.946 1.00 22.42 349 SER A C 1
ATOM 2705 O O . SER A 1 349 ? -11.246 1.615 45.191 1.00 22.42 349 SER A O 1
ATOM 2707 N N . VAL A 1 350 ? -12.325 -0.141 44.324 1.00 24.77 350 VAL A N 1
ATOM 2708 C CA . VAL A 1 350 ? -11.113 -0.742 43.756 1.00 24.77 350 VAL A CA 1
ATOM 2709 C C . VAL A 1 350 ? -10.896 -0.204 42.338 1.00 24.77 350 VAL A C 1
ATOM 2711 O O . VAL A 1 350 ? -11.314 -0.788 41.341 1.00 24.77 350 VAL A O 1
ATOM 2714 N N . VAL A 1 351 ? -10.186 0.920 42.236 1.00 22.77 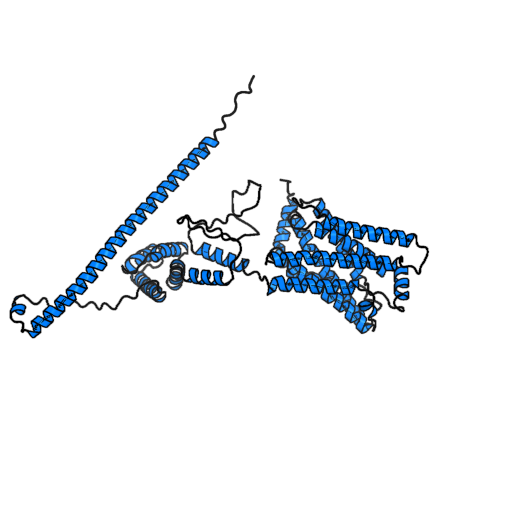351 VAL A N 1
ATOM 2715 C CA . VAL A 1 351 ? -9.637 1.425 40.967 1.00 22.77 351 VAL A CA 1
ATOM 2716 C C . VAL A 1 351 ? -8.494 0.500 40.523 1.00 22.77 351 VAL A C 1
ATOM 2718 O O . VAL A 1 351 ? -7.342 0.662 40.931 1.00 22.77 351 VAL A O 1
ATOM 2721 N N . MET A 1 352 ? -8.784 -0.494 39.679 1.00 23.45 352 MET A N 1
ATOM 2722 C CA . MET A 1 352 ? -7.750 -1.351 39.080 1.00 23.45 352 MET A CA 1
ATOM 2723 C C . MET A 1 352 ? -7.059 -0.628 37.918 1.00 23.45 352 MET A C 1
ATOM 2725 O O . MET A 1 352 ? -7.426 -0.746 36.751 1.00 23.45 352 MET A O 1
ATOM 2729 N N . LYS A 1 353 ? -5.984 0.097 38.243 1.00 22.73 353 LYS A N 1
ATOM 2730 C CA . LYS A 1 353 ? -4.964 0.510 37.271 1.00 22.73 353 LYS A CA 1
ATOM 2731 C C . LYS A 1 353 ? -4.388 -0.720 36.552 1.00 22.73 353 LYS A C 1
ATOM 2733 O O . LYS A 1 353 ? -3.700 -1.536 37.157 1.00 22.73 353 LYS A O 1
ATOM 2738 N N . LYS A 1 354 ? -4.627 -0.794 35.241 1.00 31.64 354 LYS A N 1
ATOM 2739 C CA . LYS A 1 354 ? -3.739 -1.292 34.169 1.00 31.64 354 LYS A CA 1
ATOM 2740 C C . LYS A 1 354 ? -2.613 -2.260 34.596 1.00 31.64 354 LYS A C 1
ATOM 2742 O O . LYS A 1 354 ? -1.441 -1.893 34.590 1.00 31.64 354 LYS A O 1
ATOM 2747 N N . LYS A 1 355 ? -2.966 -3.506 34.920 1.00 32.34 355 LYS A N 1
ATOM 2748 C CA . LYS A 1 355 ? -2.141 -4.733 34.814 1.00 32.34 355 LYS A CA 1
ATOM 2749 C C . LYS A 1 355 ? -2.920 -5.863 35.482 1.00 32.34 355 LYS A C 1
ATOM 2751 O O . LYS A 1 355 ? -3.158 -5.746 36.678 1.00 32.34 355 LYS A O 1
ATOM 2756 N N . LYS A 1 356 ? -3.211 -6.970 34.786 1.00 27.38 356 LYS A N 1
ATOM 2757 C CA . LYS A 1 356 ? -3.110 -8.318 35.383 1.00 27.38 356 LYS A CA 1
ATOM 2758 C C . LYS A 1 356 ? -3.283 -9.447 34.355 1.00 27.38 356 LYS A C 1
ATOM 2760 O O . LYS A 1 356 ? -4.236 -9.492 33.596 1.00 27.38 356 LYS A O 1
ATOM 2765 N N . SER A 1 357 ? -2.254 -10.292 34.373 1.00 32.03 357 SER A N 1
ATOM 2766 C CA . SER A 1 357 ? -2.001 -11.597 33.748 1.00 32.03 357 SER A CA 1
ATOM 2767 C C . SER A 1 357 ? -3.217 -12.490 33.438 1.00 32.03 357 SER A C 1
ATOM 2769 O O . SER A 1 357 ? -4.166 -12.550 34.214 1.00 32.03 357 SER A O 1
ATOM 2771 N N . SER A 1 358 ? -3.112 -13.301 32.375 1.00 32.56 358 SER A N 1
ATOM 2772 C CA . SER A 1 358 ? -4.072 -14.351 31.979 1.00 32.56 358 SER A CA 1
ATOM 2773 C C . SER A 1 358 ? -4.364 -15.400 33.067 1.00 32.56 358 SER A C 1
ATOM 2775 O O . SER A 1 358 ? -5.384 -16.084 33.011 1.00 32.56 358 SER A O 1
ATOM 2777 N N . GLN A 1 359 ? -3.526 -15.494 34.105 1.00 28.78 359 GLN A N 1
ATOM 2778 C CA . GLN A 1 359 ? -3.800 -16.295 35.305 1.00 28.78 359 GLN A CA 1
ATOM 2779 C C . GLN A 1 359 ? -5.016 -15.797 36.099 1.00 28.78 359 GLN A C 1
ATOM 2781 O O . GLN A 1 359 ? -5.718 -16.601 36.704 1.00 28.78 359 GLN A O 1
ATOM 2786 N N . SER A 1 360 ? -5.289 -14.489 36.093 1.00 35.06 360 SER A N 1
ATOM 2787 C CA . SER A 1 360 ? -6.398 -13.895 36.850 1.00 35.06 360 SER A CA 1
ATOM 2788 C C . SER A 1 360 ? -7.761 -14.230 36.241 1.00 35.06 360 SER A C 1
ATOM 2790 O O . SER A 1 360 ? -8.717 -14.433 36.978 1.00 35.06 360 SER A O 1
ATOM 2792 N N . LEU A 1 361 ? -7.830 -14.340 34.910 1.00 33.88 361 LEU A N 1
ATOM 2793 C CA . LEU A 1 361 ? -9.032 -14.731 34.167 1.00 33.88 361 LEU A CA 1
ATOM 2794 C C . LEU A 1 361 ? -9.378 -16.207 34.368 1.00 33.88 361 LEU A C 1
ATOM 2796 O O . LEU A 1 361 ? -10.536 -16.515 34.618 1.00 33.88 361 LEU A O 1
ATOM 2800 N N . ARG A 1 362 ? -8.385 -17.108 34.354 1.00 35.31 362 ARG A N 1
ATOM 2801 C CA . ARG A 1 362 ? -8.607 -18.531 34.682 1.00 35.31 362 ARG A CA 1
ATOM 2802 C C . ARG A 1 362 ? -9.120 -18.712 36.105 1.00 35.31 362 ARG A C 1
ATOM 2804 O O . ARG A 1 362 ? -10.061 -19.458 36.328 1.00 35.31 362 ARG A O 1
ATOM 2811 N N . HIS A 1 363 ? -8.561 -17.955 37.045 1.00 36.91 363 HIS A N 1
ATOM 2812 C CA . HIS A 1 363 ? -9.011 -17.973 38.432 1.00 36.91 363 HIS A CA 1
ATOM 2813 C C . HIS A 1 363 ? -10.429 -17.391 38.598 1.00 36.91 363 HIS A C 1
ATOM 2815 O O . HIS A 1 363 ? -11.155 -17.788 39.507 1.00 36.91 363 HIS A O 1
ATOM 2821 N N . LEU A 1 364 ? -10.833 -16.452 37.732 1.00 36.47 364 LEU A N 1
ATOM 2822 C CA . LEU A 1 364 ? -12.199 -15.928 37.688 1.00 36.47 364 LEU A CA 1
ATOM 2823 C C . LEU A 1 364 ? -13.170 -16.941 37.061 1.00 36.47 364 LEU A C 1
ATOM 2825 O O . LEU A 1 364 ? -14.266 -17.111 37.571 1.00 36.47 364 LEU A O 1
ATOM 2829 N N . GLN A 1 365 ? -12.755 -17.642 36.001 1.00 37.81 365 GLN A N 1
ATOM 2830 C CA . GLN A 1 365 ? -13.529 -18.713 35.362 1.00 37.81 365 GLN A CA 1
ATOM 2831 C C . GLN A 1 365 ? -13.750 -19.896 36.307 1.00 37.81 365 GLN A C 1
ATOM 2833 O O . GLN A 1 365 ? -14.867 -20.389 36.396 1.00 37.81 365 GLN A O 1
ATOM 2838 N N . GLU A 1 366 ? -12.726 -20.304 37.060 1.00 44.34 366 GLU A N 1
ATOM 2839 C CA . GLU A 1 366 ? -12.872 -21.312 38.119 1.00 44.34 366 GLU A CA 1
ATOM 2840 C C . GLU A 1 366 ? -13.820 -20.840 39.224 1.00 44.34 366 GLU A C 1
ATOM 2842 O O . GLU A 1 366 ? -14.625 -21.628 39.707 1.00 44.34 366 GLU A O 1
ATOM 2847 N N . LYS A 1 367 ? -13.787 -19.550 39.588 1.00 41.22 367 LYS A N 1
ATOM 2848 C CA . LYS A 1 367 ? -14.720 -18.984 40.572 1.00 41.22 367 LYS A CA 1
ATOM 2849 C C . LYS A 1 367 ? -16.163 -18.907 40.067 1.00 41.22 367 LYS A C 1
ATOM 2851 O O . LYS A 1 367 ? -17.063 -19.162 40.850 1.00 41.22 367 LYS A O 1
ATOM 2856 N N . ILE A 1 368 ? -16.382 -18.574 38.794 1.00 41.84 368 ILE A N 1
ATOM 2857 C CA . ILE A 1 368 ? -17.723 -18.514 38.183 1.00 41.84 368 ILE A CA 1
ATOM 2858 C C . ILE A 1 368 ? -18.290 -19.926 37.979 1.00 41.84 368 ILE A C 1
ATOM 2860 O O . ILE A 1 368 ? -19.472 -20.147 38.206 1.00 41.84 368 ILE A O 1
ATOM 2864 N N . ALA A 1 369 ? -17.453 -20.903 37.615 1.00 49.41 369 ALA A N 1
ATOM 2865 C CA . ALA A 1 369 ? -17.858 -22.309 37.535 1.00 49.41 369 ALA A CA 1
ATOM 2866 C C . ALA A 1 369 ? -18.205 -22.918 38.909 1.00 49.41 369 ALA A C 1
ATOM 2868 O O . ALA A 1 369 ? -18.892 -23.932 38.969 1.00 49.41 369 ALA A O 1
ATOM 2869 N N . GLN A 1 370 ? -17.732 -22.304 39.997 1.00 50.75 370 GLN A N 1
ATOM 2870 C CA . GLN A 1 370 ? -18.045 -22.668 41.383 1.00 50.75 370 GLN A CA 1
ATOM 2871 C C . GLN A 1 370 ? -19.169 -21.812 41.990 1.00 50.75 370 GLN A C 1
ATOM 2873 O O . GLN A 1 370 ? -19.442 -21.941 43.183 1.00 50.75 370 GLN A O 1
ATOM 2878 N N . ASP A 1 371 ? -19.808 -20.929 41.213 1.00 58.06 371 ASP A N 1
ATOM 2879 C CA . ASP A 1 371 ? -20.951 -20.156 41.694 1.00 58.06 371 ASP A CA 1
ATOM 2880 C C . ASP A 1 371 ? -22.156 -21.101 41.897 1.00 58.06 371 ASP A C 1
ATOM 2882 O O . ASP A 1 371 ? -22.577 -21.763 40.937 1.00 58.06 371 ASP A O 1
ATOM 2886 N N . PRO A 1 372 ? -22.728 -21.179 43.115 1.00 57.56 372 PRO A N 1
ATOM 2887 C CA . PRO A 1 372 ? -23.863 -22.049 43.415 1.00 57.56 372 PRO A CA 1
ATOM 2888 C C . PRO A 1 372 ? -25.035 -21.852 42.451 1.00 57.56 372 PRO A C 1
ATOM 2890 O O . PRO A 1 372 ? -25.667 -22.825 42.047 1.00 57.56 372 PRO A O 1
ATOM 2893 N N . ASN A 1 373 ? -25.284 -20.618 42.006 1.00 61.16 373 ASN A N 1
ATOM 2894 C CA . ASN A 1 373 ? -26.409 -20.301 41.124 1.00 61.16 373 ASN A CA 1
ATOM 2895 C C . ASN A 1 373 ? -26.220 -20.889 39.720 1.00 61.16 373 ASN A C 1
ATOM 2897 O O . ASN A 1 373 ? -27.170 -21.381 39.110 1.00 61.16 373 ASN A O 1
ATOM 2901 N N . VAL A 1 374 ? -24.979 -20.890 39.224 1.00 61.88 374 VAL A N 1
ATOM 2902 C CA . VAL A 1 374 ? -24.625 -21.460 37.915 1.00 61.88 374 VAL A CA 1
ATOM 2903 C C . VAL A 1 374 ? -24.751 -22.982 37.951 1.00 61.88 374 VAL A C 1
ATOM 2905 O O . VAL A 1 374 ? -25.297 -23.583 37.022 1.00 61.88 374 VAL A O 1
ATOM 2908 N N . MET A 1 375 ? -24.314 -23.608 39.046 1.00 64.12 375 MET A N 1
ATOM 2909 C CA . MET A 1 375 ? -24.433 -25.055 39.227 1.00 64.12 375 MET A CA 1
ATOM 2910 C C . MET A 1 375 ? -25.895 -25.504 39.375 1.00 64.12 375 MET A C 1
ATOM 2912 O O . MET A 1 375 ? -26.294 -26.485 38.746 1.00 64.12 375 MET A O 1
ATOM 2916 N N . VAL A 1 376 ? -26.718 -24.769 40.132 1.00 71.88 376 VAL A N 1
ATOM 2917 C CA . VAL A 1 376 ? -28.163 -25.036 40.268 1.00 71.88 376 VAL A CA 1
ATOM 2918 C C . VAL A 1 376 ? -28.864 -24.936 38.909 1.00 71.88 376 VAL A C 1
ATOM 2920 O O . VAL A 1 376 ? -29.641 -25.822 38.547 1.00 71.88 376 VAL A O 1
ATOM 2923 N N . HIS A 1 377 ? -28.544 -23.913 38.114 1.00 74.50 377 HIS A N 1
ATOM 2924 C CA . HIS A 1 377 ? -29.109 -23.731 36.776 1.00 74.50 377 HIS A CA 1
ATOM 2925 C C . HIS A 1 377 ? -28.735 -24.880 35.814 1.00 74.50 377 HIS A C 1
ATOM 2927 O O . HIS A 1 377 ? -29.559 -25.334 35.012 1.00 74.50 377 HIS A O 1
ATOM 2933 N N . GLU A 1 378 ? -27.506 -25.403 35.892 1.00 72.94 378 GLU A N 1
ATOM 2934 C CA . GLU A 1 378 ? -27.083 -26.566 35.099 1.00 72.94 378 GLU A CA 1
ATOM 2935 C C . GLU A 1 378 ? -27.799 -27.857 35.536 1.00 72.94 378 GLU A C 1
ATOM 2937 O O . GLU A 1 378 ? -28.220 -28.657 34.692 1.00 72.94 378 GLU A O 1
ATOM 2942 N N . VAL A 1 379 ? -27.975 -28.053 36.845 1.00 77.44 379 VAL A N 1
ATOM 2943 C CA . VAL A 1 379 ? -28.678 -29.210 37.418 1.00 77.44 379 VAL A CA 1
ATOM 2944 C C . VAL A 1 379 ? -30.162 -29.212 37.032 1.00 77.44 379 VAL A C 1
ATOM 2946 O O . VAL A 1 379 ? -30.677 -30.256 36.614 1.00 77.44 379 VAL A O 1
ATOM 2949 N N . LEU A 1 380 ? -30.832 -28.056 37.077 1.00 77.44 380 LEU A N 1
ATOM 2950 C CA . LEU A 1 380 ? -32.229 -27.902 36.652 1.00 77.44 380 LEU A CA 1
ATOM 2951 C C . LEU A 1 380 ? -32.414 -28.251 35.173 1.00 77.44 380 LEU A C 1
ATOM 2953 O O . LEU A 1 380 ? -33.263 -29.072 34.835 1.00 77.44 380 LEU A O 1
ATOM 2957 N N . ASN A 1 381 ? -31.558 -27.729 34.293 1.00 76.19 381 ASN A N 1
ATOM 2958 C CA . ASN A 1 381 ? -31.636 -28.022 32.858 1.00 76.19 381 ASN A CA 1
ATOM 2959 C C . ASN A 1 381 ? -31.362 -29.495 32.518 1.00 76.19 381 ASN A C 1
ATOM 2961 O O . ASN A 1 381 ? -31.863 -30.014 31.516 1.00 76.19 381 ASN A O 1
ATOM 2965 N N . LYS A 1 382 ? -30.567 -30.195 33.335 1.00 76.75 382 LYS A N 1
ATOM 2966 C CA . LYS A 1 382 ? -30.310 -31.630 33.149 1.00 76.75 382 LYS A CA 1
ATOM 2967 C C . LYS A 1 382 ? -31.482 -32.500 33.597 1.00 76.75 382 LYS A C 1
ATOM 2969 O O . LYS A 1 382 ? -31.743 -33.506 32.932 1.00 76.75 382 LYS A O 1
ATOM 2974 N N . THR A 1 383 ? -32.149 -32.128 34.690 1.00 77.94 383 THR A N 1
ATOM 2975 C CA . THR A 1 383 ? -33.174 -32.942 35.372 1.00 77.94 383 THR A CA 1
ATOM 2976 C C . THR A 1 383 ? -34.601 -32.632 34.922 1.00 77.94 383 THR A C 1
ATOM 2978 O O . THR A 1 383 ? -35.395 -33.557 34.770 1.00 77.94 383 THR A O 1
ATOM 2981 N N . LEU A 1 384 ? -34.912 -31.369 34.632 1.00 77.25 384 LEU A N 1
ATOM 2982 C CA . LEU A 1 384 ? -36.241 -30.879 34.256 1.00 77.25 384 LEU A CA 1
ATOM 2983 C C . LEU A 1 384 ? -36.212 -30.298 32.836 1.00 77.25 384 LEU A C 1
ATOM 2985 O O . LEU A 1 384 ? -36.351 -29.097 32.604 1.00 77.25 384 LEU A O 1
ATOM 2989 N N . ARG A 1 385 ? -35.974 -31.172 31.854 1.00 70.88 385 ARG A N 1
ATOM 2990 C CA . ARG A 1 385 ? -35.857 -30.770 30.445 1.00 70.88 385 ARG A CA 1
ATOM 2991 C C . ARG A 1 385 ? -37.205 -30.286 29.911 1.00 70.88 385 ARG A C 1
ATOM 2993 O O . ARG A 1 385 ? -38.161 -31.051 29.900 1.00 70.88 385 ARG A O 1
ATOM 3000 N N . GLY A 1 386 ? -37.242 -29.062 29.388 1.00 66.50 386 GLY A N 1
ATOM 3001 C CA . GLY A 1 386 ? -38.437 -28.486 28.759 1.00 66.50 386 GLY A CA 1
ATOM 3002 C C . GLY A 1 386 ? -39.199 -27.474 29.615 1.00 66.50 386 GLY A C 1
ATOM 3003 O O . GLY A 1 386 ? -40.255 -27.023 29.184 1.00 66.50 386 GLY A O 1
ATOM 3004 N N . LEU A 1 387 ? -38.674 -27.096 30.786 1.00 70.12 387 LEU A N 1
ATOM 3005 C CA . LEU A 1 387 ? -39.151 -25.916 31.510 1.00 70.12 387 LEU A CA 1
ATOM 3006 C C . LEU A 1 387 ? -38.879 -24.634 30.712 1.00 70.12 387 LEU A C 1
ATOM 3008 O O . LEU A 1 387 ? -37.839 -24.504 30.066 1.00 70.12 387 LEU A O 1
ATOM 3012 N N . ASP A 1 388 ? -39.812 -23.687 30.793 1.00 68.69 388 ASP A N 1
ATOM 3013 C CA . ASP A 1 388 ? -39.619 -22.324 30.296 1.00 68.69 388 ASP A CA 1
ATOM 3014 C C . ASP A 1 388 ? -38.501 -21.618 31.086 1.00 68.69 388 ASP A C 1
ATOM 3016 O O . ASP A 1 388 ? -38.357 -21.817 32.294 1.00 68.69 388 ASP A O 1
ATOM 3020 N N . GLU A 1 389 ? -37.727 -20.774 30.409 1.00 63.38 389 GLU A N 1
ATOM 3021 C CA . GLU A 1 389 ? -36.543 -20.088 30.945 1.00 63.38 389 GLU A CA 1
ATOM 3022 C C . GLU A 1 389 ? -36.914 -19.217 32.163 1.00 63.38 389 GLU A C 1
ATOM 3024 O O . GLU A 1 389 ? -36.205 -19.208 33.167 1.00 63.38 389 GLU A O 1
ATOM 3029 N N . ALA A 1 390 ? -38.106 -18.605 32.152 1.00 63.44 390 ALA A N 1
ATOM 3030 C CA . ALA A 1 390 ? -38.632 -17.839 33.286 1.00 63.44 390 ALA A CA 1
ATOM 3031 C C . ALA A 1 390 ? -38.944 -18.702 34.527 1.00 63.44 390 ALA A C 1
ATOM 3033 O O . ALA A 1 390 ? -38.800 -18.241 35.662 1.00 63.44 390 ALA A O 1
ATOM 3034 N N . LEU A 1 391 ? -39.372 -19.955 34.330 1.00 68.31 391 LEU A N 1
ATOM 3035 C CA . LEU A 1 391 ? -39.628 -20.893 35.429 1.00 68.31 391 LEU A CA 1
ATOM 3036 C C . LEU A 1 391 ? -38.308 -21.413 36.006 1.00 68.31 391 LEU A C 1
ATOM 3038 O O . LEU A 1 391 ? -38.202 -21.570 37.221 1.00 68.31 391 LEU A O 1
ATOM 3042 N N . VAL A 1 392 ? -37.296 -21.624 35.159 1.00 70.75 392 VAL A N 1
ATOM 3043 C CA . VAL A 1 392 ? -35.948 -22.019 35.594 1.00 70.75 392 VAL A CA 1
ATOM 3044 C C . VAL A 1 392 ? -35.320 -20.933 36.469 1.00 70.75 392 VAL A C 1
ATOM 3046 O O . VAL A 1 392 ? -34.867 -21.253 37.565 1.00 70.75 392 VAL A O 1
ATOM 3049 N N . ASP A 1 393 ? -35.363 -19.663 36.061 1.00 64.06 393 ASP A N 1
ATOM 3050 C CA . ASP A 1 393 ? -34.836 -18.539 36.855 1.00 64.06 393 ASP A CA 1
ATOM 3051 C C . ASP A 1 393 ? -35.510 -18.424 38.230 1.00 64.06 393 ASP A C 1
ATOM 3053 O O . ASP A 1 393 ? -34.853 -18.226 39.259 1.00 64.06 393 ASP A O 1
ATOM 3057 N N . TYR A 1 394 ? -36.832 -18.609 38.270 1.00 69.00 394 TYR A N 1
ATOM 3058 C CA . TYR A 1 394 ? -37.575 -18.625 39.525 1.00 69.00 394 TYR A CA 1
ATOM 3059 C C . TYR A 1 394 ? -37.150 -19.796 40.421 1.00 69.00 394 TYR A C 1
ATOM 3061 O O . TYR A 1 394 ? -36.902 -19.605 41.614 1.00 69.00 394 TYR A O 1
ATOM 3069 N N . MET A 1 395 ? -36.993 -20.994 39.855 1.00 70.31 395 MET A N 1
ATOM 3070 C CA . MET A 1 395 ? -36.529 -22.168 40.598 1.00 70.31 395 MET A CA 1
ATOM 3071 C C . MET A 1 395 ? -35.090 -22.015 41.094 1.00 70.31 395 MET A C 1
ATOM 3073 O O . MET A 1 395 ? -34.811 -22.418 42.221 1.00 70.31 395 MET A O 1
ATOM 3077 N N . VAL A 1 396 ? -34.195 -21.392 40.317 1.00 74.06 396 VAL A N 1
ATOM 3078 C CA . VAL A 1 396 ? -32.843 -21.047 40.783 1.00 74.06 396 VAL A CA 1
ATOM 3079 C C . VAL A 1 396 ? -32.951 -20.169 42.024 1.00 74.06 396 VAL A C 1
ATOM 3081 O O . VAL A 1 396 ? -32.378 -20.525 43.043 1.00 74.06 396 VAL A O 1
ATOM 3084 N N . SER A 1 397 ? -33.776 -19.117 42.006 1.00 69.69 397 SER A N 1
ATOM 3085 C CA . SER A 1 397 ? -33.934 -18.232 43.172 1.00 69.69 397 SER A CA 1
ATOM 3086 C C . SER A 1 397 ? -34.408 -18.944 44.451 1.00 69.69 397 SER A C 1
ATOM 3088 O O . SER A 1 397 ? -34.040 -18.535 45.549 1.00 69.69 397 SER A O 1
ATOM 3090 N N . ILE A 1 398 ? -35.195 -20.019 44.319 1.00 71.62 398 ILE A N 1
ATOM 3091 C CA . ILE A 1 398 ? -35.652 -20.842 45.450 1.00 71.62 398 ILE A CA 1
ATOM 3092 C C . ILE A 1 398 ? -34.541 -21.788 45.920 1.00 71.62 398 ILE A C 1
ATOM 3094 O O . ILE A 1 398 ? -34.342 -21.972 47.120 1.00 71.62 398 ILE A O 1
ATOM 3098 N N . LEU A 1 399 ? -33.829 -22.407 44.979 1.00 74.12 399 LEU A N 1
ATOM 3099 C CA . LEU A 1 399 ? -32.857 -23.465 45.253 1.00 74.12 399 LEU A CA 1
ATOM 3100 C C . LEU A 1 399 ? -31.470 -22.941 45.631 1.00 74.12 399 LEU A C 1
ATOM 3102 O O . LEU A 1 399 ? -30.717 -23.672 46.269 1.00 74.12 399 LEU A O 1
ATOM 3106 N N . SER A 1 400 ? -31.147 -21.689 45.305 1.00 67.00 400 SER A N 1
ATOM 3107 C CA . SER A 1 400 ? -29.914 -21.013 45.726 1.00 67.00 400 SER A CA 1
ATOM 3108 C C . SER A 1 400 ? -29.746 -20.956 47.248 1.00 67.00 400 SER A C 1
ATOM 3110 O O . SER A 1 400 ? -28.621 -21.001 47.738 1.00 67.00 400 SER A O 1
ATOM 3112 N N . ASP A 1 401 ? -30.858 -20.888 47.988 1.00 63.34 401 ASP A N 1
ATOM 3113 C CA . ASP A 1 401 ? -30.888 -20.798 49.456 1.00 63.34 401 ASP A CA 1
ATOM 3114 C C . ASP A 1 401 ? -31.333 -22.113 50.134 1.00 63.34 401 ASP A C 1
ATOM 3116 O O . ASP A 1 401 ? -31.514 -22.158 51.358 1.00 63.34 401 ASP A O 1
ATOM 3120 N N . TYR A 1 402 ? -31.542 -23.181 49.357 1.00 72.00 402 TYR A N 1
ATOM 3121 C CA . TYR A 1 402 ? -32.042 -24.460 49.855 1.00 72.00 402 TYR A CA 1
ATOM 3122 C C . TYR A 1 402 ? -30.903 -25.300 50.449 1.00 72.00 402 TYR A C 1
ATOM 3124 O O . TYR A 1 402 ? -29.974 -25.708 49.759 1.00 72.00 402 TYR A O 1
ATOM 3132 N N . ASP A 1 403 ? -30.990 -25.570 51.751 1.00 63.69 403 ASP A N 1
ATOM 3133 C CA . ASP A 1 403 ? -29.955 -26.235 52.556 1.00 63.69 403 ASP A CA 1
ATOM 3134 C C . ASP A 1 403 ? -30.209 -27.738 52.780 1.00 63.69 403 ASP A C 1
ATOM 3136 O O . ASP A 1 403 ? -29.421 -28.411 53.445 1.00 63.69 403 ASP A O 1
ATOM 3140 N N . GLY A 1 404 ? -31.297 -28.279 52.218 1.00 64.12 404 GLY A N 1
ATOM 3141 C CA . GLY A 1 404 ? -31.676 -29.686 52.361 1.00 64.12 404 GLY A CA 1
ATOM 3142 C C . GLY A 1 404 ? -32.335 -30.044 53.695 1.00 64.12 404 GLY A C 1
ATOM 3143 O O . GLY A 1 404 ? -32.454 -31.232 53.991 1.00 64.12 404 GLY A O 1
ATOM 3144 N N . SER A 1 405 ? -32.743 -29.055 54.499 1.00 61.97 405 SER A N 1
ATOM 3145 C CA . SER A 1 405 ? -33.408 -29.279 55.794 1.00 61.97 405 SER A CA 1
ATOM 3146 C C . SER A 1 405 ? -34.814 -29.886 55.680 1.00 61.97 405 SER A C 1
ATOM 3148 O O . SER A 1 405 ? -35.180 -30.712 56.515 1.00 61.97 405 SER A O 1
ATOM 3150 N N . ASP A 1 406 ? -35.556 -29.545 54.624 1.00 64.38 406 ASP A N 1
ATOM 3151 C CA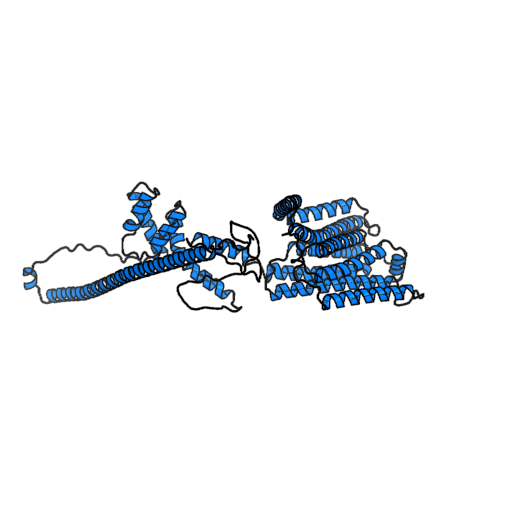 . ASP A 1 406 ? -36.907 -30.050 54.339 1.00 64.38 406 ASP A CA 1
ATOM 3152 C C . ASP A 1 406 ? -36.922 -30.876 53.043 1.00 64.38 406 ASP A C 1
ATOM 3154 O O . ASP A 1 406 ? -36.132 -30.579 52.149 1.00 64.38 406 ASP A O 1
ATOM 3158 N N . PRO A 1 407 ? -37.792 -31.889 52.865 1.00 69.50 407 PRO A N 1
ATOM 3159 C CA . PRO A 1 407 ? -37.874 -32.656 51.621 1.00 69.50 407 PRO A CA 1
ATOM 3160 C C . PRO A 1 407 ? -38.119 -31.759 50.400 1.00 69.50 407 PRO A C 1
ATOM 3162 O O . PRO A 1 407 ? -39.064 -30.977 50.367 1.00 69.50 407 PRO A O 1
ATOM 3165 N N . LEU A 1 408 ? -37.303 -31.908 49.349 1.00 72.38 408 LEU A N 1
ATOM 3166 C CA . LEU A 1 408 ? -37.399 -31.079 48.135 1.00 72.38 408 LEU A CA 1
ATOM 3167 C C . LEU A 1 408 ? -38.774 -31.182 47.450 1.00 72.38 408 LEU A C 1
ATOM 3169 O O . LEU A 1 408 ? -39.219 -30.258 46.768 1.00 72.38 408 LEU A O 1
ATOM 3173 N N . VAL A 1 409 ? -39.440 -32.316 47.666 1.00 73.06 409 VAL A N 1
ATOM 3174 C CA . VAL A 1 409 ? -40.814 -32.596 47.248 1.00 73.06 409 VAL A CA 1
ATOM 3175 C C . VAL A 1 409 ? -41.787 -31.533 47.764 1.00 73.06 409 VAL A C 1
ATOM 3177 O O . VAL A 1 409 ? -42.583 -31.030 46.980 1.00 73.06 409 VAL A O 1
ATOM 3180 N N . ASP A 1 410 ? -41.677 -31.111 49.023 1.00 71.00 410 ASP A N 1
ATOM 3181 C CA . ASP A 1 410 ? -42.647 -30.196 49.640 1.00 71.00 410 ASP A CA 1
ATOM 3182 C C . ASP A 1 410 ? -42.548 -28.766 49.080 1.00 71.00 410 ASP A C 1
ATOM 3184 O O . ASP A 1 410 ? -43.525 -28.017 49.079 1.00 71.00 410 ASP A O 1
ATOM 3188 N N . THR A 1 411 ? -41.381 -28.401 48.543 1.00 73.25 411 THR A N 1
ATOM 3189 C CA . THR A 1 411 ? -41.113 -27.069 47.983 1.00 73.25 411 THR A CA 1
ATOM 3190 C C . THR A 1 411 ? -41.342 -27.016 46.472 1.00 73.25 411 THR A C 1
ATOM 3192 O O . THR A 1 411 ? -41.904 -26.046 45.963 1.00 73.25 411 THR A O 1
ATOM 3195 N N . ILE A 1 412 ? -40.905 -28.043 45.735 1.00 79.56 412 ILE A N 1
ATOM 3196 C CA . ILE A 1 412 ? -40.859 -28.016 44.264 1.00 79.56 412 ILE A CA 1
ATOM 3197 C C . ILE A 1 412 ? -42.032 -28.768 43.620 1.00 79.56 412 ILE A C 1
ATOM 3199 O O . ILE A 1 412 ? -42.508 -28.339 42.568 1.00 79.56 412 ILE A O 1
ATOM 3203 N N . ALA A 1 413 ? -42.565 -29.835 44.229 1.00 75.88 413 ALA A N 1
ATOM 3204 C CA . ALA A 1 413 ? -43.657 -30.603 43.618 1.00 75.88 413 ALA A CA 1
ATOM 3205 C C . ALA A 1 413 ? -44.946 -29.776 43.408 1.00 75.88 413 ALA A C 1
ATOM 3207 O O . ALA A 1 413 ? -45.508 -29.849 42.310 1.00 75.88 413 ALA A O 1
ATOM 3208 N N . PRO A 1 414 ? -45.383 -28.906 44.348 1.00 77.94 414 PRO A N 1
ATOM 3209 C CA . PRO A 1 414 ? -46.529 -28.019 44.118 1.00 77.94 414 PRO A CA 1
ATOM 3210 C C . PRO A 1 414 ? -46.313 -27.050 42.943 1.00 77.94 414 PRO A C 1
ATOM 3212 O O . PRO A 1 414 ? -47.257 -26.682 42.240 1.00 77.94 414 PRO A O 1
ATOM 3215 N N . PHE A 1 415 ? -45.063 -26.647 42.700 1.00 78.88 415 PHE A N 1
ATOM 3216 C CA . PHE A 1 415 ? -44.699 -25.765 41.594 1.00 78.88 415 PHE A CA 1
ATOM 3217 C C . PHE A 1 415 ? -44.717 -26.495 40.243 1.00 78.88 415 PHE A C 1
ATOM 3219 O O . PHE A 1 415 ? -45.239 -25.965 39.263 1.00 78.88 415 PHE A O 1
ATOM 3226 N N . LEU A 1 416 ? -44.224 -27.736 40.182 1.00 79.25 416 LEU A N 1
ATOM 3227 C CA . LEU A 1 416 ? -44.280 -28.556 38.963 1.00 79.25 416 LEU A CA 1
ATOM 3228 C C . LEU A 1 416 ? -45.726 -28.872 38.544 1.00 79.25 416 LEU A C 1
ATOM 3230 O O . LEU A 1 416 ? -46.035 -28.853 37.354 1.00 79.25 416 LEU A O 1
ATOM 3234 N N . LEU A 1 417 ? -46.612 -29.091 39.520 1.00 79.12 417 LEU A N 1
ATOM 3235 C CA . LEU A 1 417 ? -48.040 -29.315 39.275 1.00 79.12 417 LEU A CA 1
ATOM 3236 C C . LEU A 1 417 ? -48.758 -28.029 38.833 1.00 79.12 417 LEU A C 1
ATOM 3238 O O . LEU A 1 417 ? -49.520 -28.035 37.872 1.00 79.12 417 LEU A O 1
ATOM 3242 N N . SER A 1 418 ? -48.504 -26.899 39.502 1.00 77.06 418 SER A N 1
ATOM 3243 C CA . SER A 1 418 ? -49.168 -25.622 39.173 1.00 77.06 418 SER A CA 1
ATOM 3244 C C . SER A 1 418 ? -48.667 -24.970 37.882 1.00 77.06 418 SER A C 1
ATOM 3246 O O . SER A 1 418 ? -49.424 -24.245 37.239 1.00 77.06 418 SER A O 1
ATOM 3248 N N . SER A 1 419 ? -47.424 -25.240 37.475 1.00 74.81 419 SER A N 1
ATOM 3249 C CA . SER A 1 419 ? -46.869 -24.782 36.193 1.00 74.81 419 SER A CA 1
ATOM 3250 C C . SER A 1 419 ? -47.350 -25.599 34.986 1.00 74.81 419 SER A C 1
ATOM 3252 O O . SER A 1 419 ? -47.076 -25.210 33.852 1.00 74.81 419 SER A O 1
ATOM 3254 N N . GLY A 1 420 ? -48.069 -26.709 35.203 1.00 75.44 420 GLY A N 1
ATOM 3255 C CA . GLY A 1 420 ? -48.491 -27.618 34.134 1.00 75.44 420 GLY A CA 1
ATOM 3256 C C . GLY A 1 420 ? -47.340 -28.432 33.534 1.00 75.44 420 GLY A C 1
ATOM 3257 O O . GLY A 1 420 ? -47.467 -28.942 32.423 1.00 75.44 420 GLY A O 1
ATOM 3258 N N . PHE A 1 421 ? -46.205 -28.536 34.237 1.00 78.06 421 PHE A N 1
ATOM 3259 C CA . PHE A 1 421 ? -45.067 -29.352 33.804 1.00 78.06 421 PHE A CA 1
ATOM 3260 C C . PHE A 1 421 ? -45.361 -30.855 33.940 1.00 78.06 421 PHE A C 1
ATOM 3262 O O . PHE A 1 421 ? -44.881 -31.660 33.145 1.00 78.06 421 PHE A O 1
ATOM 3269 N N . THR A 1 422 ? -46.167 -31.231 34.934 1.00 78.38 422 THR A N 1
ATOM 3270 C CA . THR A 1 422 ? -46.707 -32.583 35.114 1.00 78.38 422 THR A CA 1
ATOM 3271 C C . THR A 1 422 ? -48.107 -32.495 35.712 1.00 78.38 422 THR A C 1
ATOM 3273 O O . THR A 1 422 ? -48.351 -31.651 36.570 1.00 78.38 422 THR A O 1
ATOM 3276 N N . ASP A 1 423 ? -49.007 -33.378 35.283 1.00 78.12 423 ASP A N 1
ATOM 3277 C CA . ASP A 1 423 ? -50.372 -33.483 35.817 1.00 78.12 423 ASP A CA 1
ATOM 3278 C C . ASP A 1 423 ? -50.492 -34.564 36.912 1.00 78.12 423 ASP A C 1
ATOM 3280 O O . ASP A 1 423 ? -51.526 -34.673 37.572 1.00 78.12 423 ASP A O 1
ATOM 3284 N N . ASP A 1 424 ? -49.441 -35.372 37.109 1.00 82.75 424 ASP A N 1
ATOM 3285 C CA . ASP A 1 424 ? -49.396 -36.456 38.094 1.00 82.75 424 ASP A CA 1
ATOM 3286 C C . ASP A 1 424 ? -48.448 -36.121 39.258 1.00 82.75 424 ASP A C 1
ATOM 3288 O O . ASP A 1 424 ? -47.255 -35.850 39.080 1.00 82.75 424 ASP A O 1
ATOM 3292 N N . GLU A 1 425 ? -48.991 -36.187 40.474 1.00 77.19 425 GLU A N 1
ATOM 3293 C CA . GLU A 1 425 ? -48.286 -35.991 41.744 1.00 77.19 425 GLU A CA 1
ATOM 3294 C C . GLU A 1 425 ? -47.193 -37.053 41.945 1.00 77.19 425 GLU A C 1
ATOM 3296 O O . GLU A 1 425 ? -46.118 -36.769 42.481 1.00 77.19 425 GLU A O 1
ATOM 3301 N N . SER A 1 426 ? -47.411 -38.270 41.435 1.00 76.38 426 SER A N 1
ATOM 3302 C CA . SER A 1 426 ? -46.415 -39.343 41.500 1.00 76.38 426 SER A CA 1
ATOM 3303 C C . SER A 1 426 ? -45.186 -39.050 40.628 1.00 76.38 426 SER A C 1
ATOM 3305 O O . SER A 1 426 ? -44.051 -39.367 41.002 1.00 76.38 426 SER A O 1
ATOM 3307 N N . GLU A 1 427 ? -45.391 -38.383 39.493 1.00 79.38 427 GLU A N 1
ATOM 3308 C CA . GLU A 1 427 ? -44.338 -38.002 38.558 1.00 79.38 427 GLU A CA 1
ATOM 3309 C C . GLU A 1 427 ? -43.583 -36.755 39.044 1.00 79.38 427 GLU A C 1
ATOM 3311 O O . GLU A 1 427 ? -42.349 -36.735 39.003 1.00 79.38 427 GLU A O 1
ATOM 3316 N N . ALA A 1 428 ? -44.289 -35.781 39.631 1.00 77.69 428 ALA A N 1
ATOM 3317 C CA . ALA A 1 428 ? -43.681 -34.630 40.307 1.00 77.69 428 ALA A CA 1
ATOM 3318 C C . ALA A 1 428 ? -42.698 -35.072 41.407 1.00 77.69 428 ALA A C 1
ATOM 3320 O O . ALA A 1 428 ? -41.553 -34.616 41.452 1.00 77.69 428 ALA A O 1
ATOM 3321 N N . ASN A 1 429 ? -43.092 -36.051 42.227 1.00 80.31 429 ASN A N 1
ATOM 3322 C CA . ASN A 1 429 ? -42.250 -36.593 43.297 1.00 80.31 429 ASN A CA 1
ATOM 3323 C C . ASN A 1 429 ? -40.997 -37.304 42.765 1.00 80.31 429 ASN A C 1
ATOM 3325 O O . ASN A 1 429 ? -39.926 -37.234 43.379 1.00 80.31 429 ASN A O 1
ATOM 3329 N N . ARG A 1 430 ? -41.091 -37.961 41.601 1.00 79.56 430 ARG A N 1
ATOM 3330 C CA . ARG A 1 430 ? -39.933 -38.581 40.934 1.00 79.56 430 ARG A CA 1
ATOM 3331 C C . ARG A 1 430 ? -38.959 -37.532 40.407 1.00 79.56 430 ARG A C 1
ATOM 3333 O O . ARG A 1 430 ? -37.752 -37.705 40.577 1.00 79.56 430 ARG A O 1
ATOM 3340 N N . TYR A 1 431 ? -39.462 -36.449 39.819 1.00 82.06 431 TYR A N 1
ATOM 3341 C CA . TYR A 1 431 ? -38.632 -35.333 39.371 1.00 82.06 431 TYR A CA 1
ATOM 3342 C C . TYR A 1 431 ? -37.930 -34.632 40.536 1.00 82.06 431 TYR A C 1
ATOM 3344 O O . TYR A 1 431 ? -36.723 -34.410 40.462 1.00 82.06 431 TYR A O 1
ATOM 3352 N N . CYS A 1 432 ? -38.631 -34.379 41.644 1.00 81.50 432 CYS A N 1
ATOM 3353 C CA . CYS A 1 432 ? -38.025 -33.841 42.864 1.00 81.50 432 CYS A CA 1
ATOM 3354 C C . CYS A 1 432 ? -36.944 -34.775 43.429 1.00 81.50 432 CYS A C 1
ATOM 3356 O O . CYS A 1 432 ? -35.864 -34.314 43.785 1.00 81.50 432 CYS A O 1
ATOM 3358 N N . SER A 1 433 ? -37.183 -36.089 43.439 1.00 80.12 433 SER A N 1
ATOM 3359 C CA . SER A 1 433 ? -36.187 -37.073 43.896 1.00 80.12 433 SER A CA 1
ATOM 3360 C C . SER A 1 433 ? -34.943 -37.095 42.995 1.00 80.12 433 SER A C 1
ATOM 3362 O O . SER A 1 433 ? -33.813 -37.136 43.481 1.00 80.12 433 SER A O 1
ATOM 3364 N N . SER A 1 434 ? -35.135 -37.022 41.672 1.00 82.06 434 SER A N 1
ATOM 3365 C CA . SER A 1 434 ? -34.036 -36.942 40.701 1.00 82.06 434 SER A CA 1
ATOM 3366 C C . SER A 1 434 ? -33.264 -35.625 40.799 1.00 82.06 434 SER A C 1
ATOM 3368 O O . SER A 1 434 ? -32.048 -35.622 40.614 1.00 82.06 434 SER A O 1
ATOM 3370 N N . LEU A 1 435 ? -33.957 -34.517 41.067 1.00 83.31 435 LEU A N 1
ATOM 3371 C CA . LEU A 1 435 ? -33.357 -33.201 41.263 1.00 83.31 435 LEU A CA 1
ATOM 3372 C C . LEU A 1 435 ? -32.515 -33.176 42.542 1.00 83.31 435 LEU A C 1
ATOM 3374 O O . LEU A 1 435 ? -31.372 -32.734 42.507 1.00 83.31 435 LEU A O 1
ATOM 3378 N N . GLN A 1 436 ? -33.034 -33.733 43.637 1.00 80.75 436 GLN A N 1
ATOM 3379 C CA . GLN A 1 436 ? -32.316 -33.825 44.906 1.00 80.75 436 GLN A CA 1
ATOM 3380 C C . GLN A 1 436 ? -31.035 -34.660 44.778 1.00 80.75 436 GLN A C 1
ATOM 3382 O O . GLN A 1 436 ? -29.981 -34.228 45.241 1.00 80.75 436 GLN A O 1
ATOM 3387 N N . ALA A 1 437 ? -31.097 -35.805 44.089 1.00 79.06 437 ALA A N 1
ATOM 3388 C CA . ALA A 1 437 ? -29.919 -36.627 43.809 1.00 79.06 437 ALA A CA 1
ATOM 3389 C C . ALA A 1 437 ? -28.884 -35.881 42.946 1.00 79.06 437 ALA A C 1
ATOM 3391 O O . ALA A 1 437 ? -27.698 -35.884 43.260 1.00 79.06 437 ALA A O 1
ATOM 3392 N N . ALA A 1 438 ? -29.324 -35.171 41.902 1.00 79.69 438 ALA A N 1
ATOM 3393 C CA . ALA A 1 438 ? -28.424 -34.397 41.047 1.00 79.69 438 ALA A CA 1
ATOM 3394 C C . ALA A 1 438 ? -27.789 -33.195 41.775 1.00 79.69 438 ALA A C 1
ATOM 3396 O O . ALA A 1 438 ? -26.640 -32.848 41.503 1.00 79.69 438 ALA A O 1
ATOM 3397 N N . MET A 1 439 ? -28.507 -32.574 42.716 1.00 76.38 439 MET A N 1
ATOM 3398 C CA . MET A 1 439 ? -27.967 -31.519 43.581 1.00 76.38 439 MET A CA 1
ATOM 3399 C C . MET A 1 439 ? -26.950 -32.071 44.593 1.00 76.38 439 MET A C 1
ATOM 3401 O O . MET A 1 439 ? -25.943 -31.415 44.859 1.00 76.38 439 MET A O 1
ATOM 3405 N N . GLN A 1 440 ? -27.161 -33.283 45.117 1.00 78.88 440 GLN A N 1
ATOM 3406 C CA . GLN A 1 440 ? -26.180 -33.978 45.962 1.00 78.88 440 GLN A CA 1
ATOM 3407 C C . GLN A 1 440 ? -24.917 -34.357 45.173 1.00 78.88 440 GLN A C 1
ATOM 3409 O O . GLN A 1 440 ? -23.810 -34.080 45.635 1.00 78.88 440 GLN A O 1
ATOM 3414 N N . ASP A 1 441 ? -25.063 -34.897 43.959 1.00 76.00 441 ASP A N 1
ATOM 3415 C CA . ASP A 1 441 ? -23.937 -35.231 43.071 1.00 76.00 441 ASP A CA 1
ATOM 3416 C C . ASP A 1 441 ? -23.126 -33.990 42.657 1.00 76.00 441 ASP A C 1
ATOM 3418 O O . ASP A 1 441 ? -21.907 -34.059 42.494 1.00 76.00 441 ASP A O 1
ATOM 3422 N N . ALA A 1 442 ? -23.788 -32.836 42.517 1.00 72.25 442 ALA A N 1
ATOM 3423 C CA . ALA A 1 442 ? -23.149 -31.550 42.238 1.00 72.25 442 ALA A CA 1
ATOM 3424 C C . ALA A 1 442 ? -22.486 -30.905 43.474 1.00 72.25 442 ALA A C 1
ATOM 3426 O O . ALA A 1 442 ? -21.877 -29.843 43.347 1.00 72.25 442 ALA A O 1
ATOM 3427 N N . GLY A 1 443 ? -22.596 -31.518 44.660 1.00 72.06 443 GLY A N 1
ATOM 3428 C CA . GLY A 1 443 ? -22.051 -30.988 45.915 1.00 72.06 443 GLY A CA 1
ATOM 3429 C C . GLY A 1 443 ? -22.811 -29.783 46.479 1.00 72.06 443 GLY A C 1
ATOM 3430 O O . GLY A 1 443 ? -22.284 -29.091 47.348 1.00 72.06 443 GLY A O 1
ATOM 3431 N N . LEU A 1 444 ? -24.032 -29.526 45.995 1.00 71.38 444 LEU A N 1
ATOM 3432 C CA . LEU A 1 444 ? -24.892 -28.422 46.441 1.00 71.38 444 LEU A CA 1
ATOM 3433 C C . LEU A 1 444 ? -25.677 -28.767 47.717 1.00 71.38 444 LEU A C 1
ATOM 3435 O O . LEU A 1 444 ? -26.120 -27.867 48.421 1.00 71.38 444 LEU A O 1
ATOM 3439 N N . LEU A 1 445 ? -25.834 -30.059 48.028 1.00 70.44 445 LEU A N 1
ATOM 3440 C CA . LEU A 1 445 ? -26.517 -30.557 49.225 1.00 70.44 445 LEU A CA 1
ATOM 3441 C C . LEU A 1 445 ? -25.638 -31.559 49.975 1.00 70.44 445 LEU A C 1
ATOM 3443 O O . LEU A 1 445 ? -24.949 -32.376 49.364 1.00 70.44 445 LEU A O 1
ATOM 3447 N N . ALA A 1 446 ? -25.698 -31.534 51.308 1.00 59.28 446 ALA A N 1
ATOM 3448 C CA . ALA A 1 446 ? -25.053 -32.551 52.132 1.00 59.28 446 ALA A CA 1
ATOM 3449 C C . ALA A 1 446 ? -25.733 -33.917 51.921 1.00 59.28 446 ALA A C 1
ATOM 3451 O O . ALA A 1 446 ? -26.961 -34.014 51.854 1.00 59.28 446 ALA A O 1
ATOM 3452 N N . THR A 1 447 ? -24.945 -34.990 51.828 1.00 49.72 447 THR A N 1
ATOM 3453 C CA . THR A 1 447 ? -25.477 -36.355 51.798 1.00 49.72 447 THR A CA 1
ATOM 3454 C C . THR A 1 447 ? -26.090 -36.681 53.158 1.00 49.72 447 THR A C 1
ATOM 3456 O O . THR A 1 447 ? -25.420 -36.607 54.188 1.00 49.72 447 THR A O 1
ATOM 3459 N N . ALA A 1 448 ? -27.381 -37.020 53.177 1.00 46.75 448 ALA A N 1
ATOM 3460 C CA . ALA A 1 448 ? -28.032 -37.491 54.391 1.00 46.75 448 ALA A CA 1
ATOM 3461 C C . ALA A 1 448 ? -27.311 -38.760 54.875 1.00 46.75 448 ALA A C 1
ATOM 3463 O O . ALA A 1 448 ? -27.177 -39.729 54.126 1.00 46.75 448 ALA A O 1
ATOM 3464 N N . ALA A 1 449 ? -26.816 -38.743 56.114 1.00 36.09 449 ALA A N 1
ATOM 3465 C CA . ALA A 1 449 ? -26.391 -39.963 56.781 1.00 36.09 449 ALA A CA 1
ATOM 3466 C C . ALA A 1 449 ? -27.606 -40.897 56.883 1.00 36.09 449 ALA A C 1
ATOM 3468 O O . ALA A 1 449 ? -28.715 -40.440 57.148 1.00 36.09 449 ALA A O 1
ATOM 3469 N N . ASP A 1 450 ? -27.383 -42.182 56.620 1.00 33.81 450 ASP A N 1
ATOM 3470 C CA . ASP A 1 450 ? -28.378 -43.254 56.610 1.00 33.81 450 ASP A CA 1
ATOM 3471 C C . ASP A 1 450 ? -29.039 -43.418 57.995 1.00 33.81 450 ASP A C 1
ATOM 3473 O O . ASP A 1 450 ? -28.671 -44.282 58.790 1.00 33.81 450 ASP A O 1
ATOM 3477 N N . ASP A 1 451 ? -30.003 -42.552 58.316 1.00 38.12 451 ASP A N 1
ATOM 3478 C CA . ASP A 1 451 ? -30.848 -42.671 59.500 1.00 38.12 451 ASP A CA 1
ATOM 3479 C C . ASP A 1 451 ? -31.933 -43.708 59.207 1.00 38.12 451 ASP A C 1
ATOM 3481 O O . ASP A 1 451 ? -33.095 -43.420 58.903 1.00 38.12 451 ASP A O 1
ATOM 3485 N N . THR A 1 452 ? -31.538 -44.975 59.323 1.00 30.44 452 THR A N 1
ATOM 3486 C CA . THR A 1 452 ? -32.479 -46.080 59.469 1.00 30.44 452 THR A CA 1
ATOM 3487 C C . THR A 1 452 ? -33.348 -45.787 60.690 1.00 30.44 452 THR A C 1
ATOM 3489 O O . THR A 1 452 ? -32.906 -45.891 61.836 1.00 30.44 452 THR A O 1
ATOM 3492 N N . PHE A 1 453 ? -34.601 -45.406 60.443 1.00 35.81 453 PHE A N 1
ATOM 3493 C CA . PHE A 1 453 ? -35.626 -45.169 61.453 1.00 35.81 453 PHE A CA 1
ATOM 3494 C C . PHE A 1 453 ? -35.778 -46.407 62.354 1.00 35.81 453 PHE A C 1
ATOM 3496 O O . PHE A 1 453 ? -36.524 -47.343 62.056 1.00 35.81 453 PHE A O 1
ATOM 3503 N N . LYS A 1 454 ? -35.061 -46.442 63.483 1.00 34.88 454 LYS A N 1
ATOM 3504 C CA . LYS A 1 454 ? -35.304 -47.418 64.547 1.00 34.88 454 LYS A CA 1
ATOM 3505 C C . LYS A 1 454 ? -36.536 -46.971 65.314 1.00 34.88 454 LYS A C 1
ATOM 3507 O O . LYS A 1 454 ? -36.464 -46.143 66.220 1.00 34.88 454 LYS A O 1
ATOM 3512 N N . LYS A 1 455 ? -37.674 -47.551 64.941 1.00 32.59 455 LYS A N 1
ATOM 3513 C CA . LYS A 1 455 ? -38.891 -47.541 65.749 1.00 32.59 455 LYS A CA 1
ATOM 3514 C C . LYS A 1 455 ? -38.519 -47.975 67.174 1.00 32.59 455 LYS A C 1
ATOM 3516 O O . LYS A 1 455 ? -37.953 -49.051 67.358 1.00 32.59 455 LYS A O 1
ATOM 3521 N N . LEU A 1 456 ? -38.773 -47.113 68.161 1.00 32.19 456 LEU A N 1
ATOM 3522 C CA . LEU A 1 456 ? -38.618 -47.463 69.572 1.00 32.19 456 LEU A CA 1
ATOM 3523 C C . LEU A 1 456 ? -39.638 -48.555 69.900 1.00 32.19 456 LEU A C 1
ATOM 3525 O O . LEU A 1 456 ? -40.804 -48.258 70.158 1.00 32.19 456 LEU A O 1
ATOM 3529 N N . ASP A 1 457 ? -39.194 -49.805 69.898 1.00 39.06 457 ASP A N 1
ATOM 3530 C CA . ASP A 1 457 ? -39.903 -50.866 70.588 1.00 39.06 457 ASP A CA 1
ATOM 3531 C C . ASP A 1 457 ? -39.395 -50.943 72.032 1.00 39.06 457 ASP A C 1
ATOM 3533 O O . ASP A 1 457 ? -38.194 -50.935 72.307 1.00 39.06 457 ASP A O 1
ATOM 3537 N N . VAL A 1 458 ? -40.368 -51.078 72.932 1.00 42.53 458 VAL A N 1
ATOM 3538 C CA . VAL A 1 458 ? -40.260 -51.395 74.360 1.00 42.53 458 VAL A CA 1
ATOM 3539 C C . VAL A 1 458 ? -39.995 -50.207 75.299 1.00 42.53 458 VAL A C 1
ATOM 3541 O O . VAL A 1 458 ? -38.873 -49.886 75.680 1.00 42.53 458 VAL A O 1
ATOM 3544 N N . VAL A 1 459 ? -41.094 -49.625 75.789 1.00 41.59 459 VAL A N 1
ATOM 3545 C CA . VAL A 1 459 ? -41.133 -48.939 77.088 1.00 41.59 459 VAL A CA 1
ATOM 3546 C C . VAL A 1 459 ? -41.138 -50.028 78.166 1.00 41.59 459 VAL A C 1
ATOM 3548 O O . VAL A 1 459 ? -42.175 -50.639 78.416 1.00 41.59 459 VAL A O 1
ATOM 3551 N N . GLN A 1 460 ? -39.985 -50.320 78.771 1.00 47.53 460 GLN A N 1
ATOM 3552 C CA . GLN A 1 460 ? -39.935 -51.147 79.984 1.00 47.53 460 GLN A CA 1
ATOM 3553 C C . GLN A 1 460 ? -40.458 -50.338 81.176 1.00 47.53 460 GLN A C 1
ATOM 3555 O O . GLN A 1 460 ? -40.119 -49.162 81.337 1.00 47.53 460 GLN A O 1
ATOM 3560 N N . SER A 1 461 ? -41.322 -50.950 81.988 1.00 49.22 461 SER A N 1
ATOM 3561 C CA . SER A 1 461 ? -41.931 -50.301 83.150 1.00 49.22 461 SER A CA 1
ATOM 3562 C C . SER A 1 461 ? -40.912 -50.150 84.290 1.00 49.22 461 SER A C 1
ATOM 3564 O O . SER A 1 461 ? -39.934 -50.891 84.386 1.00 49.22 461 SER A O 1
ATOM 3566 N N . MET A 1 462 ? -41.141 -49.187 85.189 1.00 42.28 462 MET A N 1
ATOM 3567 C CA . MET A 1 462 ? -40.269 -48.904 86.343 1.00 42.28 462 MET A CA 1
ATOM 3568 C C . MET A 1 462 ? -40.033 -50.104 87.282 1.00 42.28 462 MET A C 1
ATOM 3570 O O . MET A 1 462 ? -39.071 -50.078 88.046 1.00 42.28 462 MET A O 1
ATOM 3574 N N . GLU A 1 463 ? -40.859 -51.152 87.232 1.00 46.25 463 GLU A N 1
ATOM 3575 C CA . GLU A 1 463 ? -40.676 -52.371 88.037 1.00 46.25 463 GLU A CA 1
ATOM 3576 C C . GLU A 1 463 ? -39.568 -53.296 87.510 1.00 46.25 463 GLU A C 1
ATOM 3578 O O . GLU A 1 463 ? -38.983 -54.047 88.293 1.00 46.25 463 GLU A O 1
ATOM 3583 N N . ASP A 1 464 ? -39.217 -53.214 86.223 1.00 48.72 464 ASP A N 1
ATOM 3584 C CA . ASP A 1 464 ? -38.101 -53.987 85.656 1.00 48.72 464 ASP A CA 1
ATOM 3585 C C . ASP A 1 464 ? -36.741 -53.383 86.053 1.00 48.72 464 ASP A C 1
ATOM 3587 O O . ASP A 1 464 ? -35.743 -54.089 86.196 1.00 48.72 464 ASP A O 1
ATOM 3591 N N . MET A 1 465 ? -36.710 -52.074 86.328 1.00 44.78 465 MET A N 1
ATOM 3592 C CA . MET A 1 465 ? -35.498 -51.326 86.681 1.00 44.78 465 MET A CA 1
ATOM 3593 C C . MET A 1 465 ? -34.993 -51.631 88.100 1.00 44.78 465 MET A C 1
ATOM 3595 O O . MET A 1 465 ? -33.801 -51.502 88.365 1.00 44.78 465 MET A O 1
ATOM 3599 N N . SER A 1 466 ? -35.867 -52.082 89.011 1.00 48.50 466 SER A N 1
ATOM 3600 C CA . SER A 1 466 ? -35.473 -52.437 90.384 1.00 48.50 466 SER A CA 1
ATOM 3601 C C . SER A 1 466 ? -34.920 -53.861 90.518 1.00 48.50 466 SER A C 1
ATOM 3603 O O . SER A 1 466 ? -34.505 -54.248 91.610 1.00 48.50 466 SER A O 1
ATOM 3605 N N . ARG A 1 467 ? -34.958 -54.662 89.443 1.00 53.41 467 ARG A N 1
ATOM 3606 C CA . ARG A 1 467 ? -34.418 -56.033 89.402 1.00 53.41 467 ARG A CA 1
ATOM 3607 C C . ARG A 1 467 ? -33.140 -56.161 88.568 1.00 53.41 467 ARG A C 1
ATOM 3609 O O . ARG A 1 467 ? -32.588 -57.255 88.502 1.00 53.41 467 ARG A O 1
ATOM 3616 N N . ALA A 1 468 ? -32.677 -55.069 87.962 1.00 53.75 468 ALA A N 1
ATOM 3617 C CA . ALA A 1 468 ? -31.496 -55.064 87.114 1.00 53.75 468 ALA A CA 1
ATOM 3618 C C . ALA A 1 468 ? -30.234 -55.404 87.922 1.00 53.75 468 ALA A C 1
ATOM 3620 O O . ALA A 1 468 ? -29.953 -54.810 88.966 1.00 53.75 468 ALA A O 1
ATOM 3621 N N . THR A 1 469 ? -29.466 -56.370 87.431 1.00 59.56 469 THR A N 1
ATOM 3622 C CA . THR A 1 469 ? -28.148 -56.711 87.978 1.00 59.56 469 THR A CA 1
ATOM 3623 C C . THR A 1 469 ? -27.144 -55.576 87.734 1.00 59.56 469 THR A C 1
ATOM 3625 O O . THR A 1 469 ? -27.333 -54.734 86.857 1.00 59.56 469 THR A O 1
ATOM 3628 N N . GLU A 1 470 ? -26.046 -55.533 88.496 1.00 54.09 470 GLU A N 1
ATOM 3629 C CA . GLU A 1 470 ? -25.042 -54.451 88.435 1.00 54.09 470 GLU A CA 1
ATOM 3630 C C . GLU A 1 470 ? -24.482 -54.228 87.009 1.00 54.09 470 GLU A C 1
ATOM 3632 O O . GLU A 1 470 ? -24.216 -53.099 86.597 1.00 54.09 470 GLU A O 1
ATOM 3637 N N . ALA A 1 471 ? -24.408 -55.295 86.203 1.00 55.28 471 ALA A N 1
ATOM 3638 C CA . ALA A 1 471 ? -24.025 -55.236 84.792 1.00 55.28 471 ALA A CA 1
ATOM 3639 C C . ALA A 1 471 ? -25.092 -54.578 83.890 1.00 55.28 471 ALA A C 1
ATOM 3641 O O . ALA A 1 471 ? -24.753 -53.827 82.975 1.00 55.28 471 ALA A O 1
ATOM 3642 N N . GLU A 1 472 ? -26.379 -54.809 84.155 1.00 53.56 472 GLU A N 1
ATOM 3643 C CA . GLU A 1 472 ? -27.487 -54.194 83.411 1.00 53.56 472 GLU A CA 1
ATOM 3644 C C . GLU A 1 472 ? -27.640 -52.712 83.769 1.00 53.56 472 GLU A C 1
ATOM 3646 O O . GLU A 1 472 ? -27.895 -51.888 82.890 1.00 53.56 472 GLU A O 1
ATOM 3651 N N . MET A 1 473 ? -27.392 -52.348 85.030 1.00 49.75 473 MET A N 1
ATOM 3652 C CA . MET A 1 473 ? -27.412 -50.957 85.487 1.00 49.75 473 MET A CA 1
ATOM 3653 C C . MET A 1 473 ? -26.276 -50.128 84.868 1.00 49.75 473 MET A C 1
ATOM 3655 O O . MET A 1 473 ? -26.506 -48.987 84.461 1.00 49.75 473 MET A O 1
ATOM 3659 N N . ASN A 1 474 ? -25.090 -50.720 84.686 1.00 52.06 474 ASN A N 1
ATOM 3660 C CA . ASN A 1 474 ? -23.997 -50.091 83.937 1.00 52.06 474 ASN A CA 1
ATOM 3661 C C . ASN A 1 474 ? -24.354 -49.898 82.453 1.00 52.06 474 ASN A C 1
ATOM 3663 O O . ASN A 1 474 ? -24.158 -48.807 81.923 1.00 52.06 474 ASN A O 1
ATOM 3667 N N . GLY A 1 475 ? -24.979 -50.888 81.803 1.00 53.69 475 GLY A N 1
ATOM 3668 C CA . GLY A 1 475 ? -25.444 -50.760 80.412 1.00 53.69 475 GLY A CA 1
ATOM 3669 C C . GLY A 1 475 ? -26.619 -49.785 80.213 1.00 53.69 475 GLY A C 1
ATOM 3670 O O . GLY A 1 475 ? -26.842 -49.280 79.108 1.00 53.69 475 GLY A O 1
ATOM 3671 N N . ILE A 1 476 ? -27.390 -49.501 81.267 1.00 52.00 476 ILE A N 1
ATOM 3672 C CA . ILE A 1 476 ? -28.431 -48.461 81.280 1.00 52.00 476 ILE A CA 1
ATOM 3673 C C . ILE A 1 476 ? -27.805 -47.073 81.494 1.00 52.00 476 ILE A C 1
ATOM 3675 O O . ILE A 1 476 ? -28.180 -46.130 80.793 1.00 52.00 476 ILE A O 1
ATOM 3679 N N . MET A 1 477 ? -26.824 -46.939 82.396 1.00 49.12 477 MET A N 1
ATOM 3680 C CA . MET A 1 477 ? -26.076 -45.687 82.585 1.00 49.12 477 MET A CA 1
ATOM 3681 C C . MET A 1 477 ? -25.296 -45.283 81.334 1.00 49.12 477 MET A C 1
ATOM 3683 O O . MET A 1 477 ? -25.302 -44.108 80.974 1.00 49.12 477 MET A O 1
ATOM 3687 N N . GLU A 1 478 ? -24.695 -46.240 80.630 1.00 53.44 478 GLU A N 1
ATOM 3688 C CA . GLU A 1 478 ? -23.961 -45.989 79.387 1.00 53.44 478 GLU A CA 1
ATOM 3689 C C . GLU A 1 478 ? -24.900 -45.511 78.262 1.00 53.44 478 GLU A C 1
ATOM 3691 O O . GLU A 1 478 ? -24.585 -44.568 77.532 1.00 53.44 478 GLU A O 1
ATOM 3696 N N . ARG A 1 479 ? -26.124 -46.061 78.193 1.00 50.50 479 ARG A N 1
ATOM 3697 C CA . ARG A 1 479 ? -27.183 -45.562 77.299 1.00 50.50 479 ARG A CA 1
ATOM 3698 C C . ARG A 1 479 ? -27.661 -44.160 77.683 1.00 50.50 479 ARG A C 1
ATOM 3700 O O . ARG A 1 479 ? -27.819 -43.325 76.797 1.00 50.50 479 ARG A O 1
ATOM 3707 N N . MET A 1 480 ? -27.854 -43.870 78.973 1.00 46.59 480 MET A N 1
ATOM 3708 C CA . MET A 1 480 ? -28.229 -42.527 79.447 1.00 46.59 480 MET A CA 1
ATOM 3709 C C . MET A 1 480 ? -27.141 -41.478 79.176 1.00 46.59 480 MET A C 1
ATOM 3711 O O . MET A 1 480 ? -27.462 -40.367 78.755 1.00 46.59 480 MET A O 1
ATOM 3715 N N . TRP A 1 481 ? -25.865 -41.835 79.328 1.00 50.91 481 TRP A N 1
ATOM 3716 C CA . TRP A 1 481 ? -24.736 -40.976 78.951 1.00 50.91 481 TRP A CA 1
ATOM 3717 C C . TRP A 1 481 ? -24.640 -40.756 77.434 1.00 50.91 481 TRP A C 1
ATOM 3719 O O . TRP A 1 481 ? -24.284 -39.664 76.989 1.00 50.91 481 TRP A O 1
ATOM 3729 N N . GLY A 1 482 ? -25.036 -41.746 76.629 1.00 49.94 482 GLY A N 1
ATOM 3730 C CA . GLY A 1 482 ? -25.222 -41.581 75.185 1.00 49.94 482 GLY A CA 1
ATOM 3731 C C . GLY A 1 482 ? -26.331 -40.579 74.838 1.00 49.94 482 GLY A C 1
ATOM 3732 O O . GLY A 1 482 ? -26.148 -39.731 73.962 1.00 49.94 482 GLY A O 1
ATOM 3733 N N . PHE A 1 483 ? -27.453 -40.606 75.567 1.00 45.09 483 PHE A N 1
ATOM 3734 C CA . PHE A 1 483 ? -28.553 -39.650 75.386 1.00 45.09 483 PHE A CA 1
ATOM 3735 C C . PHE A 1 483 ? -28.192 -38.216 75.779 1.00 45.09 483 PHE A C 1
ATOM 3737 O O . PHE A 1 483 ? -28.737 -37.289 75.185 1.00 45.09 483 PHE A O 1
ATOM 3744 N N . GLU A 1 484 ? -27.278 -38.011 76.728 1.00 48.69 484 GLU A N 1
ATOM 3745 C CA . GLU A 1 484 ? -26.807 -36.673 77.110 1.00 48.69 484 GLU A CA 1
ATOM 3746 C C . GLU A 1 484 ? -26.050 -35.999 75.954 1.00 48.69 484 GLU A C 1
ATOM 3748 O O . GLU A 1 484 ? -26.271 -34.824 75.657 1.00 48.69 484 GLU A O 1
ATOM 3753 N N . ASN A 1 485 ? -25.222 -36.762 75.235 1.00 49.09 485 ASN A N 1
ATOM 3754 C CA . ASN A 1 485 ? -24.550 -36.281 74.027 1.00 49.09 485 ASN A CA 1
ATOM 3755 C C . ASN A 1 485 ? -25.551 -36.023 72.895 1.00 49.09 485 ASN A C 1
ATOM 3757 O O . ASN A 1 485 ? -25.477 -34.982 72.251 1.00 49.09 485 ASN A O 1
ATOM 3761 N N . ILE A 1 486 ? -26.545 -36.898 72.709 1.00 49.50 486 ILE A N 1
ATOM 3762 C CA . ILE A 1 486 ? -27.610 -36.694 71.714 1.00 49.50 486 ILE A CA 1
ATOM 3763 C C . ILE A 1 486 ? -28.454 -35.455 72.057 1.00 49.50 486 ILE A C 1
ATOM 3765 O O . ILE A 1 486 ? -28.760 -34.662 71.169 1.00 49.50 486 ILE A O 1
ATOM 3769 N N . ARG A 1 487 ? -28.794 -35.231 73.334 1.00 52.78 487 ARG A N 1
ATOM 3770 C CA . ARG A 1 487 ? -29.503 -34.022 73.790 1.00 52.78 487 ARG A CA 1
ATOM 3771 C C . ARG A 1 487 ? -28.675 -32.768 73.581 1.00 52.78 487 ARG A C 1
ATOM 3773 O O . ARG A 1 487 ? -29.225 -31.779 73.115 1.00 52.78 487 ARG A O 1
ATOM 3780 N N . LYS A 1 488 ? -27.379 -32.796 73.895 1.00 51.38 488 LYS A N 1
ATOM 3781 C CA . LYS A 1 488 ? -26.487 -31.651 73.667 1.00 51.38 488 LYS A CA 1
ATOM 3782 C C . LYS A 1 488 ? -26.362 -31.323 72.186 1.00 51.38 488 LYS A C 1
ATOM 3784 O O . LYS A 1 488 ? -26.517 -30.161 71.827 1.00 51.38 488 LYS A O 1
ATOM 3789 N N . THR A 1 489 ? -26.173 -32.326 71.332 1.00 48.47 489 THR A N 1
ATOM 3790 C CA . THR A 1 489 ? -26.108 -32.123 69.879 1.00 48.47 489 THR A CA 1
ATOM 3791 C C . THR A 1 489 ? -27.441 -31.613 69.332 1.00 48.47 489 THR A C 1
ATOM 3793 O O . THR A 1 489 ? -27.456 -30.678 68.536 1.00 48.47 489 THR A O 1
ATOM 3796 N N . LYS A 1 490 ? -28.572 -32.143 69.817 1.00 47.00 490 LYS A N 1
ATOM 3797 C CA . LYS A 1 490 ? -29.904 -31.705 69.383 1.00 47.00 490 LYS A CA 1
ATOM 3798 C C . LYS A 1 490 ? -30.243 -30.292 69.866 1.00 47.00 490 LYS A C 1
ATOM 3800 O O . LYS A 1 490 ? -30.739 -29.500 69.073 1.00 47.00 490 LYS A O 1
ATOM 3805 N N . ASN A 1 491 ? -29.909 -29.936 71.106 1.00 48.66 491 ASN A N 1
ATOM 3806 C CA . ASN A 1 491 ? -30.071 -28.573 71.620 1.00 48.66 491 ASN A CA 1
ATOM 3807 C C . ASN A 1 491 ? -29.182 -27.580 70.864 1.00 48.66 491 ASN A C 1
ATOM 3809 O O . ASN A 1 491 ? -29.665 -26.531 70.465 1.00 48.66 491 ASN A O 1
ATOM 3813 N N . TYR A 1 492 ? -27.930 -27.943 70.568 1.00 47.56 492 TYR A N 1
ATOM 3814 C CA . TYR A 1 492 ? -27.047 -27.108 69.752 1.00 47.56 492 TYR A CA 1
ATOM 3815 C C . TYR A 1 492 ? -27.598 -26.909 68.330 1.00 47.56 492 TYR A C 1
ATOM 3817 O O . TYR A 1 492 ? -27.577 -25.795 67.813 1.00 47.56 492 TYR A O 1
ATOM 3825 N N . SER A 1 493 ? -28.154 -27.961 67.713 1.00 45.38 493 SER A N 1
ATOM 3826 C CA . SER A 1 493 ? -28.796 -27.859 66.393 1.00 45.38 493 SER A CA 1
ATOM 3827 C C . SER A 1 493 ? -30.080 -27.019 66.413 1.00 45.38 493 SER A C 1
ATOM 3829 O O . SER A 1 493 ? -30.321 -26.245 65.492 1.00 45.38 493 SER A O 1
ATOM 3831 N N . MET A 1 494 ? -30.873 -27.115 67.484 1.00 42.16 494 MET A N 1
ATOM 3832 C CA . MET A 1 494 ? -32.091 -26.324 67.683 1.00 42.16 494 MET A CA 1
ATOM 3833 C C . MET A 1 494 ? -31.766 -24.841 67.895 1.00 42.16 494 MET A C 1
ATOM 3835 O O . MET A 1 494 ? -32.395 -23.989 67.272 1.00 42.16 494 MET A O 1
ATOM 3839 N N . ASP A 1 495 ? -30.753 -24.531 68.709 1.00 45.91 495 ASP A N 1
ATOM 3840 C CA . ASP A 1 495 ? -30.290 -23.157 68.942 1.00 45.91 495 ASP A CA 1
ATOM 3841 C C . ASP A 1 495 ? -29.667 -22.550 67.674 1.00 45.91 495 ASP A C 1
ATOM 3843 O O . ASP A 1 495 ? -29.887 -21.374 67.371 1.00 45.91 495 ASP A O 1
ATOM 3847 N N . ALA A 1 496 ? -28.946 -23.353 66.883 1.00 42.12 496 ALA A N 1
ATOM 3848 C CA . ALA A 1 496 ? -28.441 -22.938 65.576 1.00 42.12 496 ALA A CA 1
ATOM 3849 C C . ALA A 1 496 ? -29.588 -22.631 64.596 1.00 42.12 496 ALA A C 1
ATOM 3851 O O . ALA A 1 496 ? -29.569 -21.578 63.957 1.00 42.12 496 ALA A O 1
ATOM 3852 N N . CYS A 1 497 ? -30.613 -23.490 64.540 1.00 44.88 497 CYS A N 1
ATOM 3853 C CA . CYS A 1 497 ? -31.781 -23.319 63.674 1.00 44.88 497 CYS A CA 1
ATOM 3854 C C . CYS A 1 497 ? -32.620 -22.083 64.059 1.00 44.88 497 CYS A C 1
ATOM 3856 O O . CYS A 1 497 ? -33.045 -21.312 63.193 1.00 44.88 497 CYS A O 1
ATOM 3858 N N . ALA A 1 498 ? -32.806 -21.838 65.360 1.00 40.34 498 ALA A N 1
ATOM 3859 C CA . ALA A 1 498 ? -33.502 -20.656 65.870 1.00 40.34 498 ALA A CA 1
ATOM 3860 C C . ALA A 1 498 ? -32.750 -19.353 65.534 1.00 40.34 498 ALA A C 1
ATOM 3862 O O . ALA A 1 498 ? -33.364 -18.357 65.142 1.00 40.34 498 ALA A O 1
ATOM 3863 N N . ASN A 1 499 ? -31.415 -19.368 65.615 1.00 46.72 499 ASN A N 1
ATOM 3864 C CA . ASN A 1 499 ? -30.574 -18.228 65.245 1.00 46.72 499 ASN A CA 1
ATOM 3865 C C . ASN A 1 499 ? -30.589 -17.969 63.726 1.00 46.72 499 ASN A C 1
ATOM 3867 O O . ASN A 1 499 ? -30.620 -16.824 63.284 1.00 46.72 499 ASN A O 1
ATOM 3871 N N . THR A 1 500 ? -30.641 -19.011 62.893 1.00 44.03 500 THR A N 1
ATOM 3872 C CA . THR A 1 500 ? -30.779 -18.835 61.437 1.00 44.03 500 THR A CA 1
ATOM 3873 C C . THR A 1 500 ? -32.152 -18.306 61.031 1.00 44.03 500 THR A C 1
ATOM 3875 O O . THR A 1 500 ? -32.241 -17.483 60.119 1.00 44.03 500 THR A O 1
ATOM 3878 N N . GLN A 1 501 ? -33.221 -18.715 61.720 1.00 43.69 501 GLN A N 1
ATOM 3879 C CA . GLN A 1 501 ? -34.576 -18.238 61.432 1.00 43.69 501 GLN A CA 1
ATOM 3880 C C . GLN A 1 501 ? -34.745 -16.762 61.829 1.00 43.69 501 GLN A C 1
ATOM 3882 O O . GLN A 1 501 ? -35.306 -15.984 61.053 1.00 43.69 501 GLN A O 1
ATOM 3887 N N . SER A 1 502 ? -34.161 -16.348 62.963 1.00 50.03 502 SER A N 1
ATOM 3888 C CA . SER A 1 502 ? -34.124 -14.935 63.363 1.00 50.03 502 SER A CA 1
ATOM 3889 C C . SER A 1 502 ? -33.277 -14.093 62.401 1.00 50.03 502 SER A C 1
ATOM 3891 O O . SER A 1 502 ? -33.705 -13.018 61.984 1.00 50.03 502 SER A O 1
ATOM 3893 N N . GLN A 1 503 ? -32.132 -14.606 61.934 1.00 44.53 503 GLN A N 1
ATOM 3894 C CA . GLN A 1 503 ? -31.319 -13.917 60.927 1.00 44.53 503 GLN A CA 1
ATOM 3895 C C . GLN A 1 503 ? -32.016 -13.801 59.566 1.00 44.53 503 GLN A C 1
ATOM 3897 O O . GLN A 1 503 ? -31.861 -12.780 58.894 1.00 44.53 503 GLN A O 1
ATOM 3902 N N . ARG A 1 504 ? -32.808 -14.801 59.156 1.00 48.47 504 ARG A N 1
ATOM 3903 C CA . ARG A 1 504 ? -33.638 -14.719 57.940 1.00 48.47 504 ARG A CA 1
ATOM 3904 C C . ARG A 1 504 ? -34.707 -13.628 58.064 1.00 48.47 504 ARG A C 1
ATOM 3906 O O . ARG A 1 504 ? -34.888 -12.867 57.115 1.00 48.47 504 ARG A O 1
ATOM 3913 N N . GLN A 1 505 ? -35.368 -13.502 59.217 1.00 52.06 505 GLN A N 1
ATOM 3914 C CA . GLN A 1 505 ? -36.330 -12.418 59.466 1.00 52.06 505 GLN A CA 1
ATOM 3915 C C . GLN A 1 505 ? -35.667 -11.037 59.445 1.00 52.06 505 GLN A C 1
ATOM 3917 O O . GLN A 1 505 ? -36.147 -10.162 58.728 1.00 52.06 505 GLN A O 1
ATOM 3922 N N . ILE A 1 506 ? -34.515 -10.880 60.103 1.00 47.69 506 ILE A N 1
ATOM 3923 C CA . ILE A 1 506 ? -33.756 -9.617 60.115 1.00 47.69 506 ILE A CA 1
ATOM 3924 C C . ILE A 1 506 ? -33.331 -9.209 58.696 1.00 47.69 506 ILE A C 1
ATOM 3926 O O . ILE A 1 506 ? -33.460 -8.049 58.315 1.00 47.69 506 ILE A O 1
ATOM 3930 N N . ARG A 1 507 ? -32.867 -10.155 57.867 1.00 48.81 507 ARG A N 1
ATOM 3931 C CA . ARG A 1 507 ? -32.505 -9.867 56.465 1.00 48.81 507 ARG A CA 1
ATOM 3932 C C . ARG A 1 507 ? -33.719 -9.503 55.611 1.00 48.81 507 ARG A C 1
ATOM 3934 O O . ARG A 1 507 ? -33.606 -8.652 54.732 1.00 48.81 507 ARG A O 1
ATOM 3941 N N . LYS A 1 508 ? -34.872 -10.131 55.860 1.00 58.41 508 LYS A N 1
ATOM 3942 C CA . LYS A 1 508 ? -36.124 -9.827 55.155 1.00 58.41 508 LYS A CA 1
ATOM 3943 C C . LYS A 1 508 ? -36.640 -8.431 55.509 1.00 58.41 508 LYS A C 1
ATOM 3945 O O . LYS A 1 508 ? -37.093 -7.725 54.613 1.00 58.41 508 LYS A O 1
ATOM 3950 N N . GLU A 1 509 ? -36.529 -8.028 56.772 1.00 55.25 509 GLU A N 1
ATOM 3951 C CA . GLU A 1 509 ? -36.854 -6.669 57.222 1.00 55.25 509 GLU A CA 1
ATOM 3952 C C . GLU A 1 509 ? -35.878 -5.636 56.650 1.00 55.25 509 GLU A C 1
ATOM 3954 O O . GLU A 1 509 ? -36.329 -4.676 56.036 1.00 55.25 509 GLU A O 1
ATOM 3959 N N . ALA A 1 510 ? -34.566 -5.887 56.697 1.00 53.97 510 ALA A N 1
ATOM 3960 C CA . ALA A 1 510 ? -33.567 -4.987 56.112 1.00 53.97 510 ALA A CA 1
ATOM 3961 C C . ALA A 1 510 ? -33.748 -4.794 54.592 1.00 53.97 510 ALA A C 1
ATOM 3963 O O . ALA A 1 510 ? -33.597 -3.689 54.075 1.00 53.97 510 ALA A O 1
ATOM 3964 N N . LYS A 1 511 ? -34.110 -5.857 53.856 1.00 59.81 511 LYS A N 1
ATOM 3965 C CA . LYS A 1 511 ? -34.409 -5.764 52.416 1.00 59.81 511 LYS A CA 1
ATOM 3966 C C . LYS A 1 511 ? -35.696 -4.979 52.147 1.00 59.81 511 LYS A C 1
ATOM 3968 O O . LYS A 1 511 ? -35.789 -4.286 51.140 1.00 59.81 511 LYS A O 1
ATOM 3973 N N . LYS A 1 512 ? -36.683 -5.080 53.042 1.00 68.12 512 LYS A N 1
ATOM 3974 C CA . LYS A 1 512 ? -37.920 -4.303 52.957 1.00 68.12 512 LYS A CA 1
ATOM 3975 C C . LYS A 1 512 ? -37.658 -2.813 53.211 1.00 68.12 512 LYS A C 1
ATOM 3977 O O . LYS A 1 512 ? -38.128 -2.003 52.424 1.00 68.12 512 LYS A O 1
ATOM 3982 N N . GLU A 1 513 ? -36.863 -2.473 54.227 1.00 68.12 513 GLU A N 1
ATOM 3983 C CA . GLU A 1 513 ? -36.459 -1.086 54.513 1.00 68.12 513 GLU A CA 1
ATOM 3984 C C . GLU A 1 513 ? -35.658 -0.467 53.359 1.00 68.12 513 GLU A C 1
ATOM 3986 O O . GLU A 1 513 ? -35.888 0.684 52.995 1.00 68.12 513 GLU A O 1
ATOM 3991 N N . LEU A 1 514 ? -34.752 -1.232 52.737 1.00 63.38 514 LEU A N 1
ATOM 3992 C CA . LEU A 1 514 ? -33.988 -0.757 51.579 1.00 63.38 514 LEU A CA 1
ATOM 3993 C C . LEU A 1 514 ? -34.904 -0.423 50.389 1.00 63.38 514 LEU A C 1
ATOM 3995 O O . LEU A 1 514 ? -34.732 0.617 49.759 1.00 63.38 514 LEU A O 1
ATOM 3999 N N . ASN A 1 515 ? -35.893 -1.280 50.115 1.00 64.12 515 ASN A N 1
ATOM 4000 C CA . ASN A 1 515 ? -36.869 -1.047 49.051 1.00 64.12 515 ASN A CA 1
ATOM 4001 C C . ASN A 1 515 ? -37.786 0.151 49.348 1.00 64.12 515 ASN A C 1
ATOM 4003 O O . ASN A 1 515 ? -38.178 0.853 48.420 1.00 64.12 515 ASN A O 1
ATOM 4007 N N . GLU A 1 516 ? -38.148 0.384 50.615 1.00 77.12 516 GLU A N 1
ATOM 4008 C CA . GLU A 1 516 ? -38.918 1.570 51.018 1.00 77.12 516 GLU A CA 1
ATOM 4009 C C . GLU A 1 516 ? -38.094 2.853 50.807 1.00 77.12 516 GLU A C 1
ATOM 4011 O O . GLU A 1 516 ? -38.582 3.784 50.175 1.00 77.12 516 GLU A O 1
ATOM 4016 N N . LEU A 1 517 ? -36.811 2.862 51.189 1.00 74.62 517 LEU A N 1
ATOM 4017 C CA . LEU A 1 517 ? -35.902 3.995 50.953 1.00 74.62 517 LEU A CA 1
ATOM 4018 C C . LEU A 1 517 ? -35.648 4.290 49.467 1.00 74.62 517 LEU A C 1
ATOM 4020 O O . LEU A 1 517 ? -35.481 5.448 49.081 1.00 74.62 517 LEU A O 1
ATOM 4024 N N . GLU A 1 518 ? -35.558 3.256 48.630 1.00 71.69 518 GLU A N 1
ATOM 4025 C CA . GLU A 1 518 ? -35.374 3.421 47.183 1.00 71.69 518 GLU A CA 1
ATOM 4026 C C . GLU A 1 518 ? -36.631 3.998 46.524 1.00 71.69 518 GLU A C 1
ATOM 4028 O O . GLU A 1 518 ? -36.530 4.866 45.654 1.00 71.69 518 GLU A O 1
ATOM 4033 N N . LYS A 1 519 ? -37.809 3.579 46.996 1.00 76.94 519 LYS A N 1
ATOM 4034 C CA . LYS A 1 519 ? -39.087 4.141 46.565 1.00 76.94 519 LYS A CA 1
ATOM 4035 C C . LYS A 1 519 ? -39.223 5.611 46.969 1.00 76.94 519 LYS A C 1
ATOM 4037 O O . LYS A 1 519 ? -39.553 6.426 46.117 1.00 76.94 519 LYS A O 1
ATOM 4042 N N . ASP A 1 520 ? -38.894 5.957 48.213 1.00 78.69 520 ASP A N 1
ATOM 4043 C CA . ASP A 1 520 ? -38.958 7.346 48.687 1.00 78.69 520 ASP A CA 1
ATOM 4044 C C . ASP A 1 520 ? -38.024 8.264 47.875 1.00 78.69 520 ASP A C 1
ATOM 4046 O O . ASP A 1 520 ? -38.390 9.385 47.532 1.00 78.69 520 ASP A O 1
ATOM 4050 N N . LYS A 1 521 ? -36.838 7.773 47.487 1.00 74.19 521 LYS A N 1
ATOM 4051 C CA . LYS A 1 521 ? -35.929 8.508 46.590 1.00 74.19 521 LYS A CA 1
ATOM 4052 C C . LYS A 1 521 ? -36.488 8.708 45.188 1.00 74.19 521 LYS A C 1
ATOM 4054 O O . LYS A 1 521 ? -36.283 9.771 44.609 1.00 74.19 521 LYS A O 1
ATOM 4059 N N . MET A 1 522 ? -37.139 7.690 44.627 1.00 68.94 522 MET A N 1
ATOM 4060 C CA . MET A 1 522 ? -37.794 7.822 43.326 1.00 68.94 522 MET A CA 1
ATOM 4061 C C . MET A 1 522 ? -38.906 8.868 43.373 1.00 68.94 522 MET A C 1
ATOM 4063 O O . MET A 1 522 ? -38.983 9.692 42.465 1.00 68.94 522 MET A O 1
ATOM 4067 N N . ASP A 1 523 ? -39.711 8.864 44.437 1.00 76.44 523 ASP A N 1
ATOM 4068 C CA . ASP A 1 523 ? -40.792 9.832 44.627 1.00 76.44 523 ASP A CA 1
ATOM 4069 C C . ASP A 1 523 ? -40.221 11.266 44.790 1.00 76.44 523 ASP A C 1
ATOM 4071 O O . ASP A 1 523 ? -40.710 12.202 44.157 1.00 76.44 523 ASP A O 1
ATOM 4075 N N . GLU A 1 524 ? -39.117 11.446 45.533 1.00 77.75 524 GLU A N 1
ATOM 4076 C CA . GLU A 1 524 ? -38.412 12.740 45.642 1.00 77.75 524 GLU A CA 1
ATOM 4077 C C . GLU A 1 524 ? -37.838 13.238 44.303 1.00 77.75 524 GLU A C 1
ATOM 4079 O O . GLU A 1 524 ? -37.874 14.440 44.013 1.00 77.75 524 GLU A O 1
ATOM 4084 N N . ASP A 1 525 ? -37.273 12.342 43.492 1.00 74.00 525 ASP A N 1
ATOM 4085 C CA . ASP A 1 525 ? -36.716 12.692 42.184 1.00 74.00 525 ASP A CA 1
ATOM 4086 C C . ASP A 1 525 ? -37.827 13.023 41.167 1.00 74.00 525 ASP A C 1
ATOM 4088 O O . ASP A 1 525 ? -37.649 13.929 40.344 1.00 74.00 525 ASP A O 1
ATOM 4092 N N . GLU A 1 526 ? -38.989 12.360 41.239 1.00 71.88 526 GLU A N 1
ATOM 4093 C CA . GLU A 1 526 ? -40.176 12.717 40.448 1.00 71.88 526 GLU A CA 1
ATOM 4094 C C . GLU A 1 526 ? -40.725 14.099 40.827 1.00 71.88 526 GLU A C 1
ATOM 4096 O O . GLU A 1 526 ? -40.980 14.914 39.932 1.00 71.88 526 GLU A O 1
ATOM 4101 N N . ASP A 1 527 ? -40.829 14.411 42.121 1.00 74.56 527 ASP A N 1
ATOM 4102 C CA . ASP A 1 527 ? -41.253 15.735 42.594 1.00 74.56 527 ASP A CA 1
ATOM 4103 C C . ASP A 1 527 ? -40.281 16.832 42.132 1.00 74.56 527 ASP A C 1
ATOM 4105 O O . ASP A 1 527 ? -40.704 17.884 41.637 1.00 74.56 527 ASP A O 1
ATOM 4109 N N . ARG A 1 528 ? -38.969 16.571 42.193 1.00 70.38 528 ARG A N 1
ATOM 4110 C CA . ARG A 1 528 ? -37.937 17.518 41.741 1.00 70.38 528 ARG A CA 1
ATOM 4111 C C . ARG A 1 528 ? -38.005 17.765 40.229 1.00 70.38 528 ARG A C 1
ATOM 4113 O O . ARG A 1 528 ? -37.885 18.905 39.781 1.00 70.38 528 ARG A O 1
ATOM 4120 N N . MET A 1 529 ? -38.259 16.720 39.441 1.00 66.62 529 MET A N 1
ATOM 4121 C CA . MET A 1 529 ? -38.499 16.828 37.994 1.00 66.62 529 MET A CA 1
ATOM 4122 C C . MET A 1 529 ? -39.784 17.613 37.679 1.00 66.62 529 MET A C 1
ATOM 4124 O O . MET A 1 529 ? -39.848 18.350 36.686 1.00 66.62 529 MET A O 1
ATOM 4128 N N . TRP A 1 530 ? -40.809 17.489 38.526 1.00 66.62 530 TRP A N 1
ATOM 4129 C CA . TRP A 1 530 ? -42.060 18.233 38.390 1.00 66.62 530 TRP A CA 1
ATOM 4130 C C . TRP A 1 530 ? -41.895 19.726 38.721 1.00 66.62 530 TRP A C 1
ATOM 4132 O O . TRP A 1 530 ? -42.493 20.577 38.054 1.00 66.62 530 TRP A O 1
ATOM 4142 N N . GLU A 1 531 ? -41.046 20.066 39.694 1.00 63.72 531 GLU A N 1
ATOM 4143 C CA . GLU A 1 531 ? -40.693 21.453 40.025 1.00 63.72 531 GLU A CA 1
ATOM 4144 C C . GLU A 1 531 ? -39.882 22.143 38.914 1.00 63.72 531 GLU A C 1
ATOM 4146 O O . GLU A 1 531 ? -40.209 23.277 38.550 1.00 63.72 531 GLU A O 1
ATOM 4151 N N . ASP A 1 532 ? -38.911 21.453 38.306 1.00 60.69 532 ASP A N 1
ATOM 4152 C CA . ASP A 1 532 ? -38.063 21.995 37.225 1.00 60.69 532 ASP A CA 1
ATOM 4153 C C . ASP A 1 532 ? -38.846 22.287 35.928 1.00 60.69 532 ASP A C 1
ATOM 4155 O O . ASP A 1 532 ? -38.455 23.122 35.109 1.00 60.69 532 ASP A O 1
ATOM 4159 N N . THR A 1 533 ? -40.009 21.652 35.748 1.00 61.06 533 THR A N 1
ATOM 4160 C CA . THR A 1 533 ? -40.878 21.866 34.578 1.00 61.06 533 THR A CA 1
ATOM 4161 C C . THR A 1 533 ? -41.755 23.129 34.714 1.00 61.06 533 THR A C 1
ATOM 4163 O O . THR A 1 533 ? -42.451 23.513 33.768 1.00 61.06 533 THR A O 1
ATOM 4166 N N . ARG A 1 534 ? -41.717 23.849 35.851 1.00 53.72 534 ARG A N 1
ATOM 4167 C CA . ARG A 1 534 ? -42.423 25.135 36.022 1.00 53.72 534 ARG A CA 1
ATOM 4168 C C . ARG A 1 534 ? -41.666 26.303 35.385 1.00 53.72 534 ARG A C 1
ATOM 4170 O O . ARG A 1 534 ? -41.195 27.208 36.068 1.00 53.72 534 ARG A O 1
ATOM 4177 N N . VAL A 1 535 ? -41.658 26.362 34.060 1.00 55.59 535 VAL A N 1
ATOM 4178 C CA . VAL A 1 535 ? -41.469 27.642 33.366 1.00 55.59 535 VAL A CA 1
ATOM 4179 C C . VAL A 1 535 ? -42.844 28.295 33.244 1.00 55.59 535 VAL A C 1
ATOM 4181 O O . VAL A 1 535 ? -43.646 27.935 32.384 1.00 55.59 535 VAL A O 1
ATOM 4184 N N . LEU A 1 536 ? -43.150 29.230 34.147 1.00 58.22 536 LEU A N 1
ATOM 4185 C CA . LEU A 1 536 ? -44.291 30.124 33.952 1.00 58.22 536 LEU A CA 1
ATOM 4186 C C . LEU A 1 536 ? -44.044 30.946 32.674 1.00 58.22 536 LEU A C 1
ATOM 4188 O O . LEU A 1 536 ? -42.936 31.461 32.510 1.00 58.22 536 LEU A O 1
ATOM 4192 N N . PRO A 1 537 ? -45.035 31.097 31.778 1.00 55.91 537 PRO A N 1
ATOM 4193 C CA . PRO A 1 537 ? -44.916 32.015 30.655 1.00 55.91 537 PRO A CA 1
ATOM 4194 C C . PRO A 1 537 ? -44.656 33.424 31.191 1.00 55.91 537 PRO A C 1
ATOM 4196 O O . PRO A 1 537 ? -45.427 33.931 32.009 1.00 55.91 537 PRO A O 1
ATOM 4199 N N . ASP A 1 538 ? -43.563 34.043 30.755 1.00 58.09 538 ASP A N 1
ATOM 4200 C CA . ASP A 1 538 ? -43.266 35.436 31.067 1.00 58.09 538 ASP A CA 1
ATOM 4201 C C . ASP A 1 538 ? -44.300 36.335 30.370 1.00 58.09 538 ASP A C 1
ATOM 4203 O O . ASP A 1 538 ? -44.265 36.536 29.158 1.00 58.09 538 ASP A O 1
ATOM 4207 N N . MET A 1 539 ? -45.257 36.843 31.146 1.00 59.34 539 MET A N 1
ATOM 4208 C CA . MET A 1 539 ? -46.321 37.742 30.685 1.00 59.34 539 MET A CA 1
ATOM 4209 C C . MET A 1 539 ? -45.883 39.221 30.683 1.00 59.34 539 MET A C 1
ATOM 4211 O O . MET A 1 539 ? -46.736 40.106 30.651 1.00 59.34 539 MET A O 1
ATOM 4215 N N . SER A 1 540 ? -44.582 39.534 30.758 1.00 59.09 540 SER A N 1
ATOM 4216 C CA . SER A 1 540 ? -44.100 40.923 30.879 1.00 59.09 540 SER A CA 1
ATOM 4217 C C . SER A 1 540 ? -43.870 41.670 29.557 1.00 59.09 540 SER A C 1
ATOM 4219 O O . SER A 1 540 ? -43.342 42.782 29.569 1.00 59.09 540 SER A O 1
ATOM 4221 N N . THR A 1 541 ? -44.316 41.135 28.417 1.00 54.88 541 THR A N 1
ATOM 4222 C CA . THR A 1 541 ? -44.239 41.835 27.120 1.00 54.88 541 THR A CA 1
ATOM 4223 C C . THR A 1 541 ? -45.591 41.924 26.419 1.00 54.88 541 THR A C 1
ATOM 4225 O O . THR A 1 541 ? -45.771 41.409 25.328 1.00 54.88 541 THR A O 1
ATOM 4228 N N . ASP A 1 542 ? -46.529 42.635 27.042 1.00 50.66 542 ASP A N 1
ATOM 4229 C CA . ASP A 1 542 ? -47.610 43.319 26.326 1.00 50.66 542 ASP A CA 1
ATOM 4230 C C . ASP A 1 542 ? -47.768 44.728 26.919 1.00 50.66 542 ASP A C 1
ATOM 4232 O O . ASP A 1 542 ? -48.444 44.937 27.929 1.00 50.66 542 ASP A O 1
ATOM 4236 N N . ASN A 1 543 ? -47.069 45.686 26.303 1.00 41.28 543 ASN A N 1
ATOM 4237 C CA . ASN A 1 543 ? -47.370 47.120 26.324 1.00 41.28 543 ASN A CA 1
ATOM 4238 C C . ASN A 1 543 ? -46.801 47.785 25.070 1.00 41.28 543 ASN A C 1
ATOM 4240 O O . ASN A 1 543 ? -45.578 47.634 24.835 1.00 41.28 543 ASN A O 1
#

Secondary structure (DSSP, 8-state):
-----HHHHHHHHHHHHHGGGHHHHHHHHHHHHHHHHHHHSPP-TTS-TTHHHHHHHHHHHHHHHHHHTTHHHHHHHHHHT--TTS-HHHHHHHHHHHHHHHHHHHHHHH-HHHHHHHHHHTTTPPP---HHHHHHHHHHHHHHHHHHHHHHHS--TT----HHHHHHHHHHHHHHHHHHHHHHH---TTSS--HHHHHHHHHHHHHHHHHHHHHHHHHHHHHHT--TTS-HHHHHHHHHHHHHHHHHHHHHHHHHT--HHHHT-HHHHHHHHHHHHHHHHHHHIIIIIS---SHHHHHHHHHHHTTS-SS--------SS------S---------------TT--------S---HHHHHHHHHHHHT-HHHHHHHHHHHHSTT--HHHHHHHHHHHTT--SSS-HHHHHHHHHHHTTS-S-HHHHHHHHHHHHHHHHHTTSSPPPP------------HHHHTT--HHHHHHHHHHHHHHHHHHHHHHHHHHHHHHHHHHHHHHHHHHHHHHHHHHHHHHHHHHHHHHHT----------

Sequence (543 aa):
MPHCRPSHVKITKTLRSLEPYSGPAMFATIFTVGIVLGFALDATPNIPEPYGRISSVIGWTYFAAWSMSFWPQIISNFSRQSVVGVSLDYQLYNLLGFVSYTIFNCSFFWDTTVQADYMALHDGHRNAVQINDVFFALHALTATLVQAYQCLVYPCGDQTFSVLSQVVVGTSAATCALFYLVSLASSMSEGLFTTLNFLYLLSYVKLGATLVKYIPQVYLNHARRSTVGYSIYGVLVDFLGSILSIGQLVMDGAVTDDWSAISGDPVKFGLGAVCIFFDAVFMVQHYVLYPDTDEKHGLALVAQLSRSSSTTVIVQVADTEDDALLKHVVKPTSSYTFVAAADHTKNESVVMKKKKSSQSLRHLQEKIAQDPNVMVHEVLNKTLRGLDEALVDYMVSILSDYDGSDPLVDTIAPFLLSSGFTDDESEANRYCSSLQAAMQDAGLLATAADDTFKKLDVVQSMEDMSRATEAEMNGIMERMWGFENIRKTKNYSMDACANTQSQRQIRKEAKKELNELEKDKMDEDEDRMWEDTRVLPDMSTDN

InterPro domains:
  IPR005282 Lysosomal cystine transporter [PTHR13131] (54-295)
  IPR005282 Lysosomal cystine transporter [TIGR00951] (56-290)
  IPR006603 PQ-loop repeat [PF04193] (54-111)
  IPR006603 PQ-loop repeat [PF04193] (199-253)
  IPR006603 PQ-loop repeat [SM00679] (68-99)
  IPR006603 PQ-loop repeat [SM00679] (212-243)

Radius of gyration: 39.67 Å; chains: 1; bounding box: 77×104×116 Å

Foldseek 3Di:
DPDDDPVLVVVLVVVVVCVVVLLVVLQVQLQCQLVCQLVVDDFPVLFDPPLSSVLSSLLRSLLSLLLSLLPVLLSVLSSVLACLLPAPLLLLLLLLLLVLQLVLLCCLPPPVVLQVVLCVVLVNDGAPRDPSSNVSSVSSNVSSVSVVVSVVRGYNDPHDHDPVSCCLSVVLVVVLVVLQVVLVVDPDCPDCSHPNNSSLSSLVSNLVSLLVNLVVVLVVLVVVLAPPPPDLSSLVSLLSSLCSLVVSLVSRCVRSVNCCNVVPRPRSVSVSVSSNVSSVSVCCSDVPRRPPPCPVVVVVVVVVVVLLDPDPPDQDDDDPDDDPDPDDDDDDDDDDDDDDDDDPPDPDPPPDPDDDDPVVVVVVVVVVVVQLLVLLLVLCCVLLPPDDSVLSNVVSVVLVPDAPPDQQLVVFLVVCCVVVVDVDSVVSSVSSVSSVVSCVVSVVYDDDDPPPPDDDDDPDDPVVVVVDDPVRVVVVVVVVVVVVVVVVVVVVVVVVVVVVVVVVVVVVVVVVVVVVVVVVVVVVVVVVVVVVPPPDPDPPPDD